Protein AF-A0A0E0DLH2-F1 (afdb_monomer_lite)

Secondary structure (DSSP, 8-state):
--SGGGS---PPPPP----------------PPPPPPP--------S--SS-----SSPPPHHHHHHHHHT-PPPGGG--EEE-TT--EEE-PPP-SSHHHHHHHHHHHHHHHHHHHHHHT---B--SB-SS--GGGSPPP--HHHHHHHHHGGGT-SSHHHHHHHB-B-SS-HHHH--B-EETTEE-S-SBHHHHHGGGS-TTTEE--GGGGSTT-SHHHHHHHHHHSPPSS--TTSEETTEETPPP-HHHHHHHHHT-EESEEESSSEEE--PBP--HHHHHHHHHHHHHHHSSHHHHHHHHHHTTT--HHHHHHTTT-SEETTEEHHHHHHHHHHHHHHHHHHT-S--GGGGHHHHHHHHHT--HHHHHHHHHHTTTTT-STTHHHHTB-

Foldseek 3Di:
DPDQPPPDDDDDDDDDDDDDDDDDDDDDDDDDDDDDDDDDDDDDDDDDDDDDFPQDPDFDDLVNQLVQLQPADDAQVPWDWDAFFLRQIDGPHGDDDDLVVVLVRLVVVLVVCCVVCVVVVHFDFFAFWAAADDLVVGDGDPDPLSVLLVVCQVVAFDLQSRLRRTGDFQFADAFLQQGYQHDNFAGPPDSHPNLVSQVGRHVLQEEDPQCCLDPPDDSSVVVVSLVPRDFSQNAPPCPRVVGRNRHDDVVVVVVSQVPRYYCWGRGSDITHHNHGGAASLVSSLVVLLCCLQSVAPVNVVVVCVVCVPADPVQVRVVSPDFDHPPGGVLVVLVVSLVSSLVSVVVVVPPSSVSNVSSVVCSVVVAHNSNVLVVCCVPVVVSGNVCSSVVRTD

Radius of gyration: 23.67 Å; chains: 1; bounding box: 50×55×76 Å

Organism: NCBI:txid40149

pLDDT: mean 79.98, std 22.93, range [23.06, 98.5]

InterPro domains:
  IPR006336 Glutamate--cysteine ligase, GCS2 [PF04107] (61-172)
  IPR006336 Glutamate--cysteine ligase, GCS2 [PF04107] (173-383)
  IPR014746 Glutamine synthetase/guanido kinase, catalytic domain [SSF55931] (76-388)
  IPR035434 Glutamate--cysteine ligase, bacteria and plant [PIRSF017901] (54-391)
  IPR035434 Glutamate--cysteine ligase, bacteria and plant [PTHR34378] (172-393)

Sequence (393 aa):
MAVASRLAVARVAPDGGAAGRRRRRRGRPVVAVPTAGRGRGGAVAASPPTEEAVQTTEPLTMEDLVAYLVSGCKPKENWRISLEPGGQFELSGAPLETLHQTCAEVNSHLYQVKAVGEEMRIGFLGIGFQPKWALSDIPIMPKGRYEIMRNYMPKVGSLGLDMMFRTCTVQIATAIFANSPFKEGKPNGYLSLRSHIWTDTDNNRSGMLPFVFDDSFGFERYVDYALDVPMYFDFMVGKLPQAPGELPTLNDWENHLTTIFPEVRLKRYLEMRGADGGPWRRLCALPAFWVGLLYDEESLQSISDMTSDWTNEEREMLRRKTPFRDGYVRDLAEEILQLSKNGLERRGYKEVGFLREVDAVISSGVTPAERLLNLYETKWQRRVDPVFQELLY

Structure (mmCIF, N/CA/C/O backbone):
data_AF-A0A0E0DLH2-F1
#
_entry.id   AF-A0A0E0DLH2-F1
#
loop_
_atom_site.group_PDB
_atom_site.id
_atom_site.type_symbol
_atom_site.label_atom_id
_atom_site.label_alt_id
_atom_site.label_comp_id
_atom_site.label_asym_id
_atom_site.label_entity_id
_atom_site.label_seq_id
_atom_site.pdbx_PDB_ins_code
_atom_site.Cartn_x
_atom_site.Cartn_y
_atom_site.Cartn_z
_atom_site.occupancy
_atom_site.B_iso_or_equiv
_atom_site.auth_seq_id
_atom_site.auth_comp_id
_atom_site.auth_asym_id
_atom_site.auth_atom_id
_atom_site.pdbx_PDB_model_num
ATOM 1 N N . MET A 1 1 ? 19.683 16.731 6.790 1.00 28.48 1 MET A N 1
ATOM 2 C CA . MET A 1 1 ? 19.883 18.055 6.153 1.00 28.48 1 MET A CA 1
ATOM 3 C C . MET A 1 1 ? 19.586 17.975 4.650 1.00 28.48 1 MET A C 1
ATOM 5 O O . MET A 1 1 ? 20.044 17.050 4.004 1.00 28.48 1 MET A O 1
ATOM 9 N N . ALA A 1 2 ? 18.856 18.965 4.114 1.00 23.06 2 ALA A N 1
ATOM 10 C CA . ALA A 1 2 ? 18.937 19.508 2.742 1.00 23.06 2 ALA A CA 1
ATOM 11 C C . ALA A 1 2 ? 18.471 18.728 1.478 1.00 23.06 2 ALA A C 1
ATOM 13 O O . ALA A 1 2 ? 18.766 19.200 0.381 1.00 23.06 2 ALA A O 1
ATOM 14 N N . VAL A 1 3 ? 17.689 17.640 1.558 1.00 27.23 3 VAL A N 1
ATOM 15 C CA . VAL A 1 3 ? 17.106 17.008 0.337 1.00 27.23 3 VAL A CA 1
ATOM 16 C C . VAL A 1 3 ? 15.635 17.393 0.092 1.00 27.23 3 VAL A C 1
ATOM 18 O O . VAL A 1 3 ? 15.218 17.534 -1.056 1.00 27.23 3 VAL A O 1
ATOM 21 N N . ALA A 1 4 ? 14.852 17.674 1.139 1.00 26.23 4 ALA A N 1
ATOM 22 C CA . ALA A 1 4 ? 13.426 18.002 0.998 1.00 26.23 4 ALA A CA 1
ATOM 23 C C . ALA A 1 4 ? 13.147 19.390 0.375 1.00 26.23 4 ALA A C 1
ATOM 25 O O . ALA A 1 4 ? 12.132 19.578 -0.287 1.00 26.23 4 ALA A O 1
ATOM 26 N N . SER A 1 5 ? 14.058 20.359 0.518 1.00 24.44 5 SER A N 1
ATOM 27 C CA . SER A 1 5 ? 13.804 21.764 0.150 1.00 24.44 5 SER A CA 1
ATOM 28 C C . SER A 1 5 ? 14.076 22.130 -1.321 1.00 24.44 5 SER A C 1
ATOM 30 O O . SER A 1 5 ? 14.021 23.307 -1.664 1.00 24.44 5 SER A O 1
ATOM 32 N N . ARG A 1 6 ? 14.400 21.174 -2.209 1.00 26.44 6 ARG A N 1
ATOM 33 C CA . ARG A 1 6 ? 14.731 21.461 -3.629 1.00 26.44 6 ARG A CA 1
ATOM 34 C C . ARG A 1 6 ? 13.769 20.880 -4.671 1.00 26.44 6 ARG A C 1
ATOM 36 O O . ARG A 1 6 ? 13.993 21.082 -5.859 1.00 26.44 6 ARG A O 1
ATOM 43 N N . LEU A 1 7 ? 12.692 20.210 -4.260 1.00 29.89 7 LEU A N 1
ATOM 44 C CA . LEU A 1 7 ? 11.697 19.632 -5.182 1.00 29.89 7 LEU A CA 1
ATOM 45 C C . LEU A 1 7 ? 10.472 20.530 -5.436 1.00 29.89 7 LEU A C 1
ATOM 47 O O . LEU A 1 7 ? 9.560 20.142 -6.165 1.00 29.89 7 LEU A O 1
ATOM 51 N N . ALA A 1 8 ? 10.450 21.747 -4.888 1.00 27.14 8 ALA A N 1
ATOM 52 C CA . ALA A 1 8 ? 9.398 22.713 -5.163 1.00 27.14 8 ALA A CA 1
ATOM 53 C C . ALA A 1 8 ? 9.716 23.551 -6.418 1.00 27.14 8 ALA A C 1
ATOM 55 O O . ALA A 1 8 ? 10.747 24.212 -6.501 1.00 27.14 8 ALA A O 1
ATOM 56 N N . VAL A 1 9 ? 8.733 23.603 -7.325 1.00 28.27 9 VAL A N 1
ATOM 57 C CA . VAL A 1 9 ? 8.557 24.560 -8.436 1.00 28.27 9 VAL A CA 1
ATOM 58 C C . VAL A 1 9 ? 9.201 24.192 -9.785 1.00 28.27 9 VAL A C 1
ATOM 60 O O . VAL A 1 9 ? 10.220 24.736 -10.194 1.00 28.27 9 VAL A O 1
ATOM 63 N N . ALA A 1 10 ? 8.464 23.413 -10.580 1.00 23.80 10 ALA A N 1
ATOM 64 C CA . ALA A 1 10 ? 8.427 23.578 -12.035 1.00 23.80 10 ALA A CA 1
ATOM 65 C C . ALA A 1 10 ? 6.965 23.809 -12.462 1.00 23.80 10 ALA A C 1
ATOM 67 O O . ALA A 1 10 ? 6.187 22.873 -12.628 1.00 23.80 10 ALA A O 1
ATOM 68 N N . ARG A 1 11 ? 6.556 25.082 -12.563 1.00 27.02 11 ARG A N 1
ATOM 69 C CA . ARG A 1 11 ? 5.245 25.475 -13.105 1.00 27.02 11 ARG A CA 1
ATOM 70 C C . ARG A 1 11 ? 5.282 25.354 -14.629 1.00 27.02 11 ARG A C 1
ATOM 72 O O . ARG A 1 11 ? 6.057 26.056 -15.271 1.00 27.02 11 ARG A O 1
ATOM 79 N N . VAL A 1 12 ? 4.418 24.520 -15.201 1.00 27.48 12 VAL A N 1
ATOM 80 C CA . VAL A 1 12 ? 4.129 24.516 -16.643 1.00 27.48 12 VAL A CA 1
ATOM 81 C C . VAL A 1 12 ? 3.101 25.616 -16.922 1.00 27.48 12 VAL A C 1
ATOM 83 O O . VAL A 1 12 ? 2.015 25.618 -16.345 1.00 27.48 12 VAL A O 1
ATOM 86 N N . ALA A 1 13 ? 3.459 26.586 -17.764 1.00 25.69 13 ALA A N 1
ATOM 87 C CA . ALA A 1 13 ? 2.549 27.631 -18.229 1.00 25.69 13 ALA A CA 1
ATOM 88 C C . ALA A 1 13 ? 1.567 27.066 -19.280 1.00 25.69 13 ALA A C 1
ATOM 90 O O . ALA A 1 13 ? 1.974 26.229 -20.085 1.00 25.69 13 ALA A O 1
ATOM 91 N N . PRO A 1 14 ? 0.293 27.502 -19.316 1.00 28.81 14 PRO A N 1
ATOM 92 C CA . PRO A 1 14 ? -0.644 27.062 -20.341 1.00 28.81 14 PRO A CA 1
ATOM 93 C C . PRO A 1 14 ? -0.465 27.879 -21.628 1.00 28.81 14 PRO A C 1
ATOM 95 O O . PRO A 1 14 ? -0.692 29.090 -21.640 1.00 28.81 14 PRO A O 1
ATOM 98 N N . ASP A 1 15 ? -0.098 27.205 -22.718 1.00 31.61 15 ASP A N 1
ATOM 99 C CA . ASP A 1 15 ? -0.094 27.788 -24.060 1.00 31.61 15 ASP A CA 1
ATOM 100 C C . ASP A 1 15 ? -1.525 28.084 -24.537 1.00 31.61 15 ASP A C 1
ATOM 102 O O . ASP A 1 15 ? -2.413 27.226 -24.556 1.00 31.61 15 ASP A O 1
ATOM 106 N N . GLY A 1 16 ? -1.744 29.337 -24.940 1.00 27.17 16 GLY A N 1
ATOM 107 C CA . GLY A 1 16 ? -2.994 29.831 -25.502 1.00 27.17 16 GLY A CA 1
ATOM 108 C C . GLY A 1 16 ? -3.214 29.341 -26.934 1.00 27.17 16 GLY A C 1
ATOM 109 O O . GLY A 1 16 ? -2.549 29.783 -27.869 1.00 27.17 16 GLY A O 1
ATOM 110 N N . GLY A 1 17 ? -4.201 28.465 -27.124 1.00 28.48 17 GLY A N 1
ATOM 111 C CA . GLY A 1 17 ? -4.658 28.024 -28.442 1.00 28.48 17 GLY A CA 1
ATOM 112 C C . GLY A 1 17 ? -5.662 28.995 -29.071 1.00 28.48 17 GLY A C 1
ATOM 113 O O . GLY A 1 17 ? -6.808 29.090 -28.632 1.00 28.48 17 GLY A O 1
ATOM 114 N N . ALA A 1 18 ? -5.256 29.677 -30.144 1.00 29.02 18 ALA A N 1
ATOM 115 C CA . ALA A 1 18 ? -6.150 30.428 -31.021 1.00 29.02 18 ALA A CA 1
ATOM 116 C C . ALA A 1 18 ? -6.852 29.494 -32.027 1.00 29.02 18 ALA A C 1
ATOM 118 O O . ALA A 1 18 ? -6.229 28.678 -32.708 1.00 29.02 18 ALA A O 1
ATOM 119 N N . ALA A 1 19 ? -8.174 29.633 -32.128 1.00 29.44 19 ALA A N 1
ATOM 120 C CA . ALA A 1 19 ? -9.048 28.832 -32.976 1.00 29.44 19 ALA A CA 1
ATOM 121 C C . ALA A 1 19 ? -8.937 29.189 -34.472 1.00 29.44 19 ALA A C 1
ATOM 123 O O . ALA A 1 19 ? -9.087 30.346 -34.862 1.00 29.44 19 ALA A O 1
ATOM 124 N N . GLY A 1 20 ? -8.806 28.170 -35.327 1.00 27.11 20 GLY A N 1
ATOM 125 C CA . GLY A 1 20 ? -8.884 28.288 -36.786 1.00 27.11 20 GLY A CA 1
ATOM 126 C C . GLY A 1 20 ? -9.755 27.191 -37.400 1.00 27.11 20 GLY A C 1
ATOM 127 O O . GLY A 1 20 ? -9.334 26.050 -37.553 1.00 27.11 20 GLY A O 1
ATOM 128 N N . ARG A 1 21 ? -10.994 27.536 -37.774 1.00 29.34 21 ARG A N 1
ATOM 129 C CA . ARG A 1 21 ? -11.927 26.674 -38.527 1.00 29.34 21 ARG A CA 1
ATOM 130 C C . ARG A 1 21 ? -11.389 26.362 -39.930 1.00 29.34 21 ARG A C 1
ATOM 132 O O . ARG A 1 21 ? -11.081 27.299 -40.659 1.00 29.34 21 ARG A O 1
ATOM 139 N N . ARG A 1 22 ? -11.508 25.106 -40.394 1.00 29.75 22 ARG A N 1
ATOM 140 C CA . ARG A 1 22 ? -11.850 24.781 -41.801 1.00 29.75 22 ARG A CA 1
ATOM 141 C C . ARG A 1 22 ? -12.355 23.339 -41.977 1.00 29.75 22 ARG A C 1
ATOM 143 O O . ARG A 1 22 ? -11.703 22.374 -41.606 1.00 29.75 22 ARG A O 1
ATOM 150 N N . ARG A 1 23 ? -13.542 23.219 -42.585 1.00 29.72 23 ARG A N 1
ATOM 151 C CA . ARG A 1 23 ? -14.164 21.983 -43.098 1.00 29.72 23 ARG A CA 1
ATOM 152 C C . ARG A 1 23 ? -13.434 21.486 -44.354 1.00 29.72 23 ARG A C 1
ATOM 154 O O . ARG A 1 23 ? -13.171 22.313 -45.224 1.00 29.72 23 ARG A O 1
ATOM 161 N N . ARG A 1 24 ? -13.334 20.160 -44.550 1.00 28.92 24 ARG A N 1
ATOM 162 C CA . ARG A 1 24 ? -13.643 19.470 -45.830 1.00 28.92 24 ARG A CA 1
ATOM 163 C C . ARG A 1 24 ? -13.704 17.937 -45.676 1.00 28.92 24 ARG A C 1
ATOM 165 O O . ARG A 1 24 ? -12.893 17.333 -44.993 1.00 28.92 24 ARG A O 1
ATOM 172 N N . ARG A 1 25 ? -14.715 17.344 -46.327 1.00 28.22 25 ARG A N 1
ATOM 173 C CA . ARG A 1 25 ? -14.987 15.903 -46.514 1.00 28.22 25 ARG A CA 1
ATOM 174 C C . ARG A 1 25 ? -13.996 15.268 -47.506 1.00 28.22 25 ARG A C 1
ATOM 176 O O . ARG A 1 25 ? -13.736 15.913 -48.519 1.00 28.22 25 ARG A O 1
ATOM 183 N N . ARG A 1 26 ? -13.660 13.977 -47.331 1.00 28.70 26 ARG A N 1
ATOM 184 C CA . ARG A 1 26 ? -13.913 12.839 -48.268 1.00 28.70 26 ARG A CA 1
ATOM 185 C C . ARG A 1 26 ? -12.997 11.631 -47.979 1.00 28.70 26 ARG A C 1
ATOM 187 O O . ARG A 1 26 ? -11.812 11.813 -47.764 1.00 28.70 26 ARG A O 1
ATOM 194 N N . GLY A 1 27 ? -13.564 10.425 -48.126 1.00 27.22 27 GLY A N 1
ATOM 195 C CA . GLY A 1 27 ? -12.866 9.239 -48.651 1.00 27.22 27 GLY A CA 1
ATOM 196 C C . GLY A 1 27 ? -12.326 8.224 -47.639 1.00 27.22 27 GLY A C 1
ATOM 197 O O . GLY A 1 27 ? -11.197 8.346 -47.189 1.00 27.22 27 GLY A O 1
ATOM 198 N N . ARG A 1 28 ? -13.099 7.163 -47.368 1.00 31.28 28 ARG A N 1
ATOM 199 C CA . ARG A 1 28 ? -12.575 5.868 -46.895 1.00 31.28 28 ARG A CA 1
ATOM 200 C C . ARG A 1 28 ? -11.969 5.104 -48.080 1.00 31.28 28 ARG A C 1
ATOM 202 O O . ARG A 1 28 ? -12.641 5.040 -49.111 1.00 31.28 28 ARG A O 1
ATOM 209 N N . PRO A 1 29 ? -10.843 4.398 -47.903 1.00 30.97 29 PRO A N 1
ATOM 210 C CA . PRO A 1 29 ? -10.576 3.178 -48.643 1.00 30.97 29 PRO A CA 1
ATOM 211 C C . PRO A 1 29 ? -10.715 1.958 -47.726 1.00 30.97 29 PRO A C 1
ATOM 213 O O . PRO A 1 29 ? -10.194 1.907 -46.615 1.00 30.97 29 PRO A O 1
ATOM 216 N N . VAL A 1 30 ? -11.469 0.985 -48.225 1.00 27.38 30 VAL A N 1
ATOM 217 C CA . VAL A 1 30 ? -11.560 -0.388 -47.730 1.00 27.38 30 VAL A CA 1
ATOM 218 C C . VAL A 1 30 ? -10.297 -1.118 -48.189 1.00 27.38 30 VAL A C 1
ATOM 220 O O . VAL A 1 30 ? -9.975 -1.061 -49.373 1.00 27.38 30 VAL A O 1
ATOM 223 N N . VAL A 1 31 ? -9.595 -1.802 -47.283 1.00 28.09 31 VAL A N 1
ATOM 224 C CA . VAL A 1 31 ? -8.485 -2.704 -47.632 1.00 28.09 31 VAL A CA 1
ATOM 225 C C . VAL A 1 31 ? -8.913 -4.139 -47.333 1.00 28.09 31 VAL A C 1
ATOM 227 O O . VAL A 1 31 ? -9.441 -4.433 -46.262 1.00 28.09 31 VAL A O 1
ATOM 230 N N . ALA A 1 32 ? -8.743 -4.996 -48.337 1.00 25.58 32 ALA A N 1
ATOM 231 C CA . ALA A 1 32 ? -9.146 -6.394 -48.367 1.00 25.58 32 ALA A CA 1
ATOM 232 C C . ALA A 1 32 ? -8.286 -7.286 -47.453 1.00 25.58 32 ALA A C 1
ATOM 234 O O . ALA A 1 32 ? -7.095 -7.048 -47.269 1.00 25.58 32 ALA A O 1
ATOM 235 N N . VAL A 1 33 ? -8.906 -8.345 -46.931 1.00 24.56 33 VAL A N 1
ATOM 236 C CA . VAL A 1 33 ? -8.282 -9.400 -46.121 1.00 24.56 33 VAL A CA 1
ATOM 237 C C . VAL A 1 33 ? -7.852 -10.553 -47.038 1.00 24.56 33 VAL A C 1
ATOM 239 O O . VAL A 1 33 ? -8.715 -11.081 -47.741 1.00 24.56 33 VAL A O 1
ATOM 242 N N . PRO A 1 34 ? -6.583 -11.008 -47.025 1.00 27.61 34 PRO A N 1
ATOM 243 C CA . PRO A 1 34 ? -6.219 -12.299 -47.586 1.00 27.61 34 PRO A CA 1
ATOM 244 C C . PRO A 1 34 ? -6.291 -13.414 -46.531 1.00 27.61 34 PRO A C 1
ATOM 246 O O . PRO A 1 34 ? -5.972 -13.245 -45.356 1.00 27.61 34 PRO A O 1
ATOM 249 N N . THR A 1 35 ? -6.742 -14.567 -47.005 1.00 28.05 35 THR A N 1
ATOM 250 C CA . THR A 1 35 ? -7.032 -15.824 -46.311 1.00 28.05 35 THR A CA 1
ATOM 251 C C . THR A 1 35 ? -5.811 -16.523 -45.706 1.00 28.05 35 THR A C 1
ATOM 253 O O . THR A 1 35 ? -4.722 -16.513 -46.275 1.00 28.05 35 THR A O 1
ATOM 256 N N . ALA A 1 36 ? -6.040 -17.198 -44.575 1.00 30.14 36 ALA A N 1
ATOM 257 C CA . ALA A 1 36 ? -5.058 -17.912 -43.763 1.00 30.14 36 ALA A CA 1
ATOM 258 C C . ALA A 1 36 ? -4.464 -19.169 -44.432 1.00 30.14 36 ALA A C 1
ATOM 260 O O . ALA A 1 36 ? -5.194 -20.055 -44.878 1.00 30.14 36 ALA A O 1
ATOM 261 N N . GLY A 1 37 ? -3.133 -19.287 -44.391 1.00 25.84 37 GLY A N 1
ATOM 262 C CA . GLY A 1 37 ? -2.383 -20.532 -44.579 1.00 25.84 37 GLY A CA 1
ATOM 263 C C . GLY A 1 37 ? -1.881 -21.064 -43.231 1.00 25.84 37 GLY A C 1
ATOM 264 O O . GLY A 1 37 ? -1.315 -20.319 -42.435 1.00 25.84 37 GLY A O 1
ATOM 265 N N . ARG A 1 38 ? -2.112 -22.353 -42.957 1.00 33.62 38 ARG A N 1
ATOM 266 C CA . ARG A 1 38 ? -1.652 -23.068 -41.752 1.00 33.62 38 ARG A CA 1
ATOM 267 C C . ARG A 1 38 ? -0.134 -23.293 -41.789 1.00 33.62 38 ARG A C 1
ATOM 269 O O . ARG A 1 38 ? 0.358 -23.913 -42.726 1.00 33.62 38 ARG A O 1
ATOM 276 N N . GLY A 1 39 ? 0.572 -22.911 -40.722 1.00 25.88 39 GLY A N 1
ATOM 277 C CA . GLY A 1 39 ? 1.988 -23.232 -40.515 1.00 25.88 39 GLY A CA 1
ATOM 278 C C . GLY A 1 39 ? 2.462 -22.981 -39.077 1.00 25.88 39 GLY A C 1
ATOM 279 O O . GLY A 1 39 ? 2.561 -21.843 -38.653 1.00 25.88 39 GLY A O 1
ATOM 280 N N . ARG A 1 40 ? 2.691 -24.087 -38.354 1.00 29.95 40 ARG A N 1
ATOM 281 C CA . ARG A 1 40 ? 3.511 -24.352 -37.146 1.00 29.95 40 ARG A CA 1
ATOM 282 C C . ARG A 1 40 ? 4.077 -23.185 -36.302 1.00 29.95 40 ARG A C 1
ATOM 284 O O . ARG A 1 40 ? 4.883 -22.407 -36.782 1.00 29.95 40 ARG A O 1
ATOM 291 N N . GLY A 1 41 ? 3.797 -23.263 -34.991 1.00 40.22 41 GLY A N 1
ATOM 292 C CA . GLY A 1 41 ? 4.706 -22.942 -33.874 1.00 40.22 41 GLY A CA 1
ATOM 293 C C . GLY A 1 41 ? 5.307 -21.536 -33.838 1.00 40.22 41 GLY A C 1
ATOM 294 O O . GLY A 1 41 ? 6.419 -21.342 -34.311 1.00 40.22 41 GLY A O 1
ATOM 295 N N . GLY A 1 42 ? 4.612 -20.587 -33.207 1.00 23.14 42 GLY A N 1
ATOM 296 C CA . GLY A 1 42 ? 5.123 -19.240 -32.948 1.00 23.14 42 GLY A CA 1
ATOM 297 C C . GLY A 1 42 ? 5.097 -18.919 -31.457 1.00 23.14 42 GLY A C 1
ATOM 298 O O . GLY A 1 42 ? 4.070 -19.104 -30.805 1.00 23.14 42 GLY A O 1
ATOM 299 N N . ALA A 1 43 ? 6.232 -18.455 -30.932 1.00 26.45 43 ALA A N 1
ATOM 300 C CA . ALA A 1 43 ? 6.345 -17.852 -29.612 1.00 26.45 43 ALA A CA 1
ATOM 301 C C . ALA A 1 43 ? 5.291 -16.745 -29.452 1.00 26.45 43 ALA A C 1
ATOM 303 O O . ALA A 1 43 ? 5.125 -15.901 -30.334 1.00 26.45 43 ALA A O 1
ATOM 304 N N . VAL A 1 44 ? 4.561 -16.764 -28.337 1.00 25.00 44 VAL A N 1
ATOM 305 C CA . VAL A 1 44 ? 3.585 -15.720 -28.020 1.00 25.00 44 VAL A CA 1
ATOM 306 C C . VAL A 1 44 ? 4.370 -14.485 -27.600 1.00 25.00 44 VAL A C 1
ATOM 308 O O . VAL A 1 44 ? 4.908 -14.419 -26.496 1.00 25.00 44 VAL A O 1
ATOM 311 N N . ALA A 1 45 ? 4.480 -13.538 -28.529 1.00 25.27 45 ALA A N 1
ATOM 312 C CA . ALA A 1 45 ? 5.084 -12.241 -28.302 1.00 25.27 45 ALA A CA 1
ATOM 313 C C . ALA A 1 45 ? 4.376 -11.532 -27.138 1.00 25.27 45 ALA A C 1
ATOM 315 O O . ALA A 1 45 ? 3.149 -11.395 -27.121 1.00 25.27 45 ALA A O 1
ATOM 316 N N . ALA A 1 46 ? 5.175 -11.063 -26.178 1.00 30.22 46 ALA A N 1
ATOM 317 C CA . ALA A 1 46 ? 4.788 -9.960 -25.314 1.00 30.22 46 ALA A CA 1
ATOM 318 C C . ALA A 1 46 ? 4.317 -8.784 -26.191 1.00 30.22 46 ALA A C 1
ATOM 320 O O . ALA A 1 46 ? 4.746 -8.664 -27.338 1.00 30.22 46 ALA A O 1
ATOM 321 N N . SER A 1 47 ? 3.407 -7.964 -25.663 1.00 29.77 47 SER A N 1
ATOM 322 C CA . SER A 1 47 ? 2.829 -6.779 -26.312 1.00 29.77 47 SER A CA 1
ATOM 323 C C . SER A 1 47 ? 3.800 -6.053 -27.257 1.00 29.77 47 SER A C 1
ATOM 325 O O . SER A 1 47 ? 4.981 -5.947 -26.922 1.00 29.77 47 SER A O 1
ATOM 327 N N . PRO A 1 48 ? 3.328 -5.507 -28.397 1.00 26.42 48 PRO A N 1
ATOM 328 C CA . PRO A 1 48 ? 4.213 -4.821 -29.328 1.00 26.42 48 PRO A CA 1
ATOM 329 C C . PRO A 1 48 ? 4.959 -3.687 -28.605 1.00 26.42 48 PRO A C 1
ATOM 331 O O . PRO A 1 48 ? 4.350 -3.015 -27.762 1.00 26.42 48 PRO A O 1
ATOM 334 N N . PRO A 1 49 ? 6.253 -3.482 -28.905 1.00 32.66 49 PRO A N 1
ATOM 335 C CA . PRO A 1 49 ? 7.028 -2.399 -28.325 1.00 32.66 49 PRO A CA 1
ATOM 336 C C . PRO A 1 49 ? 6.382 -1.082 -28.757 1.00 32.66 49 PRO A C 1
ATOM 338 O O . PRO A 1 49 ? 6.343 -0.746 -29.939 1.00 32.66 49 PRO A O 1
ATOM 341 N N . THR A 1 50 ? 5.785 -0.367 -27.810 1.00 44.03 50 THR A N 1
ATOM 342 C CA . THR A 1 50 ? 5.484 1.050 -28.002 1.00 44.03 50 THR A CA 1
ATOM 343 C C . THR A 1 50 ? 6.756 1.828 -27.697 1.00 44.03 50 THR A C 1
ATOM 345 O O . THR A 1 50 ? 7.286 1.674 -26.600 1.00 44.03 50 THR A O 1
ATOM 348 N N . GLU A 1 51 ? 7.168 2.633 -28.681 1.00 42.09 51 GLU A N 1
ATOM 349 C CA . GLU A 1 51 ? 8.464 3.310 -28.868 1.00 42.09 51 GLU A CA 1
ATOM 350 C C . GLU A 1 51 ? 9.595 2.368 -29.314 1.00 42.09 51 GLU A C 1
ATOM 352 O O . GLU A 1 51 ? 9.884 1.355 -28.680 1.00 42.09 51 GLU A O 1
ATOM 357 N N . GLU A 1 52 ? 10.196 2.681 -30.470 1.00 32.50 52 GLU A N 1
ATOM 358 C CA . GLU A 1 52 ? 11.412 2.030 -30.960 1.00 32.50 52 GLU A CA 1
ATOM 359 C C . GLU A 1 52 ? 12.452 2.057 -29.838 1.00 32.50 52 GLU A C 1
ATOM 361 O O . GLU A 1 52 ? 12.842 3.127 -29.372 1.00 32.50 52 GLU A O 1
ATOM 366 N N . ALA A 1 53 ? 12.876 0.878 -29.379 1.00 38.50 53 ALA A N 1
ATOM 367 C CA . ALA A 1 53 ? 13.975 0.772 -28.438 1.00 38.50 53 ALA A CA 1
ATOM 368 C C . ALA A 1 53 ? 15.210 1.390 -29.100 1.00 38.50 53 ALA A C 1
ATOM 370 O O . ALA A 1 53 ? 15.784 0.811 -30.023 1.00 38.50 53 ALA A O 1
ATOM 371 N N . VAL A 1 54 ? 15.590 2.588 -28.658 1.00 42.59 54 VAL A N 1
ATOM 372 C CA . VAL A 1 54 ? 16.867 3.195 -29.017 1.00 42.59 54 VAL A CA 1
ATOM 373 C C . VAL A 1 54 ? 17.940 2.247 -28.492 1.00 42.59 54 VAL A C 1
ATOM 375 O O . VAL A 1 54 ? 18.186 2.187 -27.290 1.00 42.59 54 VAL A O 1
ATOM 378 N N . GLN A 1 55 ? 18.534 1.452 -29.383 1.00 46.47 55 GLN A N 1
ATOM 379 C CA . GLN A 1 55 ? 19.736 0.693 -29.069 1.00 46.47 55 GLN A CA 1
ATOM 380 C C . GLN A 1 55 ? 20.858 1.707 -28.867 1.00 46.47 55 GLN A C 1
ATOM 382 O O . GLN A 1 55 ? 21.449 2.207 -29.823 1.00 46.47 55 GLN A O 1
ATOM 387 N N . THR A 1 56 ? 21.107 2.066 -27.613 1.00 49.59 56 THR A N 1
ATOM 388 C CA . THR A 1 56 ? 22.261 2.873 -27.238 1.00 49.59 56 THR A CA 1
ATOM 389 C C . THR A 1 56 ? 23.511 2.030 -27.461 1.00 49.59 56 THR A C 1
ATOM 391 O O . THR A 1 56 ? 23.690 0.984 -26.843 1.00 49.59 56 THR A O 1
ATOM 394 N N . THR A 1 57 ? 24.371 2.458 -28.384 1.00 57.34 57 THR A N 1
ATOM 395 C CA . THR A 1 57 ? 25.659 1.799 -28.659 1.00 57.34 57 THR A CA 1
ATOM 396 C C . THR A 1 57 ? 26.710 2.082 -27.585 1.00 57.34 57 THR A C 1
ATOM 398 O O . THR A 1 57 ? 27.776 1.472 -27.601 1.00 57.34 57 THR A O 1
ATOM 401 N N . GLU A 1 58 ? 26.423 3.006 -26.667 1.00 69.88 58 GLU A N 1
ATOM 402 C CA . GLU A 1 58 ? 27.295 3.400 -25.563 1.00 69.88 58 GLU A CA 1
ATOM 403 C C . GLU A 1 58 ? 26.745 2.872 -24.223 1.00 69.88 58 GLU A C 1
ATOM 405 O O . GLU A 1 58 ? 25.522 2.835 -24.046 1.00 69.88 58 GLU A O 1
ATOM 410 N N . PRO A 1 59 ? 27.614 2.438 -23.287 1.00 77.75 59 PRO A N 1
ATOM 411 C CA . PRO A 1 59 ? 27.187 2.003 -21.958 1.00 77.75 59 PRO A CA 1
ATOM 412 C C . PRO A 1 59 ? 26.513 3.136 -21.176 1.00 77.75 59 PRO A C 1
ATOM 414 O O . PRO A 1 59 ? 26.992 4.267 -21.207 1.00 77.75 59 PRO A O 1
ATOM 417 N N . LEU A 1 60 ? 25.459 2.816 -20.417 1.00 81.44 60 LEU A N 1
ATOM 418 C CA . LEU A 1 60 ? 24.870 3.760 -19.464 1.00 81.44 60 LEU A CA 1
ATOM 419 C C . LEU A 1 60 ? 25.882 4.146 -18.381 1.00 81.44 60 LEU A C 1
ATOM 421 O O . LEU A 1 60 ? 26.559 3.287 -17.811 1.00 81.44 60 LEU A O 1
ATOM 425 N N . THR A 1 61 ? 25.930 5.437 -18.078 1.00 86.00 61 THR A N 1
ATOM 426 C CA . THR A 1 61 ? 26.763 6.029 -17.026 1.00 86.00 61 THR A CA 1
ATOM 427 C C . THR A 1 61 ? 25.975 6.234 -15.729 1.00 86.00 61 THR A C 1
ATOM 429 O O . THR A 1 61 ? 24.743 6.194 -15.724 1.00 86.00 61 THR A O 1
ATOM 432 N N . MET A 1 62 ? 26.668 6.479 -14.610 1.00 85.12 62 MET A N 1
ATOM 433 C CA . MET A 1 62 ? 26.015 6.851 -13.344 1.00 85.12 62 MET A CA 1
ATOM 434 C C . MET A 1 62 ? 25.158 8.113 -13.524 1.00 85.12 62 MET A C 1
ATOM 436 O O . MET A 1 62 ? 24.030 8.187 -13.036 1.00 85.12 62 MET A O 1
ATOM 440 N N . GLU A 1 63 ? 25.661 9.076 -14.293 1.00 87.06 63 GLU A N 1
ATOM 441 C CA . GLU A 1 63 ? 24.979 10.318 -14.625 1.00 87.06 63 GLU A CA 1
ATOM 442 C C . GLU A 1 63 ? 23.658 10.064 -15.364 1.00 87.06 63 GLU A C 1
ATOM 444 O O . GLU A 1 63 ? 22.654 10.695 -15.030 1.00 87.06 63 GLU A O 1
ATOM 449 N N . ASP A 1 64 ? 23.609 9.105 -16.296 1.00 84.69 64 ASP A N 1
ATOM 450 C CA . ASP A 1 64 ? 22.379 8.742 -17.017 1.00 84.69 64 ASP A CA 1
ATOM 451 C C . ASP A 1 64 ? 21.312 8.160 -16.079 1.00 84.69 64 ASP A C 1
ATOM 453 O O . ASP A 1 64 ? 20.124 8.489 -16.181 1.00 84.69 64 ASP A O 1
ATOM 457 N N . LEU A 1 65 ? 21.724 7.307 -15.135 1.00 85.56 65 LEU A N 1
ATOM 458 C CA . LEU A 1 65 ? 20.824 6.681 -14.161 1.00 85.56 65 LEU A CA 1
ATOM 459 C C . LEU A 1 65 ? 20.279 7.707 -13.160 1.00 85.56 65 LEU A C 1
ATOM 461 O O . LEU A 1 65 ? 19.082 7.696 -12.848 1.00 85.56 65 LEU A O 1
ATOM 465 N N . VAL A 1 66 ? 21.128 8.628 -12.696 1.00 83.62 66 VAL A N 1
ATOM 466 C CA . VAL A 1 66 ? 20.721 9.750 -11.840 1.00 83.62 66 VAL A CA 1
ATOM 467 C C . VAL A 1 66 ? 19.791 10.695 -12.606 1.00 83.62 66 VAL A C 1
ATOM 469 O O . VAL A 1 66 ? 18.719 11.036 -12.103 1.00 83.62 66 VAL A O 1
ATOM 472 N N . ALA A 1 67 ? 20.128 11.063 -13.846 1.00 83.81 67 ALA A N 1
ATOM 473 C CA . ALA A 1 67 ? 19.290 11.909 -14.696 1.00 83.81 67 ALA A CA 1
ATOM 474 C C . ALA A 1 67 ? 17.915 11.274 -14.955 1.00 83.81 67 ALA A C 1
ATOM 476 O O . ALA A 1 67 ? 16.889 11.962 -14.919 1.00 83.81 67 ALA A O 1
ATOM 477 N N . TYR A 1 68 ? 17.867 9.949 -15.132 1.00 86.19 68 TYR A N 1
ATOM 478 C CA . TYR A 1 68 ? 16.615 9.210 -15.225 1.00 86.19 68 TYR A CA 1
ATOM 479 C C . TYR A 1 68 ? 15.745 9.426 -13.980 1.00 86.19 68 TYR A C 1
ATOM 481 O O . TYR A 1 68 ? 14.567 9.746 -14.142 1.00 86.19 68 TYR A O 1
ATOM 489 N N . LEU A 1 69 ? 16.287 9.297 -12.760 1.00 82.19 69 LEU A N 1
ATOM 490 C CA . LEU A 1 69 ? 15.529 9.525 -11.517 1.00 82.19 69 LEU A CA 1
ATOM 491 C C . LEU A 1 69 ? 15.040 10.978 -11.404 1.00 82.19 69 LEU A C 1
ATOM 493 O O . LEU A 1 69 ? 13.901 11.213 -11.011 1.00 82.19 69 LEU A O 1
ATOM 497 N N . VAL A 1 70 ? 15.854 11.947 -11.820 1.00 80.19 70 VAL A N 1
ATOM 498 C CA . VAL A 1 70 ? 15.494 13.376 -11.790 1.00 80.19 70 VAL A CA 1
ATOM 499 C C . VAL A 1 70 ? 14.368 13.720 -12.780 1.00 80.19 70 VAL A C 1
ATOM 501 O O . VAL A 1 70 ? 13.599 14.647 -12.536 1.00 80.19 70 VAL A O 1
ATOM 504 N N . SER A 1 71 ? 14.218 12.967 -13.875 1.00 81.56 71 SER A N 1
ATOM 505 C CA . SER A 1 71 ? 13.295 13.305 -14.975 1.00 81.56 71 SER A CA 1
ATOM 506 C C . SER A 1 71 ? 11.787 13.223 -14.662 1.00 81.56 71 SER A C 1
ATOM 508 O O . SER A 1 71 ? 10.978 13.669 -15.474 1.00 81.56 71 SER A O 1
ATOM 510 N N . GLY A 1 72 ? 11.380 12.696 -13.502 1.00 77.50 72 GLY A N 1
ATOM 511 C CA . GLY A 1 72 ? 9.980 12.732 -13.050 1.00 77.50 72 GLY A CA 1
ATOM 512 C C . GLY A 1 72 ? 9.015 11.734 -13.722 1.00 77.50 72 GLY A C 1
ATOM 513 O O . GLY A 1 72 ? 9.401 10.829 -14.462 1.00 77.50 72 GLY A O 1
ATOM 514 N N . CYS A 1 73 ? 7.721 11.843 -13.408 1.00 71.19 73 CYS A N 1
ATOM 515 C CA . CYS A 1 73 ? 6.692 10.862 -13.785 1.00 71.19 73 CYS A CA 1
ATOM 516 C C . CYS A 1 73 ? 6.445 10.731 -15.302 1.00 71.19 73 CYS A C 1
ATOM 518 O O . CYS A 1 73 ? 6.610 11.674 -16.071 1.00 71.19 73 CYS A O 1
ATOM 520 N N . LYS A 1 74 ? 5.955 9.555 -15.722 1.00 69.69 74 LYS A N 1
ATOM 521 C CA . LYS A 1 74 ? 5.485 9.303 -17.096 1.00 69.69 74 LYS A CA 1
ATOM 522 C C . LYS A 1 74 ? 4.180 10.063 -17.405 1.00 69.69 74 LYS A C 1
ATOM 524 O O . LYS A 1 74 ? 3.361 10.238 -16.497 1.00 69.69 74 LYS A O 1
ATOM 529 N N . PRO A 1 75 ? 3.942 10.456 -18.673 1.00 68.00 75 PRO A N 1
ATOM 530 C CA . PRO A 1 75 ? 2.747 11.201 -19.071 1.00 68.00 75 PRO A CA 1
ATOM 531 C C . PRO A 1 75 ? 1.472 10.352 -18.949 1.00 68.00 75 PRO A C 1
ATOM 533 O O . PRO A 1 75 ? 1.526 9.121 -19.016 1.00 68.00 75 PRO A O 1
ATOM 536 N N . LYS A 1 76 ? 0.324 11.016 -18.755 1.00 61.59 76 LYS A N 1
ATOM 537 C CA . LYS A 1 76 ? -0.970 10.405 -18.394 1.00 61.59 76 LYS A CA 1
ATOM 538 C C . LYS A 1 76 ? -1.445 9.344 -19.392 1.00 61.59 76 LYS A C 1
ATOM 540 O O . LYS A 1 76 ? -2.051 8.355 -18.992 1.00 61.59 76 LYS A O 1
ATOM 545 N N . GLU A 1 77 ? -1.143 9.516 -20.672 1.00 70.25 77 GLU A N 1
ATOM 546 C CA . GLU A 1 77 ? -1.572 8.646 -21.774 1.00 70.25 77 GLU A CA 1
ATOM 547 C C . GLU A 1 77 ? -0.981 7.230 -21.679 1.00 70.25 77 GLU A C 1
ATOM 549 O O . GLU A 1 77 ? -1.493 6.297 -22.296 1.00 70.25 77 GLU A O 1
ATOM 554 N N . ASN A 1 78 ? 0.077 7.059 -20.881 1.00 64.88 78 ASN A N 1
ATOM 555 C CA . ASN A 1 78 ? 0.795 5.799 -20.722 1.00 64.88 78 ASN A CA 1
ATOM 556 C C . ASN A 1 78 ? 0.403 5.001 -19.469 1.00 64.88 78 ASN A C 1
ATOM 558 O O . ASN A 1 78 ? 0.965 3.924 -19.251 1.00 64.88 78 ASN A O 1
ATOM 562 N N . TRP A 1 79 ? -0.547 5.485 -18.666 1.00 63.00 79 TRP A N 1
ATOM 563 C CA . TRP A 1 79 ? -1.013 4.807 -17.453 1.00 63.00 79 TRP A CA 1
ATOM 564 C C . TRP A 1 79 ? -2.091 3.773 -17.788 1.00 63.00 79 TRP A C 1
ATOM 566 O O . TRP A 1 79 ? -2.901 3.961 -18.697 1.00 63.00 79 TRP A O 1
ATOM 576 N N . ARG A 1 80 ? -2.045 2.614 -17.121 1.00 75.12 80 ARG A N 1
ATOM 577 C CA . ARG A 1 80 ? -2.749 1.402 -17.563 1.00 75.12 80 ARG A CA 1
ATOM 578 C C . ARG A 1 80 ? -3.400 0.670 -16.396 1.00 75.12 80 ARG A C 1
ATOM 580 O O . ARG A 1 80 ? -2.958 0.757 -15.254 1.00 75.12 80 ARG A O 1
ATOM 587 N N . ILE A 1 81 ? -4.417 -0.110 -16.743 1.00 85.00 81 ILE A N 1
ATOM 588 C CA . ILE A 1 81 ? -4.890 -1.226 -15.929 1.00 85.00 81 ILE A CA 1
ATOM 589 C C . ILE A 1 81 ? -3.948 -2.410 -16.172 1.00 85.00 81 ILE A C 1
ATOM 591 O O . ILE A 1 81 ? -3.628 -2.725 -17.325 1.00 85.00 81 ILE A O 1
ATOM 595 N N . SER A 1 82 ? -3.509 -3.066 -15.104 1.00 86.19 82 SER A N 1
ATOM 596 C CA . SER A 1 82 ? -2.604 -4.217 -15.151 1.00 86.19 82 SER A CA 1
ATOM 597 C C . SER A 1 82 ? -3.126 -5.399 -14.340 1.00 86.19 82 SER A C 1
ATOM 599 O O . SER A 1 82 ? -4.070 -5.302 -13.560 1.00 86.19 82 SER A O 1
ATOM 601 N N . LEU A 1 83 ? -2.503 -6.552 -14.582 1.00 87.56 83 LEU A N 1
ATOM 602 C CA . LEU A 1 83 ? -2.694 -7.769 -13.805 1.00 87.56 83 LEU A CA 1
ATOM 603 C C . LEU A 1 83 ? -1.379 -8.142 -13.136 1.00 87.56 83 LEU A C 1
ATOM 605 O O . LEU A 1 83 ? -0.347 -8.199 -13.826 1.00 87.56 83 LEU A O 1
ATOM 609 N N . GLU A 1 84 ? -1.471 -8.434 -11.843 1.00 90.88 84 GLU A N 1
ATOM 610 C CA . GLU A 1 84 ? -0.411 -9.000 -11.007 1.00 90.88 84 GLU A CA 1
ATOM 611 C C . GLU A 1 84 ? -0.345 -10.539 -11.117 1.00 90.88 84 GLU A C 1
ATOM 613 O O . GLU A 1 84 ? -1.199 -11.129 -11.788 1.00 90.88 84 GLU A O 1
ATOM 618 N N . PRO A 1 85 ? 0.674 -11.233 -10.554 1.00 91.44 85 PRO A N 1
ATOM 619 C CA . PRO A 1 85 ? 0.898 -12.660 -10.816 1.00 91.44 85 PRO A CA 1
ATOM 620 C C . PRO A 1 85 ? -0.309 -13.569 -10.573 1.00 91.44 85 PRO A C 1
ATOM 622 O O . PRO A 1 85 ? -0.528 -14.492 -11.361 1.00 91.44 85 PRO A O 1
ATOM 625 N N . GLY A 1 86 ? -1.090 -13.296 -9.523 1.00 92.44 86 GLY A N 1
ATOM 626 C CA . GLY A 1 86 ? -2.297 -14.040 -9.145 1.00 92.44 86 GLY A CA 1
ATOM 627 C C . GLY A 1 86 ? -3.593 -13.531 -9.773 1.00 92.44 86 GLY A C 1
ATOM 628 O O . GLY A 1 86 ? -4.674 -13.950 -9.366 1.00 92.44 86 GLY A O 1
ATOM 629 N N . GLY A 1 87 ? -3.507 -12.611 -10.738 1.00 91.19 87 GLY A N 1
ATOM 630 C CA . GLY A 1 87 ? -4.671 -11.994 -11.371 1.00 91.19 87 GLY A CA 1
ATOM 631 C C . GLY A 1 87 ? -5.288 -10.857 -10.561 1.00 91.19 87 GLY A C 1
ATOM 632 O O . GLY A 1 87 ? -6.410 -10.450 -10.860 1.00 91.19 87 GLY A O 1
ATOM 633 N N . GLN A 1 88 ? -4.581 -10.328 -9.555 1.00 94.56 88 GLN A N 1
ATOM 634 C CA . GLN A 1 88 ? -5.014 -9.114 -8.869 1.00 94.56 88 GLN A CA 1
ATOM 635 C C . GLN A 1 88 ? -5.111 -7.973 -9.892 1.00 94.56 88 GLN A C 1
ATOM 637 O O . GLN A 1 88 ? -4.218 -7.798 -10.725 1.00 94.56 88 GLN A O 1
ATOM 642 N N . PHE A 1 89 ? -6.228 -7.248 -9.848 1.00 90.31 89 PHE A N 1
ATOM 643 C CA . PHE A 1 89 ? -6.580 -6.226 -10.828 1.00 90.31 89 PHE A CA 1
ATOM 644 C C . PHE A 1 89 ? -6.100 -4.863 -10.340 1.00 90.31 89 PHE A C 1
ATOM 646 O O . PHE A 1 89 ? -6.556 -4.374 -9.307 1.00 90.31 89 PHE A O 1
ATOM 653 N N . GLU A 1 90 ? -5.150 -4.277 -11.057 1.00 87.19 90 GLU A N 1
ATOM 654 C CA . GLU A 1 90 ? -4.437 -3.080 -10.631 1.00 87.19 90 GLU A CA 1
ATOM 655 C C . GLU A 1 90 ? -4.847 -1.871 -11.474 1.00 87.19 90 GLU A C 1
ATOM 657 O O . GLU A 1 90 ? -4.885 -1.933 -12.706 1.00 87.19 90 GLU A O 1
ATOM 662 N N . LEU A 1 91 ? -5.095 -0.752 -10.793 1.00 85.81 91 LEU A N 1
ATOM 663 C CA . LEU A 1 91 ? -5.152 0.572 -11.394 1.00 85.81 91 LEU A CA 1
ATOM 664 C C . LEU A 1 91 ? -3.859 1.317 -11.066 1.00 85.81 91 LEU A C 1
ATOM 666 O O . LEU A 1 91 ? -3.610 1.654 -9.909 1.00 85.81 91 LEU A O 1
ATOM 670 N N . SER A 1 92 ? -3.092 1.649 -12.098 1.00 84.81 92 SER A N 1
ATOM 671 C CA . SER A 1 92 ? -2.070 2.684 -12.009 1.00 84.81 92 SER A CA 1
ATOM 672 C C . SER A 1 92 ? -2.728 4.010 -12.408 1.00 84.81 92 SER A C 1
ATOM 674 O O . SER A 1 92 ? -3.013 4.226 -13.587 1.00 84.81 92 SER A O 1
ATOM 676 N N . GLY A 1 93 ? -3.066 4.842 -11.419 1.00 81.06 93 GLY A N 1
ATOM 677 C CA . GLY A 1 93 ? -3.821 6.088 -11.605 1.00 81.06 93 GLY A CA 1
ATOM 678 C C . GLY A 1 93 ? -2.971 7.258 -12.100 1.00 81.06 93 GLY A C 1
ATOM 679 O O . GLY A 1 93 ? -1.768 7.287 -11.877 1.00 81.06 93 GLY A O 1
ATOM 680 N N . ALA A 1 94 ? -3.576 8.241 -12.763 1.00 82.19 94 ALA A N 1
ATOM 681 C CA . ALA A 1 94 ? -2.838 9.377 -13.307 1.00 82.19 94 ALA A CA 1
ATOM 682 C C . ALA A 1 94 ? -2.188 10.250 -12.207 1.00 82.19 94 ALA A C 1
ATOM 684 O O . ALA A 1 94 ? -2.673 10.297 -11.073 1.00 82.19 94 ALA A O 1
ATOM 685 N N . PRO A 1 95 ? -1.137 11.030 -12.532 1.00 84.69 95 PRO A N 1
ATOM 686 C CA . PRO A 1 95 ? -0.707 12.122 -11.667 1.00 84.69 95 PRO A CA 1
ATOM 687 C C . PRO A 1 95 ? -1.806 13.194 -11.642 1.00 84.69 95 PRO A C 1
ATOM 689 O O . PRO A 1 95 ? -2.164 13.762 -12.676 1.00 84.69 95 PRO A O 1
ATOM 692 N N . LEU A 1 96 ? -2.369 13.440 -10.461 1.00 89.75 96 LEU A N 1
ATOM 693 C CA . LEU A 1 96 ? -3.510 14.331 -10.256 1.00 89.75 96 LEU A CA 1
ATOM 694 C C . LEU A 1 96 ? -3.157 15.416 -9.237 1.00 89.75 96 LEU A C 1
ATOM 696 O O . LEU A 1 96 ? -2.335 15.214 -8.347 1.00 89.75 96 LEU A O 1
ATOM 700 N N . GLU A 1 97 ? -3.777 16.582 -9.385 1.00 92.62 97 GLU A N 1
ATOM 701 C CA . GLU A 1 97 ? -3.472 17.776 -8.589 1.00 92.62 97 GLU A CA 1
ATOM 702 C C . GLU A 1 97 ? -4.156 17.741 -7.216 1.00 92.62 97 GLU A C 1
ATOM 704 O O . GLU A 1 97 ? -3.603 18.194 -6.208 1.00 92.62 97 GLU A O 1
ATOM 709 N N . THR A 1 98 ? -5.365 17.176 -7.181 1.00 96.69 98 THR A N 1
ATOM 710 C CA . THR A 1 98 ? -6.220 17.140 -5.990 1.00 96.69 98 THR A CA 1
ATOM 711 C C . THR A 1 98 ? -6.676 15.723 -5.669 1.00 96.69 98 THR A C 1
ATOM 713 O O . THR A 1 98 ? -6.926 14.897 -6.547 1.00 96.69 98 THR A O 1
ATOM 716 N N . LEU A 1 99 ? -6.886 15.466 -4.385 1.00 97.06 99 LEU A N 1
ATOM 717 C CA . LEU A 1 99 ? -7.434 14.224 -3.850 1.00 97.06 99 LEU A CA 1
ATOM 718 C C . LEU A 1 99 ? -8.888 14.011 -4.284 1.00 97.06 99 LEU A C 1
ATOM 720 O O . LEU A 1 99 ? -9.346 12.873 -4.383 1.00 97.06 99 LEU A O 1
ATOM 724 N N . HIS A 1 100 ? -9.603 15.091 -4.620 1.00 97.69 100 HIS A N 1
ATOM 725 C CA . HIS A 1 100 ? -10.913 15.012 -5.273 1.00 97.69 100 HIS A CA 1
ATOM 726 C C . HIS A 1 100 ? -10.820 14.317 -6.629 1.00 97.69 100 HIS A C 1
ATOM 728 O O . HIS A 1 100 ? -11.623 13.429 -6.914 1.00 97.69 100 HIS A O 1
ATOM 734 N N . GLN A 1 101 ? -9.823 14.675 -7.444 1.00 95.00 101 GLN A N 1
ATOM 735 C CA . GLN A 1 101 ? -9.569 14.004 -8.717 1.00 95.00 101 GLN A CA 1
ATOM 736 C C . GLN A 1 101 ? -9.133 12.555 -8.489 1.00 95.00 101 GLN A C 1
ATOM 738 O O . GLN A 1 101 ? -9.662 11.668 -9.154 1.00 95.00 101 GLN A O 1
ATOM 743 N N . THR A 1 102 ? -8.233 12.295 -7.531 1.00 93.62 102 THR A N 1
ATOM 744 C CA . THR A 1 102 ? -7.799 10.927 -7.193 1.00 93.62 102 THR A CA 1
ATOM 745 C C . THR A 1 102 ? -8.987 10.046 -6.822 1.00 93.62 102 THR A C 1
ATOM 747 O O . THR A 1 102 ? -9.159 8.958 -7.365 1.00 93.62 102 THR A O 1
ATOM 750 N N . CYS A 1 103 ? -9.867 10.528 -5.942 1.00 94.75 103 CYS A N 1
ATOM 751 C CA . CYS A 1 103 ? -11.032 9.756 -5.535 1.00 94.75 103 CYS A CA 1
ATOM 752 C C . CYS A 1 103 ? -12.061 9.623 -6.671 1.00 94.75 103 CYS A C 1
ATOM 754 O O . CYS A 1 103 ? -12.713 8.586 -6.789 1.00 94.75 103 CYS A O 1
ATOM 756 N N . ALA A 1 104 ? -12.197 10.625 -7.546 1.00 93.31 104 ALA A N 1
ATOM 757 C CA . ALA A 1 104 ? -13.028 10.516 -8.745 1.00 93.31 104 ALA A CA 1
ATOM 758 C C . ALA A 1 104 ? -12.496 9.454 -9.724 1.00 93.31 104 ALA A C 1
ATOM 760 O O . ALA A 1 104 ? -13.286 8.689 -10.275 1.00 93.31 104 ALA A O 1
ATOM 761 N N . GLU A 1 105 ? -11.177 9.358 -9.904 1.00 91.94 105 GLU A N 1
ATOM 762 C CA . GLU A 1 105 ? -10.542 8.337 -10.742 1.00 91.94 105 GLU A CA 1
ATOM 763 C C . GLU A 1 105 ? -10.754 6.929 -10.173 1.00 91.94 105 GLU A C 1
ATOM 765 O O . GLU A 1 105 ? -11.207 6.043 -10.900 1.00 91.94 105 GLU A O 1
ATOM 770 N N . VAL A 1 106 ? -10.543 6.745 -8.863 1.00 90.88 106 VAL A N 1
ATOM 771 C CA . VAL A 1 106 ? -10.839 5.481 -8.165 1.00 90.88 106 VAL A CA 1
ATOM 772 C C . VAL A 1 106 ? -12.300 5.081 -8.370 1.00 90.88 106 VAL A C 1
ATOM 774 O O . VAL A 1 106 ? -12.580 3.954 -8.770 1.00 90.88 106 VAL A O 1
ATOM 777 N N . ASN A 1 107 ? -13.247 5.997 -8.150 1.00 92.31 107 ASN A N 1
ATOM 778 C CA . ASN A 1 107 ? -14.670 5.699 -8.317 1.00 92.31 107 ASN A CA 1
ATOM 779 C C . ASN A 1 107 ? -15.042 5.394 -9.775 1.00 92.31 107 ASN A C 1
ATOM 781 O O . ASN A 1 107 ? -15.834 4.487 -10.017 1.00 92.31 107 ASN A O 1
ATOM 785 N N . SER A 1 108 ? -14.463 6.109 -10.744 1.00 90.69 108 SER A N 1
ATOM 786 C CA . SER A 1 108 ? -14.663 5.841 -12.173 1.00 90.69 108 SER A CA 1
ATOM 787 C C . SER A 1 108 ? -14.190 4.434 -12.544 1.00 90.69 108 SER A C 1
ATOM 789 O O . SER A 1 108 ? -14.923 3.680 -13.184 1.00 90.69 108 SER A O 1
ATOM 791 N N . HIS A 1 109 ? -12.999 4.046 -12.081 1.00 89.62 109 HIS A N 1
ATOM 792 C CA . HIS A 1 109 ? -12.463 2.705 -12.288 1.00 89.62 109 HIS A CA 1
ATOM 793 C C . HIS A 1 109 ? -13.351 1.631 -11.651 1.00 89.62 109 HIS A C 1
ATOM 795 O O . HIS A 1 109 ? -13.761 0.696 -12.335 1.00 89.62 109 HIS A O 1
ATOM 801 N N . LEU A 1 110 ? -13.706 1.789 -10.370 1.00 91.88 110 LEU A N 1
ATOM 802 C CA . LEU A 1 110 ? -14.570 0.836 -9.671 1.00 91.88 110 LEU A CA 1
ATOM 803 C C . LEU A 1 110 ? -15.938 0.715 -10.349 1.00 91.88 110 LEU A C 1
ATOM 805 O O . LEU A 1 110 ? -16.428 -0.395 -10.518 1.00 91.88 110 LEU A O 1
ATOM 809 N N . TYR A 1 111 ? -16.533 1.821 -10.803 1.00 90.69 111 TYR A N 1
ATOM 810 C CA . TYR A 1 111 ? -17.788 1.796 -11.554 1.00 90.69 111 TYR A CA 1
ATOM 811 C C . TYR A 1 111 ? -17.671 0.977 -12.847 1.00 90.69 111 TYR A C 1
ATOM 813 O O . TYR A 1 111 ? -18.504 0.111 -13.100 1.00 90.69 111 TYR A O 1
ATOM 821 N N . GLN A 1 112 ? -16.627 1.212 -13.649 1.00 86.12 112 GLN A N 1
ATOM 822 C CA . GLN A 1 112 ? -16.412 0.490 -14.908 1.00 86.12 112 GLN A CA 1
ATOM 823 C C . GLN A 1 112 ? -16.175 -1.005 -14.678 1.00 86.12 112 GLN A C 1
ATOM 825 O O . GLN A 1 112 ? -16.757 -1.846 -15.363 1.00 86.12 112 GLN A O 1
ATOM 830 N N . VAL A 1 113 ? -15.340 -1.335 -13.693 1.00 89.31 113 VAL A N 1
ATOM 831 C CA . VAL A 1 113 ? -15.004 -2.716 -13.343 1.00 89.31 113 VAL A CA 1
ATOM 832 C C . VAL A 1 113 ? -16.224 -3.459 -12.796 1.00 89.31 113 VAL A C 1
ATOM 834 O O . VAL A 1 113 ? -16.449 -4.607 -13.172 1.00 89.31 113 VAL A O 1
ATOM 837 N N . LYS A 1 114 ? -17.059 -2.802 -11.982 1.00 89.81 114 LYS A N 1
ATOM 838 C CA . LYS A 1 114 ? -18.326 -3.366 -11.497 1.00 89.81 114 LYS A CA 1
ATOM 839 C C . LYS A 1 114 ? -19.336 -3.569 -12.614 1.00 89.81 114 LYS A C 1
ATOM 841 O O . LYS A 1 114 ? -19.924 -4.638 -12.676 1.00 89.81 114 LYS A O 1
ATOM 846 N N . ALA A 1 115 ? -19.496 -2.600 -13.515 1.00 87.38 115 ALA A N 1
ATOM 847 C CA . ALA A 1 115 ? -20.441 -2.713 -14.625 1.00 87.38 115 ALA A CA 1
ATOM 848 C C . ALA A 1 115 ? -20.169 -3.965 -15.479 1.00 87.38 115 ALA A C 1
ATOM 850 O O . ALA A 1 115 ? -21.088 -4.714 -15.788 1.00 87.38 115 ALA A O 1
ATOM 851 N N . VAL A 1 116 ? -18.897 -4.240 -15.793 1.00 88.06 116 VAL A N 1
ATOM 852 C CA . VAL A 1 116 ? -18.504 -5.465 -16.512 1.00 88.06 116 VAL A CA 1
ATOM 853 C C . VAL A 1 116 ? -18.570 -6.698 -15.603 1.00 88.06 116 VAL A C 1
ATOM 855 O O . VAL A 1 116 ? -19.043 -7.757 -16.014 1.00 88.06 116 VAL A O 1
ATOM 858 N N . GLY A 1 117 ? -18.108 -6.576 -14.357 1.00 90.12 117 GLY A N 1
ATOM 859 C CA . GLY A 1 117 ? -18.094 -7.665 -13.383 1.00 90.12 117 GLY A CA 1
ATOM 860 C C . GLY A 1 117 ? -19.488 -8.224 -13.096 1.00 90.12 117 GLY A C 1
ATOM 861 O O . GLY A 1 117 ? -19.657 -9.439 -13.065 1.00 90.12 117 GLY A O 1
ATOM 862 N N . GLU A 1 118 ? -20.502 -7.369 -12.966 1.00 91.56 118 GLU A N 1
ATOM 863 C CA . GLU A 1 118 ? -21.889 -7.761 -12.697 1.00 91.56 118 GLU A CA 1
ATOM 864 C C . GLU A 1 118 ? -22.477 -8.624 -13.822 1.00 91.56 118 GLU A C 1
ATOM 866 O O . GLU A 1 118 ? -23.071 -9.669 -13.541 1.00 91.56 118 GLU A O 1
ATOM 871 N N . GLU A 1 119 ? -22.236 -8.266 -15.088 1.00 92.00 119 GLU A N 1
ATOM 872 C CA . GLU A 1 119 ? -22.647 -9.075 -16.246 1.00 92.00 119 GLU A CA 1
ATOM 873 C C . GLU A 1 119 ? -21.992 -10.465 -16.232 1.00 92.00 119 GLU A C 1
ATOM 875 O O . GLU A 1 119 ? -22.612 -11.468 -16.594 1.00 92.00 119 GLU A O 1
ATOM 880 N N . MET A 1 120 ? -20.747 -10.537 -15.754 1.00 93.94 120 MET A N 1
ATOM 881 C CA . MET A 1 120 ? -19.964 -11.770 -15.655 1.00 93.94 120 MET A CA 1
ATOM 882 C C . MET A 1 120 ? -20.170 -12.531 -14.337 1.00 93.94 120 MET A C 1
ATOM 884 O O . MET A 1 120 ? -19.641 -13.634 -14.187 1.00 93.94 120 MET A O 1
ATOM 888 N N . ARG A 1 121 ? -20.933 -11.974 -13.386 1.00 94.31 121 ARG A N 1
ATOM 889 C CA . ARG A 1 121 ? -21.073 -12.469 -12.003 1.00 94.31 121 ARG A CA 1
ATOM 890 C C . ARG A 1 121 ? -19.733 -12.578 -11.261 1.00 94.31 121 ARG A C 1
ATOM 892 O O . ARG A 1 121 ? -19.498 -13.528 -10.515 1.00 94.31 121 ARG A O 1
ATOM 899 N N . ILE A 1 122 ? -18.865 -11.594 -11.467 1.00 94.31 122 ILE A N 1
ATOM 900 C CA . ILE A 1 122 ? -17.560 -11.443 -10.823 1.00 94.31 122 ILE A CA 1
ATOM 901 C C . ILE A 1 122 ? -17.606 -10.230 -9.890 1.00 94.31 122 ILE A C 1
ATOM 903 O O . ILE A 1 122 ? -17.976 -9.132 -10.297 1.00 94.31 122 ILE A O 1
ATOM 907 N N . GLY A 1 123 ? -17.201 -10.437 -8.637 1.00 94.75 123 GLY A N 1
ATOM 908 C CA . GLY A 1 123 ? -17.004 -9.378 -7.650 1.00 94.75 123 GLY A CA 1
ATOM 909 C C . GLY A 1 123 ? -15.522 -9.096 -7.407 1.00 94.75 123 GLY A C 1
ATOM 910 O O . GLY A 1 123 ? -14.685 -9.987 -7.550 1.00 94.75 123 GLY A O 1
ATOM 911 N N . PHE A 1 124 ? -15.207 -7.869 -6.995 1.00 94.25 124 PHE A N 1
ATOM 912 C CA . PHE A 1 124 ? -13.850 -7.446 -6.643 1.00 94.25 124 PHE A CA 1
ATOM 913 C C . PHE A 1 124 ? -13.761 -7.188 -5.139 1.00 94.25 124 PHE A C 1
ATOM 915 O O . PHE A 1 124 ? -14.624 -6.525 -4.566 1.00 94.25 124 PHE A O 1
ATOM 922 N N . LEU A 1 125 ? -12.716 -7.724 -4.508 1.00 95.69 125 LEU A N 1
ATOM 923 C CA . LEU A 1 125 ? -12.533 -7.721 -3.057 1.00 95.69 125 LEU A CA 1
ATOM 924 C C . LEU A 1 125 ? -11.392 -6.782 -2.650 1.00 95.69 125 LEU A C 1
ATOM 926 O O . LEU A 1 125 ? -10.252 -6.977 -3.072 1.00 95.69 125 LEU A O 1
ATOM 930 N N . GLY A 1 126 ? -11.676 -5.810 -1.782 1.00 93.81 126 GLY A N 1
ATOM 931 C CA . GLY A 1 126 ? -10.669 -4.900 -1.228 1.00 93.81 126 GLY A CA 1
ATOM 932 C C . GLY A 1 126 ? -10.061 -5.408 0.080 1.00 93.81 126 GLY A C 1
ATOM 933 O O . GLY A 1 126 ? -10.543 -5.051 1.155 1.00 93.81 126 GLY A O 1
ATOM 934 N N . ILE A 1 127 ? -9.000 -6.220 0.012 1.00 94.44 127 ILE A N 1
ATOM 935 C CA . ILE A 1 127 ? -8.336 -6.807 1.192 1.00 94.44 127 ILE A CA 1
ATOM 936 C C . ILE A 1 127 ? -6.820 -6.950 0.987 1.00 94.44 127 ILE A C 1
ATOM 938 O O . ILE A 1 127 ? -6.373 -7.120 -0.142 1.00 94.44 127 ILE A O 1
ATOM 942 N N . GLY A 1 128 ? -6.018 -6.907 2.058 1.00 91.62 128 GLY A N 1
ATOM 943 C CA . GLY A 1 128 ? -4.552 -6.986 1.955 1.00 91.62 128 GLY A CA 1
ATOM 944 C C . GLY A 1 128 ? -3.997 -8.360 1.566 1.00 91.62 128 GLY A C 1
ATOM 945 O O . GLY A 1 128 ? -2.933 -8.438 0.951 1.00 91.62 128 GLY A O 1
ATOM 946 N N . PHE A 1 129 ? -4.713 -9.437 1.903 1.00 96.94 129 PHE A N 1
ATOM 947 C CA . PHE A 1 129 ? -4.336 -10.823 1.611 1.00 96.94 129 PHE A CA 1
ATOM 948 C C . PHE A 1 129 ? -5.573 -11.671 1.289 1.00 96.94 129 PHE A C 1
ATOM 950 O O . PHE A 1 129 ? -6.599 -11.520 1.952 1.00 96.94 129 PHE A O 1
ATOM 957 N N . GLN A 1 130 ? -5.469 -12.576 0.310 1.00 96.31 130 GLN A N 1
ATOM 958 C CA . GLN A 1 130 ? -6.531 -13.503 -0.098 1.00 96.31 130 GLN A CA 1
ATOM 959 C C . GLN A 1 130 ? -7.007 -14.367 1.090 1.00 96.31 130 GLN A C 1
ATOM 961 O O . GLN A 1 130 ? -6.269 -15.239 1.552 1.00 96.31 130 GLN A O 1
ATOM 966 N N . PRO A 1 131 ? -8.246 -14.178 1.582 1.00 96.69 131 PRO A N 1
ATOM 967 C CA . PRO A 1 131 ? -8.655 -14.741 2.865 1.00 96.69 131 PRO A CA 1
ATOM 968 C C . PRO A 1 131 ? -9.025 -16.233 2.837 1.00 96.69 131 PRO A C 1
ATOM 970 O O . PRO A 1 131 ? -9.050 -16.860 3.897 1.00 96.69 131 PRO A O 1
ATOM 973 N N . LYS A 1 132 ? -9.347 -16.812 1.669 1.00 97.94 132 LYS A N 1
ATOM 974 C CA . LYS A 1 132 ? -9.999 -18.136 1.577 1.00 97.94 132 LYS A CA 1
ATOM 975 C C . LYS A 1 132 ? -9.171 -19.216 0.888 1.00 97.94 132 LYS A C 1
ATOM 977 O O . LYS A 1 132 ? -9.169 -20.347 1.358 1.00 97.94 132 LYS A O 1
ATOM 982 N N . TRP A 1 133 ? -8.529 -18.889 -0.225 1.00 97.75 133 TRP A N 1
ATOM 983 C CA . TRP A 1 133 ? -7.951 -19.890 -1.125 1.00 97.75 133 TRP A CA 1
ATOM 984 C C . TRP A 1 133 ? -6.484 -20.200 -0.796 1.00 97.75 133 TRP A C 1
ATOM 986 O O . TRP A 1 133 ? -5.724 -19.317 -0.370 1.00 97.75 133 TRP A O 1
ATOM 996 N N . ALA A 1 134 ? -6.081 -21.457 -0.995 1.00 96.88 134 ALA A N 1
ATOM 997 C CA . ALA A 1 134 ? -4.688 -21.865 -0.871 1.00 96.88 134 ALA A CA 1
ATOM 998 C C . ALA A 1 134 ? -3.871 -21.329 -2.055 1.00 96.88 134 ALA A C 1
ATOM 1000 O O . ALA A 1 134 ? -4.417 -20.946 -3.087 1.00 96.88 134 ALA A O 1
ATOM 1001 N N . LEU A 1 135 ? -2.541 -21.311 -1.929 1.00 94.25 135 LEU A N 1
ATOM 1002 C CA . LEU A 1 135 ? -1.663 -20.855 -3.014 1.00 94.25 135 LEU A CA 1
ATOM 1003 C C . LEU A 1 135 ? -1.861 -21.671 -4.307 1.00 94.25 135 LEU A C 1
ATOM 1005 O O . LEU A 1 135 ? -1.816 -21.109 -5.396 1.00 94.25 135 LEU A O 1
ATOM 1009 N N . SER A 1 136 ? -2.115 -22.978 -4.185 1.00 95.81 136 SER A N 1
ATOM 1010 C CA . SER A 1 136 ? -2.380 -23.888 -5.310 1.00 95.81 136 SER A CA 1
ATOM 1011 C C . SER A 1 136 ? -3.657 -23.571 -6.085 1.00 95.81 136 SER A C 1
ATOM 1013 O O . SER A 1 136 ? -3.793 -24.005 -7.225 1.00 95.81 136 SER A O 1
ATOM 1015 N N . ASP A 1 137 ? -4.581 -22.834 -5.471 1.00 96.38 137 ASP A N 1
ATOM 1016 C CA . ASP A 1 137 ? -5.883 -22.511 -6.051 1.00 96.38 137 ASP A CA 1
ATOM 1017 C C . ASP A 1 137 ? -5.841 -21.203 -6.860 1.00 96.38 137 ASP A C 1
ATOM 1019 O O . ASP A 1 137 ? -6.814 -20.852 -7.527 1.00 96.38 137 ASP A O 1
ATOM 1023 N N . ILE A 1 138 ? -4.734 -20.452 -6.786 1.00 95.75 138 ILE A N 1
ATOM 1024 C CA . ILE A 1 138 ? -4.613 -19.142 -7.427 1.00 95.75 138 ILE A CA 1
ATOM 1025 C C . ILE A 1 138 ? -4.207 -19.309 -8.899 1.00 95.75 138 ILE A C 1
ATOM 1027 O O . ILE A 1 138 ? -3.196 -19.958 -9.188 1.00 95.75 138 ILE A O 1
ATOM 1031 N N . PRO A 1 139 ? -4.947 -18.707 -9.851 1.00 93.00 139 PRO A N 1
ATOM 1032 C CA . PRO A 1 139 ? -4.566 -18.731 -11.255 1.00 93.00 139 PRO A CA 1
ATOM 1033 C C . PRO A 1 139 ? -3.271 -17.950 -11.484 1.00 93.00 139 PRO A C 1
ATOM 1035 O O . PRO A 1 139 ? -2.997 -16.946 -10.831 1.00 93.00 139 PRO A O 1
ATOM 1038 N N . ILE A 1 140 ? -2.489 -18.386 -12.467 1.00 92.25 140 ILE A N 1
ATOM 1039 C CA . ILE A 1 140 ? -1.227 -17.741 -12.826 1.00 92.25 140 ILE A CA 1
ATOM 1040 C C . ILE A 1 140 ? -1.441 -16.941 -14.101 1.00 92.25 140 ILE A C 1
ATOM 1042 O O . ILE A 1 140 ? -1.839 -17.491 -15.130 1.00 92.25 140 ILE A O 1
ATOM 1046 N N . MET A 1 141 ? -1.158 -15.641 -14.050 1.00 91.75 141 MET A N 1
ATOM 1047 C CA . MET A 1 141 ? -1.240 -14.802 -15.242 1.00 91.75 141 MET A CA 1
ATOM 1048 C C . MET A 1 141 ? -0.147 -15.181 -16.253 1.00 91.75 141 MET A C 1
ATOM 1050 O O . MET A 1 141 ? 1.016 -15.318 -15.861 1.00 91.75 141 MET A O 1
ATOM 1054 N N . PRO A 1 142 ? -0.473 -15.313 -17.555 1.00 88.12 142 PRO A N 1
ATOM 1055 C CA . PRO A 1 142 ? 0.445 -15.821 -18.576 1.00 88.12 142 PRO A CA 1
ATOM 1056 C C . PRO A 1 142 ? 1.459 -14.751 -19.022 1.00 88.12 142 PRO A C 1
ATOM 1058 O O . PRO A 1 142 ? 1.473 -14.320 -20.173 1.00 88.12 142 PRO A O 1
ATOM 1061 N N . LYS A 1 143 ? 2.308 -14.285 -18.099 1.00 78.81 143 LYS A N 1
ATOM 1062 C CA . LYS A 1 143 ? 3.386 -13.318 -18.357 1.00 78.81 143 LYS A CA 1
ATOM 1063 C C . LYS A 1 143 ? 4.728 -13.958 -18.007 1.00 78.81 143 LYS A C 1
ATOM 1065 O O . LYS A 1 143 ? 4.959 -14.277 -16.843 1.00 78.81 143 LYS A O 1
ATOM 1070 N N . GLY A 1 144 ? 5.640 -14.065 -18.978 1.00 77.50 144 GLY A N 1
ATOM 1071 C CA . GLY A 1 144 ? 6.939 -14.741 -18.798 1.00 77.50 144 GLY A CA 1
ATOM 1072 C C . GLY A 1 144 ? 7.765 -14.221 -17.613 1.00 77.50 144 GLY A C 1
ATOM 1073 O O . GLY A 1 144 ? 8.373 -15.002 -16.886 1.00 77.50 144 GLY A O 1
ATOM 1074 N N . ARG A 1 145 ? 7.693 -12.914 -17.318 1.00 78.44 145 ARG A N 1
ATOM 1075 C CA . ARG A 1 145 ? 8.354 -12.319 -16.141 1.00 78.44 145 ARG A CA 1
ATOM 1076 C C . ARG A 1 145 ? 7.947 -12.963 -14.806 1.00 78.44 145 ARG A C 1
ATOM 1078 O O . ARG A 1 145 ? 8.753 -13.022 -13.884 1.00 78.44 145 ARG A O 1
ATOM 1085 N N . TYR A 1 146 ? 6.710 -13.450 -14.692 1.00 83.81 146 TYR A N 1
ATOM 1086 C CA . TYR A 1 146 ? 6.206 -14.062 -13.461 1.00 83.81 146 TYR A CA 1
ATOM 1087 C C . TYR A 1 146 ? 6.693 -15.495 -13.273 1.00 83.81 146 TYR A C 1
ATOM 1089 O O . TYR A 1 146 ? 6.840 -15.928 -12.135 1.00 83.81 146 TYR A O 1
ATOM 1097 N N . GLU A 1 147 ? 7.007 -16.208 -14.354 1.00 82.81 147 GLU A N 1
ATOM 1098 C CA . GLU A 1 147 ? 7.618 -17.536 -14.275 1.00 82.81 147 GLU A CA 1
ATOM 1099 C C . GLU A 1 147 ? 9.026 -17.463 -13.674 1.00 82.81 147 GLU A C 1
ATOM 1101 O O . GLU A 1 147 ? 9.359 -18.226 -12.767 1.00 82.81 147 GLU A O 1
ATOM 1106 N N . ILE A 1 148 ? 9.817 -16.477 -14.106 1.00 83.62 148 ILE A N 1
ATOM 1107 C CA . ILE A 1 148 ? 11.162 -16.224 -13.576 1.00 83.62 148 ILE A CA 1
ATOM 1108 C C . ILE A 1 148 ? 11.097 -15.933 -12.076 1.00 83.62 148 ILE A C 1
ATOM 1110 O O . ILE A 1 148 ? 11.745 -16.617 -11.283 1.00 83.62 148 ILE A O 1
ATOM 1114 N N . MET A 1 149 ? 10.264 -14.966 -11.676 1.00 85.69 149 MET A N 1
ATOM 1115 C CA . MET A 1 149 ? 10.095 -14.611 -10.265 1.00 85.69 149 MET A CA 1
ATOM 1116 C C . MET A 1 149 ? 9.599 -15.803 -9.437 1.00 85.69 149 MET A C 1
ATOM 1118 O O . MET A 1 149 ? 10.156 -16.080 -8.380 1.00 85.69 149 MET A O 1
ATOM 1122 N N . ARG A 1 150 ? 8.619 -16.570 -9.934 1.00 89.00 150 ARG A N 1
ATOM 1123 C CA . ARG A 1 150 ? 8.090 -17.762 -9.250 1.00 89.00 150 ARG A CA 1
ATOM 1124 C C . ARG A 1 150 ? 9.174 -18.812 -8.992 1.00 89.00 150 ARG A C 1
ATOM 1126 O O . ARG A 1 150 ? 9.178 -19.426 -7.930 1.00 89.00 150 ARG A O 1
ATOM 1133 N N . ASN A 1 151 ? 10.090 -19.010 -9.935 1.00 87.50 151 ASN A N 1
ATOM 1134 C CA . ASN A 1 151 ? 11.201 -19.951 -9.782 1.00 87.50 151 ASN A CA 1
ATOM 1135 C C . ASN A 1 151 ? 12.320 -19.407 -8.878 1.00 87.50 151 ASN A C 1
ATOM 1137 O O . ASN A 1 151 ? 13.103 -20.184 -8.327 1.00 87.50 151 ASN A O 1
ATOM 1141 N N . TYR A 1 152 ? 12.420 -18.084 -8.741 1.00 88.81 152 TYR A N 1
ATOM 1142 C CA . TYR A 1 152 ? 13.427 -17.422 -7.921 1.00 88.81 152 TYR A CA 1
ATOM 1143 C C . TYR A 1 152 ? 13.017 -17.304 -6.449 1.00 88.81 152 TYR A C 1
ATOM 1145 O O . TYR A 1 152 ? 13.827 -17.624 -5.587 1.00 88.81 152 TYR A O 1
ATOM 1153 N N . MET A 1 153 ? 11.776 -16.894 -6.150 1.00 91.94 153 MET A N 1
ATOM 1154 C CA . MET A 1 153 ? 11.329 -16.585 -4.780 1.00 91.94 153 MET A CA 1
ATOM 1155 C C . MET A 1 153 ? 11.655 -17.676 -3.741 1.00 91.94 153 MET A C 1
ATOM 1157 O O . MET A 1 153 ? 12.190 -17.323 -2.693 1.00 91.94 153 MET A O 1
ATOM 1161 N N . PRO A 1 154 ? 11.454 -18.986 -4.009 1.00 93.69 154 PRO A N 1
ATOM 1162 C CA . PRO A 1 154 ? 11.778 -20.035 -3.035 1.00 93.69 154 PRO A CA 1
ATOM 1163 C C . PRO A 1 154 ? 13.263 -20.131 -2.654 1.00 93.69 154 PRO A C 1
ATOM 1165 O O . PRO A 1 154 ? 13.603 -20.816 -1.695 1.00 93.69 154 PRO A O 1
ATOM 1168 N N . LYS A 1 155 ? 14.160 -19.495 -3.419 1.00 91.94 155 LYS A N 1
ATOM 1169 C CA . LYS A 1 155 ? 15.608 -19.488 -3.164 1.00 91.94 155 LYS A CA 1
ATOM 1170 C C . LYS A 1 155 ? 16.029 -18.413 -2.159 1.00 91.94 155 LYS A C 1
ATOM 1172 O O . LYS A 1 155 ? 17.145 -18.482 -1.660 1.00 91.94 155 LYS A O 1
ATOM 1177 N N . VAL A 1 156 ? 15.174 -17.420 -1.903 1.00 91.69 156 VAL A N 1
ATOM 1178 C CA . VAL A 1 156 ? 15.519 -16.201 -1.144 1.00 91.69 156 VAL A CA 1
ATOM 1179 C C . VAL A 1 156 ? 14.595 -15.908 0.036 1.00 91.69 156 VAL A C 1
ATOM 1181 O O . VAL A 1 156 ? 14.939 -15.080 0.875 1.00 91.69 156 VAL A O 1
ATOM 1184 N N . GLY A 1 157 ? 13.454 -16.589 0.125 1.00 93.44 157 GLY A N 1
ATOM 1185 C CA . GLY A 1 157 ? 12.508 -16.458 1.229 1.00 93.44 157 GLY A CA 1
ATOM 1186 C C . GLY A 1 157 ? 11.395 -17.498 1.139 1.00 93.44 157 GLY A C 1
ATOM 1187 O O . GLY A 1 157 ? 11.180 -18.107 0.086 1.00 93.44 157 GLY A O 1
ATOM 1188 N N . SER A 1 158 ? 10.672 -17.724 2.237 1.00 94.06 158 SER A N 1
ATOM 1189 C CA . SER A 1 158 ? 9.580 -18.708 2.254 1.00 94.06 158 SER A CA 1
ATOM 1190 C C . SER A 1 158 ? 8.218 -18.117 1.871 1.00 94.06 158 SER A C 1
ATOM 1192 O O . SER A 1 158 ? 7.314 -18.856 1.475 1.00 94.06 158 SER A O 1
ATOM 1194 N N . LEU A 1 159 ? 8.069 -16.787 1.918 1.00 95.19 159 LEU A N 1
ATOM 1195 C CA . LEU A 1 159 ? 6.795 -16.089 1.710 1.00 95.19 159 LEU A CA 1
ATOM 1196 C C . LEU A 1 159 ? 6.710 -15.328 0.377 1.00 95.19 159 LEU A C 1
ATOM 1198 O O . LEU A 1 159 ? 5.652 -14.794 0.043 1.00 95.19 159 LEU A O 1
ATOM 1202 N N . GLY A 1 160 ? 7.771 -15.318 -0.436 1.00 93.44 160 GLY A N 1
ATOM 1203 C CA . GLY A 1 160 ? 7.793 -14.567 -1.700 1.00 93.44 160 GLY A CA 1
ATOM 1204 C C . GLY A 1 160 ? 6.740 -15.008 -2.729 1.00 93.44 160 GLY A C 1
ATOM 1205 O O . GLY A 1 160 ? 6.228 -14.183 -3.484 1.00 93.44 160 GLY A O 1
ATOM 1206 N N . LEU A 1 161 ? 6.333 -16.282 -2.725 1.00 94.81 161 LEU A N 1
ATOM 1207 C CA . LEU A 1 161 ? 5.207 -16.740 -3.550 1.00 94.81 161 LEU A CA 1
ATOM 1208 C C . LEU A 1 161 ? 3.863 -16.206 -3.034 1.00 94.81 161 LEU A C 1
ATOM 1210 O O . LEU A 1 161 ? 3.014 -15.796 -3.822 1.00 94.81 161 LEU A O 1
ATOM 1214 N N . ASP A 1 162 ? 3.678 -16.145 -1.717 1.00 95.38 162 ASP A N 1
ATOM 1215 C CA . ASP A 1 162 ? 2.472 -15.565 -1.128 1.00 95.38 162 ASP A CA 1
ATOM 1216 C C . ASP A 1 162 ? 2.361 -14.070 -1.427 1.00 95.38 162 ASP A C 1
ATOM 1218 O O . ASP A 1 162 ? 1.268 -13.593 -1.737 1.00 95.38 162 ASP A O 1
ATOM 1222 N N . MET A 1 163 ? 3.488 -13.353 -1.432 1.00 94.81 163 MET A N 1
ATOM 1223 C CA . MET A 1 163 ? 3.550 -11.961 -1.882 1.00 94.81 163 MET A CA 1
ATOM 1224 C C . MET A 1 163 ? 2.996 -11.826 -3.303 1.00 94.81 163 MET A C 1
ATOM 1226 O O . MET A 1 163 ? 2.041 -11.080 -3.522 1.00 94.81 163 MET A O 1
ATOM 1230 N N . MET A 1 164 ? 3.539 -12.605 -4.243 1.00 92.81 164 MET A N 1
ATOM 1231 C CA . MET A 1 164 ? 3.198 -12.521 -5.665 1.00 92.81 164 MET A CA 1
ATOM 1232 C C . MET A 1 164 ? 1.722 -12.825 -5.945 1.00 92.81 164 MET A C 1
ATOM 1234 O O . MET A 1 164 ? 1.072 -12.129 -6.726 1.00 92.81 164 MET A O 1
ATOM 1238 N N . PHE A 1 165 ? 1.194 -13.885 -5.336 1.00 93.50 165 PHE A N 1
ATOM 1239 C CA . PHE A 1 165 ? -0.084 -14.466 -5.749 1.00 93.50 165 PHE A CA 1
ATOM 1240 C C . PHE A 1 165 ? -1.258 -14.108 -4.836 1.00 93.50 165 PHE A C 1
ATOM 1242 O O . PHE A 1 165 ? -2.406 -14.237 -5.253 1.00 93.50 165 PHE A O 1
ATOM 1249 N N . ARG A 1 166 ? -1.007 -13.688 -3.589 1.00 94.75 166 ARG A N 1
ATOM 1250 C CA . ARG A 1 166 ? -2.066 -13.572 -2.574 1.00 94.75 166 ARG A CA 1
ATOM 1251 C C . ARG A 1 166 ? -2.170 -12.208 -1.903 1.00 94.75 166 ARG A C 1
ATOM 1253 O O . ARG A 1 166 ? -3.067 -12.056 -1.081 1.00 94.75 166 ARG A O 1
ATOM 1260 N N . THR A 1 167 ? -1.339 -11.220 -2.242 1.00 90.06 167 THR A N 1
ATOM 1261 C CA . THR A 1 167 ? -1.413 -9.873 -1.641 1.00 90.06 167 THR A CA 1
ATOM 1262 C C . THR A 1 167 ? -1.997 -8.816 -2.584 1.00 90.06 167 THR A C 1
ATOM 1264 O O . THR A 1 167 ? -1.848 -8.922 -3.801 1.00 90.06 167 THR A O 1
ATOM 1267 N N . CYS A 1 168 ? -2.638 -7.790 -2.008 1.00 82.62 168 CYS A N 1
ATOM 1268 C CA . CYS A 1 168 ? -3.048 -6.547 -2.679 1.00 82.62 168 CYS A CA 1
ATOM 1269 C C . CYS A 1 168 ? -2.675 -5.341 -1.804 1.00 82.62 168 CYS A C 1
ATOM 1271 O O . CYS A 1 168 ? -2.708 -5.422 -0.575 1.00 82.62 168 CYS A O 1
ATOM 1273 N N . THR A 1 169 ? -2.354 -4.197 -2.407 1.00 83.38 169 THR A N 1
ATOM 1274 C CA . THR A 1 169 ? -1.896 -3.006 -1.677 1.00 83.38 169 THR A CA 1
ATOM 1275 C C . THR A 1 169 ? -2.622 -1.745 -2.117 1.00 83.38 169 THR A C 1
ATOM 1277 O O . THR A 1 169 ? -3.027 -1.613 -3.267 1.00 83.38 169 THR A O 1
ATOM 1280 N N . VAL A 1 170 ? -2.740 -0.808 -1.184 1.00 63.16 170 VAL A N 1
ATOM 1281 C CA . VAL A 1 170 ? -2.762 0.624 -1.466 1.00 63.16 170 VAL A CA 1
ATOM 1282 C C . VAL A 1 170 ? -1.576 1.203 -0.677 1.00 63.16 170 VAL A C 1
ATOM 1284 O O . VAL A 1 170 ? -1.224 0.707 0.382 1.00 63.16 170 VAL A O 1
ATOM 1287 N N . GLN A 1 171 ? -0.843 2.143 -1.240 1.00 59.25 171 GLN A N 1
ATOM 1288 C CA . GLN A 1 171 ? 0.548 2.467 -0.904 1.00 59.25 171 GLN A CA 1
ATOM 1289 C C . GLN A 1 171 ? 0.817 3.231 0.452 1.00 59.25 171 GLN A C 1
ATOM 1291 O O . GLN A 1 171 ? 0.482 4.404 0.551 1.00 59.25 171 GLN A O 1
ATOM 1296 N N . ILE A 1 172 ? 1.469 2.552 1.445 1.00 44.88 172 ILE A N 1
ATOM 1297 C CA . ILE A 1 172 ? 1.958 2.857 2.862 1.00 44.88 172 ILE A CA 1
ATOM 1298 C C . ILE A 1 172 ? 0.968 3.195 4.019 1.00 44.88 172 ILE A C 1
ATOM 1300 O O . ILE A 1 172 ? -0.156 3.557 3.778 1.00 44.88 172 ILE A O 1
ATOM 1304 N N . ALA A 1 173 ? 1.403 3.086 5.292 1.00 59.81 173 ALA A N 1
ATOM 1305 C CA . ALA A 1 173 ? 0.669 3.206 6.577 1.00 59.81 173 ALA A CA 1
ATOM 1306 C C . ALA A 1 173 ? 0.090 1.881 7.125 1.00 59.81 173 ALA A C 1
ATOM 1308 O O . ALA A 1 173 ? -1.113 1.687 7.266 1.00 59.81 173 ALA A O 1
ATOM 1309 N N . THR A 1 174 ? 0.976 0.951 7.479 1.00 75.88 174 THR A N 1
ATOM 1310 C CA . THR A 1 174 ? 0.635 -0.443 7.804 1.00 75.88 174 THR A CA 1
ATOM 1311 C C . THR A 1 174 ? -0.358 -0.612 8.955 1.00 75.88 174 THR A C 1
ATOM 1313 O O . THR A 1 174 ? -1.345 -1.319 8.790 1.00 75.88 174 THR A O 1
ATOM 1316 N N . ALA A 1 175 ? -0.132 0.016 10.116 1.00 80.12 175 ALA A N 1
ATOM 1317 C CA . ALA A 1 175 ? -0.972 -0.214 11.297 1.00 80.12 175 ALA A CA 1
ATOM 1318 C C . ALA A 1 175 ? -2.407 0.308 11.105 1.00 80.12 175 ALA A C 1
ATOM 1320 O O . ALA A 1 175 ? -3.372 -0.421 11.319 1.00 80.12 175 ALA A O 1
ATOM 1321 N N . ILE A 1 176 ? -2.543 1.550 10.628 1.00 83.75 176 ILE A N 1
ATOM 1322 C CA . ILE A 1 176 ? -3.836 2.212 10.390 1.00 83.75 176 ILE A CA 1
ATOM 1323 C C . ILE A 1 176 ? -4.646 1.465 9.316 1.00 83.75 176 ILE A C 1
ATOM 1325 O O . ILE A 1 176 ? -5.872 1.372 9.401 1.00 83.75 176 ILE A O 1
ATOM 1329 N N . PHE A 1 177 ? -3.968 0.903 8.313 1.00 86.94 177 PHE A N 1
ATOM 1330 C CA . PHE A 1 177 ? -4.610 0.241 7.179 1.00 86.94 177 PHE A CA 1
ATOM 1331 C C . PHE A 1 177 ? -4.612 -1.291 7.276 1.00 86.94 177 PHE A C 1
ATOM 1333 O O . PHE A 1 177 ? -5.073 -1.928 6.334 1.00 86.94 177 PHE A O 1
ATOM 1340 N N . ALA A 1 178 ? -4.162 -1.892 8.385 1.00 90.06 178 ALA A N 1
ATOM 1341 C CA . ALA A 1 178 ? -4.066 -3.345 8.547 1.00 90.06 178 ALA A CA 1
ATOM 1342 C C . ALA A 1 178 ? -5.415 -4.028 8.278 1.00 90.06 178 ALA A C 1
ATOM 1344 O O . ALA A 1 178 ? -6.406 -3.756 8.959 1.00 90.06 178 ALA A O 1
ATOM 1345 N N . ASN A 1 179 ? -5.466 -4.896 7.267 1.00 94.00 179 ASN A N 1
ATOM 1346 C CA . ASN A 1 179 ? -6.714 -5.411 6.710 1.00 94.00 179 ASN A CA 1
ATOM 1347 C C . ASN A 1 179 ? -6.528 -6.821 6.136 1.00 94.00 179 ASN A C 1
ATOM 1349 O O . ASN A 1 179 ? -7.070 -7.132 5.077 1.00 94.00 179 ASN A O 1
ATOM 1353 N N . SER A 1 180 ? -5.731 -7.679 6.781 1.00 95.44 180 SER A N 1
ATOM 1354 C CA . SER A 1 180 ? -5.474 -9.024 6.257 1.00 95.44 180 SER A CA 1
ATOM 1355 C C . SER A 1 180 ? -5.344 -10.124 7.337 1.00 95.44 180 SER A C 1
ATOM 1357 O O . SER A 1 180 ? -4.311 -10.804 7.410 1.00 95.44 180 SER A O 1
ATOM 1359 N N . PRO A 1 181 ? -6.381 -10.342 8.175 1.00 97.44 181 PRO A N 1
ATOM 1360 C CA . PRO A 1 181 ? -6.299 -11.241 9.329 1.00 97.44 181 PRO A CA 1
ATOM 1361 C C . PRO A 1 181 ? -6.610 -12.716 9.045 1.00 97.44 181 PRO A C 1
ATOM 1363 O O . PRO A 1 181 ? -6.512 -13.544 9.951 1.00 97.44 181 PRO A O 1
ATOM 1366 N N . PHE A 1 182 ? -6.997 -13.068 7.815 1.00 98.19 182 PHE A N 1
ATOM 1367 C CA . PHE A 1 182 ? -7.372 -14.437 7.453 1.00 98.19 182 PHE A CA 1
ATOM 1368 C C . PHE A 1 182 ? -6.379 -15.069 6.476 1.00 98.19 182 PHE A C 1
ATOM 1370 O O . PHE A 1 182 ? -5.828 -14.390 5.614 1.00 98.19 182 PHE A O 1
ATOM 1377 N N . LYS A 1 183 ? -6.165 -16.380 6.600 1.00 97.81 183 LYS A N 1
ATOM 1378 C CA . LYS A 1 183 ? -5.491 -17.234 5.614 1.00 97.81 183 LYS A CA 1
ATOM 1379 C C . LYS A 1 183 ? -6.246 -18.554 5.557 1.00 97.81 183 LYS A C 1
ATOM 1381 O O . LYS A 1 183 ? -6.528 -19.141 6.599 1.00 97.81 183 LYS A O 1
ATOM 1386 N N . GLU A 1 184 ? -6.589 -18.996 4.350 1.00 97.38 184 GLU A N 1
ATOM 1387 C CA . GLU A 1 184 ? -7.237 -20.297 4.116 1.00 97.38 184 GLU A CA 1
ATOM 1388 C C . GLU A 1 184 ? -8.485 -20.517 4.998 1.00 97.38 184 GLU A C 1
ATOM 1390 O O . GLU A 1 184 ? -8.732 -21.586 5.556 1.00 97.38 184 GLU A O 1
ATOM 1395 N N . GLY A 1 185 ? -9.274 -19.449 5.156 1.00 96.75 185 GLY A N 1
ATOM 1396 C CA . GLY A 1 185 ? -10.542 -19.448 5.879 1.00 96.75 185 GLY A CA 1
ATOM 1397 C C . GLY A 1 185 ? -10.463 -19.266 7.394 1.00 96.75 185 GLY A C 1
ATOM 1398 O O . GLY A 1 185 ? -11.512 -19.285 8.035 1.00 96.75 185 GLY A O 1
ATOM 1399 N N . LYS A 1 186 ? -9.270 -19.078 7.972 1.00 97.75 186 LYS A N 1
ATOM 1400 C CA . LYS A 1 186 ? -9.067 -18.981 9.429 1.00 97.75 186 LYS A CA 1
ATOM 1401 C C . LYS A 1 186 ? -8.256 -17.744 9.828 1.00 97.75 186 LYS A C 1
ATOM 1403 O O . LYS A 1 186 ? -7.453 -17.274 9.019 1.00 97.75 186 LYS A O 1
ATOM 1408 N N . PRO A 1 187 ? -8.411 -17.235 11.068 1.00 98.00 187 PRO A N 1
ATOM 1409 C CA . PRO A 1 187 ? -7.500 -16.251 11.640 1.00 98.00 187 PRO A CA 1
ATOM 1410 C C . PRO A 1 187 ? -6.047 -16.729 11.565 1.00 98.00 187 PRO A C 1
ATOM 1412 O O . PRO A 1 187 ? -5.753 -17.873 11.909 1.00 98.00 187 PRO A O 1
ATOM 1415 N N . ASN A 1 188 ? -5.148 -15.858 11.108 1.00 96.62 188 ASN A N 1
ATOM 1416 C CA . ASN A 1 188 ? -3.748 -16.203 10.831 1.00 96.62 188 ASN A CA 1
ATOM 1417 C C . ASN A 1 188 ? -2.754 -15.716 11.905 1.00 96.62 188 ASN A C 1
ATOM 1419 O O . ASN A 1 188 ? -1.563 -15.984 11.787 1.00 96.62 188 ASN A O 1
ATOM 1423 N N . GLY A 1 189 ? -3.233 -15.015 12.939 1.00 94.88 189 GLY A N 1
ATOM 1424 C CA . GLY A 1 189 ? -2.407 -14.468 14.023 1.00 94.88 189 GLY A CA 1
ATOM 1425 C C . GLY A 1 189 ? -1.814 -13.078 13.757 1.00 94.88 189 GLY A C 1
ATOM 1426 O O . GLY A 1 189 ? -1.169 -12.528 14.644 1.00 94.88 189 GLY A O 1
ATOM 1427 N N . TYR A 1 190 ? -2.060 -12.482 12.586 1.00 93.38 190 TYR A N 1
ATOM 1428 C CA . TYR A 1 190 ? -1.591 -11.146 12.210 1.00 93.38 190 TYR A CA 1
ATOM 1429 C C . TYR A 1 190 ? -2.766 -10.208 11.926 1.00 93.38 190 TYR A C 1
ATOM 1431 O O . TYR A 1 190 ? -3.815 -10.628 11.448 1.00 93.38 190 TYR A O 1
ATOM 1439 N N . LEU A 1 191 ? -2.571 -8.906 12.145 1.00 92.19 191 LEU A N 1
ATOM 1440 C CA . LEU A 1 191 ? -3.501 -7.881 11.652 1.00 92.19 191 LEU A CA 1
ATOM 1441 C C . LEU A 1 191 ? -3.224 -7.542 10.178 1.00 92.19 191 LEU A C 1
ATOM 1443 O O . LEU A 1 191 ? -4.148 -7.402 9.377 1.00 92.19 191 LEU A O 1
ATOM 1447 N N . SER A 1 192 ? -1.942 -7.495 9.803 1.00 93.00 192 SER A N 1
ATOM 1448 C CA . SER A 1 192 ? -1.479 -7.432 8.413 1.00 93.00 192 SER A CA 1
ATOM 1449 C C . SER A 1 192 ? -0.502 -8.582 8.142 1.00 93.00 192 SER A C 1
ATOM 1451 O O . SER A 1 192 ? 0.718 -8.444 8.253 1.00 93.00 192 SER A O 1
ATOM 1453 N N . LEU A 1 193 ? -1.045 -9.751 7.788 1.00 94.12 193 LEU A N 1
ATOM 1454 C CA . LEU A 1 193 ? -0.266 -10.842 7.193 1.00 94.12 193 LEU A CA 1
ATOM 1455 C C . LEU A 1 193 ? 0.487 -10.380 5.938 1.00 94.12 193 LEU A C 1
ATOM 1457 O O . LEU A 1 193 ? 1.614 -10.815 5.719 1.00 94.12 193 LEU A O 1
ATOM 1461 N N . ARG A 1 194 ? -0.092 -9.471 5.142 1.00 93.94 194 ARG A N 1
ATOM 1462 C CA . ARG A 1 194 ? 0.595 -8.876 3.992 1.00 93.94 194 ARG A CA 1
ATOM 1463 C C . ARG A 1 194 ? 1.920 -8.242 4.406 1.00 93.94 194 ARG A C 1
ATOM 1465 O O . ARG A 1 194 ? 2.944 -8.569 3.820 1.00 93.94 194 ARG A O 1
ATOM 1472 N N . SER A 1 195 ? 1.915 -7.351 5.397 1.00 91.06 195 SER A N 1
ATOM 1473 C CA . SER A 1 195 ? 3.150 -6.731 5.885 1.00 91.06 195 SER A CA 1
ATOM 1474 C C . SER A 1 195 ? 4.127 -7.784 6.401 1.00 91.06 195 SER A C 1
ATOM 1476 O O . SER A 1 195 ? 5.306 -7.748 6.060 1.00 91.06 195 SER A O 1
ATOM 1478 N N . HIS A 1 196 ? 3.654 -8.786 7.147 1.00 91.94 196 HIS A N 1
ATOM 1479 C CA . HIS A 1 196 ? 4.524 -9.874 7.595 1.00 91.94 196 HIS A CA 1
ATOM 1480 C C . HIS A 1 196 ? 5.205 -10.608 6.425 1.00 91.94 196 HIS A C 1
ATOM 1482 O O . HIS A 1 196 ? 6.414 -10.798 6.465 1.00 91.94 196 HIS A O 1
ATOM 1488 N N . ILE A 1 197 ? 4.480 -10.923 5.349 1.00 92.75 197 ILE A N 1
ATOM 1489 C CA . ILE A 1 197 ? 5.022 -11.589 4.152 1.00 92.75 197 ILE A CA 1
ATOM 1490 C C . ILE A 1 197 ? 6.243 -10.860 3.563 1.00 92.75 197 ILE A C 1
ATOM 1492 O O . ILE A 1 197 ? 7.205 -11.502 3.135 1.00 92.75 197 ILE A O 1
ATOM 1496 N N . TRP A 1 198 ? 6.255 -9.525 3.588 1.00 91.88 198 TRP A N 1
ATOM 1497 C CA . TRP A 1 198 ? 7.366 -8.731 3.053 1.00 91.88 198 TRP A CA 1
ATOM 1498 C C . TRP A 1 198 ? 8.691 -8.879 3.836 1.00 91.88 198 TRP A C 1
ATOM 1500 O O . TRP A 1 198 ? 9.734 -8.538 3.279 1.00 91.88 198 TRP A O 1
ATOM 1510 N N . THR A 1 199 ? 8.698 -9.428 5.069 1.00 90.62 199 THR A N 1
ATOM 1511 C CA . THR A 1 199 ? 9.955 -9.717 5.815 1.00 90.62 199 THR A CA 1
ATOM 1512 C C . THR A 1 199 ? 10.685 -10.957 5.346 1.00 90.62 199 THR A C 1
ATOM 1514 O O . THR A 1 199 ? 11.816 -11.184 5.756 1.00 90.62 199 THR A O 1
ATOM 1517 N N . ASP A 1 200 ? 10.001 -11.822 4.604 1.00 93.38 200 ASP A N 1
ATOM 1518 C CA . ASP A 1 200 ? 10.528 -13.121 4.186 1.00 93.38 200 ASP A CA 1
ATOM 1519 C C . ASP A 1 200 ? 10.210 -13.382 2.706 1.00 93.38 200 ASP A C 1
ATOM 1521 O O . ASP A 1 200 ? 9.910 -14.494 2.268 1.00 93.38 200 ASP A O 1
ATOM 1525 N N . THR A 1 201 ? 10.215 -12.291 1.934 1.00 92.19 201 THR A N 1
ATOM 1526 C CA . THR A 1 201 ? 10.084 -12.300 0.475 1.00 92.19 201 THR A CA 1
ATOM 1527 C C . THR A 1 201 ? 11.463 -12.386 -0.182 1.00 92.19 201 THR A C 1
ATOM 1529 O O . THR A 1 201 ? 11.746 -13.379 -0.840 1.00 92.19 201 THR A O 1
ATOM 1532 N N . ASP A 1 202 ? 12.306 -11.361 -0.010 1.00 92.31 202 ASP A N 1
ATOM 1533 C CA . ASP A 1 202 ? 13.721 -11.323 -0.417 1.00 92.31 202 ASP A CA 1
ATOM 1534 C C . ASP A 1 202 ? 14.384 -10.105 0.248 1.00 92.31 202 ASP A C 1
ATOM 1536 O O . ASP A 1 202 ? 14.126 -8.961 -0.135 1.00 92.31 202 ASP A O 1
ATOM 1540 N N . ASN A 1 203 ? 15.248 -10.351 1.232 1.00 89.19 203 ASN A N 1
ATOM 1541 C CA . ASN A 1 203 ? 15.841 -9.293 2.056 1.00 89.19 203 ASN A CA 1
ATOM 1542 C C . ASN A 1 203 ? 16.893 -8.441 1.330 1.00 89.19 203 ASN A C 1
ATOM 1544 O O . ASN A 1 203 ? 17.299 -7.415 1.865 1.00 89.19 203 ASN A O 1
ATOM 1548 N N . ASN A 1 204 ? 17.311 -8.802 0.110 1.00 89.12 204 ASN A N 1
ATOM 1549 C CA . ASN A 1 204 ? 18.173 -7.926 -0.695 1.00 89.12 204 ASN A CA 1
ATOM 1550 C C . ASN A 1 204 ? 17.394 -6.742 -1.285 1.00 89.12 204 ASN A C 1
ATOM 1552 O O . ASN A 1 204 ? 17.971 -5.717 -1.638 1.00 89.12 204 ASN A O 1
ATOM 1556 N N . ARG A 1 205 ? 16.072 -6.885 -1.418 1.00 92.81 205 ARG A N 1
ATOM 1557 C CA . ARG A 1 205 ? 15.214 -5.934 -2.132 1.00 92.81 205 ARG A CA 1
ATOM 1558 C C . ARG A 1 205 ? 14.040 -5.422 -1.305 1.00 92.81 205 ARG A C 1
ATOM 1560 O O . ARG A 1 205 ? 13.255 -4.652 -1.842 1.00 92.81 205 ARG A O 1
ATOM 1567 N N . SER A 1 206 ? 13.872 -5.847 -0.055 1.00 92.19 206 SER A N 1
ATOM 1568 C CA . SER A 1 206 ? 12.791 -5.398 0.832 1.00 92.19 206 SER A CA 1
ATOM 1569 C C . SER A 1 206 ? 13.322 -4.753 2.115 1.00 92.19 206 SER A C 1
ATOM 1571 O O . SER A 1 206 ? 14.516 -4.785 2.402 1.00 92.19 206 SER A O 1
ATOM 1573 N N . GLY A 1 207 ? 12.421 -4.138 2.888 1.00 89.69 207 GLY A N 1
ATOM 1574 C CA . GLY A 1 207 ? 12.725 -3.581 4.208 1.00 89.69 207 GLY A CA 1
ATOM 1575 C C . GLY A 1 207 ? 12.789 -2.053 4.266 1.00 89.69 207 GLY A C 1
ATOM 1576 O O . GLY A 1 207 ? 12.319 -1.351 3.368 1.00 89.69 207 GLY A O 1
ATOM 1577 N N . MET A 1 208 ? 13.347 -1.559 5.375 1.00 88.31 208 MET A N 1
ATOM 1578 C CA . MET A 1 208 ? 13.325 -0.147 5.789 1.00 88.31 208 MET A CA 1
ATOM 1579 C C . MET A 1 208 ? 14.486 0.706 5.249 1.00 88.31 208 MET A C 1
ATOM 1581 O O . MET A 1 208 ? 14.503 1.905 5.500 1.00 88.31 208 MET A O 1
ATOM 1585 N N . LEU A 1 209 ? 15.441 0.103 4.528 1.00 92.50 209 LEU A N 1
ATOM 1586 C CA . LEU A 1 209 ? 16.616 0.763 3.932 1.00 92.50 209 LEU A CA 1
ATOM 1587 C C . LEU A 1 209 ? 17.337 1.737 4.896 1.00 92.50 209 LEU A C 1
ATOM 1589 O O . LEU A 1 209 ? 17.287 2.949 4.694 1.00 92.50 209 LEU A O 1
ATOM 1593 N N . PRO A 1 210 ? 18.033 1.242 5.940 1.00 92.00 210 PRO A N 1
ATOM 1594 C CA . PRO A 1 210 ? 18.628 2.097 6.976 1.00 92.00 210 PRO A CA 1
ATOM 1595 C C . PRO A 1 210 ? 19.606 3.147 6.426 1.00 92.00 210 PRO A C 1
ATOM 1597 O O . PRO A 1 210 ? 19.665 4.248 6.962 1.00 92.00 210 PRO A O 1
ATOM 1600 N N . PHE A 1 211 ? 20.295 2.852 5.317 1.00 93.94 211 PHE A N 1
ATOM 1601 C CA . PHE A 1 211 ? 21.240 3.775 4.677 1.00 93.94 211 PHE A CA 1
ATOM 1602 C C . PHE A 1 211 ? 20.598 5.080 4.169 1.00 93.94 211 PHE A C 1
ATOM 1604 O O . PHE A 1 211 ? 21.307 6.035 3.872 1.00 93.94 211 PHE A O 1
ATOM 1611 N N . VAL A 1 212 ? 19.265 5.137 4.039 1.00 93.50 212 VAL A N 1
ATOM 1612 C CA . VAL A 1 212 ? 18.533 6.357 3.649 1.00 93.50 212 VAL A CA 1
ATOM 1613 C C . VAL A 1 212 ? 18.635 7.448 4.723 1.00 93.50 212 VAL A C 1
ATOM 1615 O O . VAL A 1 212 ? 18.463 8.627 4.425 1.00 93.50 212 VAL A O 1
ATOM 1618 N N . PHE A 1 213 ? 18.932 7.062 5.965 1.00 90.75 213 PHE A N 1
ATOM 1619 C CA . PHE A 1 213 ? 19.082 7.975 7.097 1.00 90.75 213 PHE A CA 1
ATOM 1620 C C . PHE A 1 213 ? 20.535 8.412 7.333 1.00 90.75 213 PHE A C 1
ATOM 1622 O O . PHE A 1 213 ? 20.782 9.202 8.242 1.00 90.75 213 PHE A O 1
ATOM 1629 N N . ASP A 1 214 ? 21.488 7.927 6.532 1.00 91.94 214 ASP A N 1
ATOM 1630 C CA . ASP A 1 214 ? 22.884 8.353 6.613 1.00 91.94 214 ASP A CA 1
ATOM 1631 C C . ASP A 1 214 ? 23.052 9.748 5.986 1.00 91.94 214 ASP A C 1
ATOM 1633 O O . ASP A 1 214 ? 22.434 10.057 4.967 1.00 91.94 214 ASP A O 1
ATOM 1637 N N . ASP A 1 215 ? 23.969 10.568 6.510 1.00 90.44 215 ASP A N 1
ATOM 1638 C CA . ASP A 1 215 ? 24.269 11.905 5.955 1.00 90.44 215 ASP A CA 1
ATOM 1639 C C . ASP A 1 215 ? 24.731 11.869 4.486 1.00 90.44 215 ASP A C 1
ATOM 1641 O O . ASP A 1 215 ? 24.642 12.864 3.768 1.00 90.44 215 ASP A O 1
ATOM 1645 N N . SER A 1 216 ? 25.229 10.713 4.039 1.00 92.19 216 SER A N 1
ATOM 1646 C CA . SER A 1 216 ? 25.664 10.464 2.661 1.00 92.19 216 SER A CA 1
ATOM 1647 C C . SER A 1 216 ? 24.520 10.176 1.684 1.00 92.19 216 SER A C 1
ATOM 1649 O O . SER A 1 216 ? 24.764 10.032 0.484 1.00 92.19 216 SER A O 1
ATOM 1651 N N . PHE A 1 217 ? 23.280 10.045 2.166 1.00 95.00 217 PHE A N 1
ATOM 1652 C CA . PHE A 1 217 ? 22.168 9.658 1.315 1.00 95.00 217 PHE A CA 1
ATOM 1653 C C . PHE A 1 217 ? 21.858 10.717 0.247 1.00 95.00 217 PHE A C 1
ATOM 1655 O O . PHE A 1 217 ? 21.692 11.907 0.513 1.00 95.00 217 PHE A O 1
ATOM 1662 N N . GLY A 1 218 ? 21.716 10.238 -0.985 1.00 92.19 218 GLY A N 1
ATOM 1663 C CA . GLY A 1 218 ? 21.344 11.003 -2.165 1.00 92.19 218 GLY A CA 1
ATOM 1664 C C . GLY A 1 218 ? 21.014 10.053 -3.315 1.00 92.19 218 GLY A C 1
ATOM 1665 O O . GLY A 1 218 ? 20.992 8.832 -3.136 1.00 92.19 218 GLY A O 1
ATOM 1666 N N . PHE A 1 219 ? 20.768 10.600 -4.508 1.00 92.56 219 PHE A N 1
ATOM 1667 C CA . PHE A 1 219 ? 20.455 9.782 -5.685 1.00 92.56 219 PHE A CA 1
ATOM 1668 C C . PHE A 1 219 ? 21.563 8.775 -6.008 1.00 92.56 219 PHE A C 1
ATOM 1670 O O . PHE A 1 219 ? 21.249 7.615 -6.242 1.00 92.56 219 PHE A O 1
ATOM 1677 N N . GLU A 1 220 ? 22.833 9.185 -5.939 1.00 93.94 220 GLU A N 1
ATOM 1678 C CA . GLU A 1 220 ? 23.993 8.311 -6.182 1.00 93.94 220 GLU A CA 1
ATOM 1679 C C . GLU A 1 220 ? 23.981 7.093 -5.253 1.00 93.94 220 GLU A C 1
ATOM 1681 O O . GLU A 1 220 ? 24.011 5.958 -5.718 1.00 93.94 220 GLU A O 1
ATOM 1686 N N . ARG A 1 221 ? 23.793 7.310 -3.944 1.00 94.88 221 ARG A N 1
ATOM 1687 C CA . ARG A 1 221 ? 23.739 6.218 -2.965 1.00 94.88 221 ARG A CA 1
ATOM 1688 C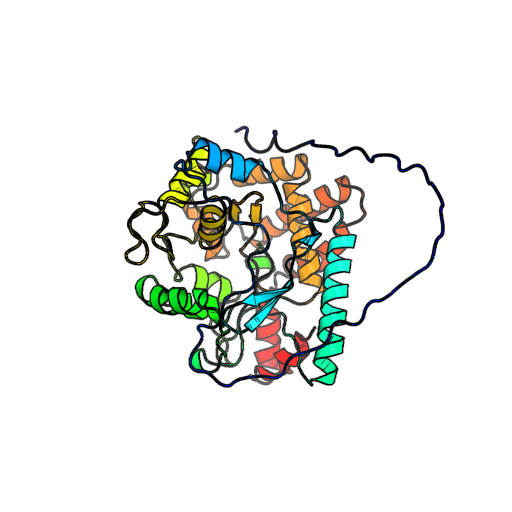 C . ARG A 1 221 ? 22.578 5.251 -3.217 1.00 94.88 221 ARG A C 1
ATOM 1690 O O . ARG A 1 221 ? 22.712 4.054 -2.966 1.00 94.88 221 ARG A O 1
ATOM 1697 N N . TYR A 1 222 ? 21.436 5.749 -3.698 1.00 94.31 222 TYR A N 1
ATOM 1698 C CA . TYR A 1 222 ? 20.308 4.891 -4.074 1.00 94.31 222 TYR A CA 1
ATOM 1699 C C . TYR A 1 222 ? 20.582 4.104 -5.361 1.00 94.31 222 TYR A C 1
ATOM 1701 O O . TYR A 1 222 ? 20.171 2.948 -5.456 1.00 94.31 222 TYR A O 1
ATOM 1709 N N . VAL A 1 223 ? 21.272 4.708 -6.336 1.00 92.38 223 VAL A N 1
ATOM 1710 C CA . VAL A 1 223 ? 21.706 4.013 -7.554 1.00 92.38 223 VAL A CA 1
ATOM 1711 C C . VAL A 1 223 ? 22.695 2.905 -7.199 1.00 92.38 223 VAL A C 1
ATOM 1713 O O . VAL A 1 223 ? 22.462 1.782 -7.627 1.00 92.38 223 VAL A O 1
ATOM 1716 N N . ASP A 1 224 ? 23.698 3.166 -6.355 1.00 91.88 224 ASP A N 1
ATOM 1717 C CA . ASP A 1 224 ? 24.633 2.139 -5.863 1.00 91.88 224 ASP A CA 1
ATOM 1718 C C . ASP A 1 224 ? 23.888 0.961 -5.223 1.00 91.88 224 ASP A C 1
ATOM 1720 O O . ASP A 1 224 ? 24.077 -0.189 -5.613 1.00 91.88 224 ASP A O 1
ATOM 1724 N N . TYR A 1 225 ? 22.966 1.250 -4.294 1.00 94.12 225 TYR A N 1
ATOM 1725 C CA . TYR A 1 225 ? 22.114 0.224 -3.690 1.00 94.12 225 TYR A CA 1
ATOM 1726 C C . TYR A 1 225 ? 21.364 -0.587 -4.752 1.00 94.12 225 TYR A C 1
ATOM 1728 O O . TYR A 1 225 ? 21.373 -1.814 -4.710 1.00 94.12 225 TYR A O 1
ATOM 1736 N N . ALA A 1 226 ? 20.708 0.085 -5.700 1.00 91.81 226 ALA A N 1
ATOM 1737 C CA . ALA A 1 226 ? 19.936 -0.579 -6.737 1.00 91.81 226 ALA A CA 1
ATOM 1738 C C . ALA A 1 226 ? 20.824 -1.429 -7.659 1.00 91.81 226 ALA A C 1
ATOM 1740 O O . ALA A 1 226 ? 20.408 -2.525 -8.018 1.00 91.81 226 ALA A O 1
ATOM 1741 N N . LEU A 1 227 ? 22.032 -0.979 -8.005 1.00 88.31 227 LEU A N 1
ATOM 1742 C CA . LEU A 1 227 ? 23.004 -1.745 -8.793 1.00 88.31 227 LEU A CA 1
ATOM 1743 C C . LEU A 1 227 ? 23.443 -3.036 -8.084 1.00 88.31 227 LEU A C 1
ATOM 1745 O O . LEU A 1 227 ? 23.625 -4.055 -8.749 1.00 88.31 227 LEU A O 1
ATOM 1749 N N . ASP A 1 228 ? 23.542 -3.008 -6.754 1.00 88.69 228 ASP A N 1
ATOM 1750 C CA . ASP A 1 228 ? 23.905 -4.169 -5.934 1.00 88.69 228 ASP A CA 1
ATOM 1751 C C . ASP A 1 228 ? 22.743 -5.160 -5.724 1.00 88.69 228 ASP A C 1
ATOM 1753 O O . ASP A 1 228 ? 22.975 -6.330 -5.401 1.00 88.69 228 ASP A O 1
ATOM 1757 N N . VAL A 1 229 ? 21.481 -4.741 -5.910 1.00 89.75 229 VAL A N 1
ATOM 1758 C CA . VAL A 1 229 ? 20.333 -5.656 -5.801 1.00 89.75 229 VAL A CA 1
ATOM 1759 C C . VAL A 1 229 ? 20.404 -6.704 -6.919 1.00 89.75 229 VAL A C 1
ATOM 1761 O O . VAL A 1 229 ? 20.358 -6.334 -8.096 1.00 89.75 229 VAL A O 1
ATOM 1764 N N . PRO A 1 230 ? 20.396 -8.017 -6.597 1.00 84.38 230 PRO A N 1
ATOM 1765 C CA . PRO A 1 230 ? 20.402 -9.060 -7.612 1.00 84.38 230 PRO A CA 1
ATOM 1766 C C . PRO A 1 230 ? 19.236 -8.885 -8.582 1.00 84.38 230 PRO A C 1
ATOM 1768 O O . PRO A 1 230 ? 18.065 -8.851 -8.187 1.00 84.38 230 PRO A O 1
ATOM 1771 N N . MET A 1 231 ? 19.532 -8.782 -9.870 1.00 73.12 231 MET A N 1
ATOM 1772 C CA . MET A 1 231 ? 18.480 -8.650 -10.864 1.00 73.12 231 MET A CA 1
ATOM 1773 C C . MET A 1 231 ? 17.692 -9.959 -10.986 1.00 73.12 231 MET A C 1
ATOM 1775 O O . MET A 1 231 ? 18.248 -11.052 -10.897 1.00 73.12 231 MET A O 1
ATOM 1779 N N . TYR A 1 232 ? 16.391 -9.873 -11.274 1.00 63.50 232 TYR A N 1
ATOM 1780 C CA . TYR A 1 232 ? 15.667 -11.042 -11.800 1.00 63.50 232 TYR A CA 1
ATOM 1781 C C . TYR A 1 232 ? 16.080 -11.378 -13.240 1.00 63.50 232 TYR A C 1
ATOM 1783 O O . TYR A 1 232 ? 15.854 -12.495 -13.702 1.00 63.50 232 TYR A O 1
ATOM 1791 N N . PHE A 1 233 ? 16.689 -10.412 -13.933 1.00 57.38 233 PHE A N 1
ATOM 1792 C CA . PHE A 1 233 ? 17.115 -10.471 -15.326 1.00 57.38 233 PHE A CA 1
ATOM 1793 C C . PHE A 1 233 ? 18.595 -10.074 -15.375 1.00 57.38 233 PHE A C 1
ATOM 1795 O O . PHE A 1 233 ? 18.920 -8.944 -15.057 1.00 57.38 233 PHE A O 1
ATOM 1802 N N . ASP A 1 234 ? 19.502 -10.991 -15.688 1.00 49.75 234 ASP A N 1
ATOM 1803 C CA . ASP A 1 234 ? 20.949 -10.833 -15.455 1.00 49.75 234 ASP A CA 1
ATOM 1804 C C . ASP A 1 234 ? 21.623 -9.871 -16.462 1.00 49.75 234 ASP A C 1
ATOM 1806 O O . ASP A 1 234 ? 22.246 -10.305 -17.424 1.00 49.75 234 ASP A O 1
ATOM 1810 N N . PHE A 1 235 ? 21.419 -8.559 -16.319 1.00 49.25 235 PHE A N 1
ATOM 1811 C CA . PHE A 1 235 ? 21.566 -7.602 -17.424 1.00 49.25 235 PHE A CA 1
ATOM 1812 C C . PHE A 1 235 ? 22.807 -6.689 -17.336 1.00 49.25 235 PHE A C 1
ATOM 1814 O O . PHE A 1 235 ? 23.451 -6.394 -18.340 1.00 49.25 235 PHE A O 1
ATOM 1821 N N . MET A 1 236 ? 23.209 -6.279 -16.132 1.00 50.03 236 MET A N 1
ATOM 1822 C CA . MET A 1 236 ? 24.121 -5.138 -15.923 1.00 50.03 236 MET A CA 1
ATOM 1823 C C . MET A 1 236 ? 25.631 -5.426 -16.082 1.00 50.03 236 MET A C 1
ATOM 1825 O O . MET A 1 236 ? 26.455 -4.597 -15.710 1.00 50.03 236 MET A O 1
ATOM 1829 N N . VAL A 1 237 ? 26.030 -6.567 -16.660 1.00 48.50 237 VAL A N 1
ATOM 1830 C CA . VAL A 1 237 ? 27.459 -6.892 -16.916 1.00 48.50 237 VAL A CA 1
ATOM 1831 C C . VAL A 1 237 ? 27.702 -7.382 -18.354 1.00 48.50 237 VAL A C 1
ATOM 1833 O O . VAL A 1 237 ? 28.771 -7.903 -18.661 1.00 48.50 237 VAL A O 1
ATOM 1836 N N . GLY A 1 238 ? 26.711 -7.295 -19.253 1.00 46.88 238 GLY A N 1
ATOM 1837 C CA . GLY A 1 238 ? 26.812 -7.888 -20.598 1.00 46.88 238 GLY A CA 1
ATOM 1838 C C . GLY A 1 238 ? 27.070 -9.399 -20.583 1.00 46.88 238 GLY A C 1
ATOM 1839 O O . GLY A 1 238 ? 27.535 -9.987 -21.558 1.00 46.88 238 GLY A O 1
ATOM 1840 N N . LYS A 1 239 ? 26.780 -10.043 -19.448 1.00 44.88 239 LYS A N 1
ATOM 1841 C CA . LYS A 1 239 ? 26.922 -11.480 -19.211 1.00 44.88 239 LYS A CA 1
ATOM 1842 C C . LYS A 1 239 ? 25.563 -12.156 -19.118 1.00 44.88 239 LYS A C 1
ATOM 1844 O O . LYS A 1 239 ? 25.440 -13.142 -18.400 1.00 44.88 239 LYS A O 1
ATOM 1849 N N . LEU A 1 240 ? 24.556 -11.668 -19.846 1.00 54.00 240 LEU A N 1
ATOM 1850 C CA . LEU A 1 240 ? 23.336 -12.444 -20.035 1.00 54.00 240 LEU A CA 1
ATOM 1851 C C . LEU A 1 240 ? 23.763 -13.804 -20.600 1.00 54.00 240 LEU A C 1
ATOM 1853 O O . LEU A 1 240 ? 24.285 -13.846 -21.718 1.00 54.00 240 LEU A O 1
ATOM 1857 N N . PRO A 1 241 ? 23.507 -14.929 -19.909 1.00 52.03 241 PRO A N 1
ATOM 1858 C CA . PRO A 1 241 ? 23.766 -16.245 -20.491 1.00 52.03 241 PRO A CA 1
ATOM 1859 C C . PRO A 1 241 ? 22.990 -16.438 -21.804 1.00 52.03 241 PRO A C 1
ATOM 1861 O O . PRO A 1 241 ? 23.351 -17.262 -22.637 1.00 52.03 241 PRO A O 1
ATOM 1864 N N . GLN A 1 242 ? 21.915 -15.658 -21.965 1.00 51.59 242 GLN A N 1
ATOM 1865 C CA . GLN A 1 242 ? 20.980 -15.680 -23.082 1.00 51.59 242 GLN A CA 1
ATOM 1866 C C . GLN A 1 242 ? 21.316 -14.648 -24.178 1.00 51.59 242 GLN A C 1
ATOM 1868 O O . GLN A 1 242 ? 20.843 -14.811 -25.297 1.00 51.59 242 GLN A O 1
ATOM 1873 N N . ALA A 1 243 ? 22.127 -13.622 -23.878 1.00 54.97 243 ALA A N 1
ATOM 1874 C CA . ALA A 1 243 ? 22.548 -12.586 -24.832 1.00 54.97 243 ALA A CA 1
ATOM 1875 C C . ALA A 1 243 ? 23.918 -11.963 -24.452 1.00 54.97 243 ALA A C 1
ATOM 1877 O O . ALA A 1 243 ? 23.998 -10.830 -23.969 1.00 54.97 243 ALA A O 1
ATOM 1878 N N . PRO A 1 244 ? 25.023 -12.713 -24.615 1.00 62.06 244 PRO A N 1
ATOM 1879 C CA . PRO A 1 244 ? 26.356 -12.238 -24.251 1.00 62.06 244 PRO A CA 1
ATOM 1880 C C . PRO A 1 244 ? 26.757 -10.988 -25.050 1.00 62.06 244 PRO A C 1
ATOM 1882 O O . PRO A 1 244 ? 26.661 -10.983 -26.275 1.00 62.06 244 PRO A O 1
ATOM 1885 N N . GLY A 1 245 ? 27.269 -9.960 -24.370 1.00 65.88 245 GLY A N 1
ATOM 1886 C CA . GLY A 1 245 ? 27.784 -8.729 -24.979 1.00 65.88 245 GLY A CA 1
ATOM 1887 C C . GLY A 1 245 ? 26.770 -7.595 -25.163 1.00 65.88 245 GLY A C 1
ATOM 1888 O O . GLY A 1 245 ? 27.168 -6.525 -25.619 1.00 65.88 245 GLY A O 1
ATOM 1889 N N . GLU A 1 246 ? 25.497 -7.784 -24.803 1.00 69.50 246 GLU A N 1
ATOM 1890 C CA . GLU A 1 246 ? 24.512 -6.694 -24.825 1.00 69.50 246 GLU A CA 1
ATOM 1891 C C . GLU A 1 246 ? 24.742 -5.692 -23.682 1.00 69.50 246 GLU A C 1
ATOM 1893 O O . GLU A 1 246 ? 25.099 -6.069 -22.564 1.00 69.50 246 GLU A O 1
ATOM 1898 N N . LEU A 1 247 ? 24.551 -4.403 -23.972 1.00 72.06 247 LEU A N 1
ATOM 1899 C CA . LEU A 1 247 ? 24.675 -3.313 -23.004 1.00 72.06 247 LEU A CA 1
ATOM 1900 C C . LEU A 1 247 ? 23.307 -2.863 -22.505 1.00 72.06 247 LEU A C 1
ATOM 1902 O O . LEU A 1 247 ? 22.327 -2.954 -23.252 1.00 72.06 247 LEU A O 1
ATOM 1906 N N . PRO A 1 248 ? 23.235 -2.341 -21.268 1.00 76.50 248 PRO A N 1
ATOM 1907 C CA . PRO A 1 248 ? 21.957 -2.014 -20.703 1.00 76.50 248 PRO A CA 1
ATOM 1908 C C . PRO A 1 248 ? 21.273 -0.772 -21.272 1.00 76.50 248 PRO A C 1
ATOM 1910 O O . PRO A 1 248 ? 21.947 0.212 -21.549 1.00 76.50 248 PRO A O 1
ATOM 1913 N N . THR A 1 249 ? 19.936 -0.788 -21.403 1.00 82.75 249 THR A N 1
ATOM 1914 C CA . THR A 1 249 ? 19.135 0.391 -21.786 1.00 82.75 249 THR A CA 1
ATOM 1915 C C . THR A 1 249 ? 18.391 0.997 -20.590 1.00 82.75 249 THR A C 1
ATOM 1917 O O . THR A 1 249 ? 18.196 0.360 -19.551 1.00 82.75 249 THR A O 1
ATOM 1920 N N . LEU A 1 250 ? 17.909 2.238 -20.731 1.00 82.50 250 LEU A N 1
ATOM 1921 C CA . LEU A 1 250 ? 17.092 2.893 -19.697 1.00 82.50 250 LEU A CA 1
ATOM 1922 C C . LEU A 1 250 ? 15.781 2.148 -19.404 1.00 82.50 250 LEU A C 1
ATOM 1924 O O . LEU A 1 250 ? 15.262 2.231 -18.291 1.00 82.50 250 LEU A O 1
ATOM 1928 N N . ASN A 1 251 ? 15.245 1.412 -20.380 1.00 82.12 251 ASN A N 1
ATOM 1929 C CA . ASN A 1 251 ? 14.063 0.582 -20.166 1.00 82.12 251 ASN A CA 1
ATOM 1930 C C . ASN A 1 251 ? 14.373 -0.583 -19.216 1.00 82.12 251 ASN A C 1
ATOM 1932 O O . ASN A 1 251 ? 13.551 -0.947 -18.378 1.00 82.12 251 ASN A O 1
ATOM 1936 N N . ASP A 1 252 ? 15.576 -1.140 -19.292 1.00 81.06 252 ASP A N 1
ATOM 1937 C CA . ASP A 1 252 ? 15.994 -2.225 -18.410 1.00 81.06 252 ASP A CA 1
ATOM 1938 C C . ASP A 1 252 ? 16.321 -1.725 -17.011 1.00 81.06 252 ASP A C 1
ATOM 1940 O O . ASP A 1 252 ? 15.968 -2.383 -16.033 1.00 81.06 252 ASP A O 1
ATOM 1944 N N . TRP A 1 253 ? 16.902 -0.527 -16.903 1.00 85.19 253 TRP A N 1
ATOM 1945 C CA . TRP A 1 253 ? 17.025 0.172 -15.627 1.00 85.19 253 TRP A CA 1
ATOM 1946 C C . TRP A 1 253 ? 15.655 0.397 -14.977 1.00 85.19 253 TRP A C 1
ATOM 1948 O O . TRP A 1 253 ? 15.450 0.086 -13.802 1.00 85.19 253 TRP A O 1
ATOM 1958 N N . GLU A 1 254 ? 14.670 0.863 -15.747 1.00 85.75 254 GLU A N 1
ATOM 1959 C CA . GLU A 1 254 ? 13.305 1.016 -15.250 1.00 85.75 254 GLU A CA 1
ATOM 1960 C C . GLU A 1 254 ? 12.690 -0.319 -14.799 1.00 85.75 254 GLU A C 1
ATOM 1962 O O . GLU A 1 254 ? 12.028 -0.386 -13.749 1.00 85.75 254 GLU A O 1
ATOM 1967 N N . ASN A 1 255 ? 12.896 -1.377 -15.586 1.00 83.75 255 ASN A N 1
ATOM 1968 C CA . ASN A 1 255 ? 12.440 -2.718 -15.248 1.00 83.75 255 ASN A CA 1
ATOM 1969 C C . ASN A 1 255 ? 13.085 -3.186 -13.944 1.00 83.75 255 ASN A C 1
ATOM 1971 O O . ASN A 1 255 ? 12.368 -3.652 -13.059 1.00 83.75 255 ASN A O 1
ATOM 1975 N N . HIS A 1 256 ? 14.396 -2.993 -13.789 1.00 87.19 256 HIS A N 1
ATOM 1976 C CA . HIS A 1 256 ? 15.151 -3.359 -12.595 1.00 87.19 256 HIS A CA 1
ATOM 1977 C C . HIS A 1 256 ? 14.645 -2.651 -11.342 1.00 87.19 256 HIS A C 1
ATOM 1979 O O . HIS A 1 256 ? 14.273 -3.319 -10.377 1.00 87.19 256 HIS A O 1
ATOM 1985 N N . LEU A 1 257 ? 14.502 -1.322 -11.388 1.00 89.75 257 LEU A N 1
ATOM 1986 C CA . LEU A 1 257 ? 13.939 -0.535 -10.285 1.00 89.75 257 LEU A CA 1
ATOM 1987 C C . LEU A 1 257 ? 12.538 -1.021 -9.887 1.00 89.75 257 LEU A C 1
ATOM 1989 O O . LEU A 1 257 ? 12.158 -0.990 -8.717 1.00 89.75 257 LEU A O 1
ATOM 1993 N N . THR A 1 258 ? 11.762 -1.523 -10.850 1.00 88.12 258 THR A N 1
ATOM 1994 C CA . THR A 1 258 ? 10.426 -2.080 -10.597 1.00 88.12 258 THR A CA 1
ATOM 1995 C C . THR A 1 258 ? 10.475 -3.435 -9.870 1.00 88.12 258 THR A C 1
ATOM 1997 O O . THR A 1 258 ? 9.459 -3.847 -9.308 1.00 88.12 258 THR A O 1
ATOM 2000 N N . THR A 1 259 ? 11.640 -4.091 -9.803 1.00 89.94 259 THR A N 1
ATOM 2001 C CA . THR A 1 259 ? 11.881 -5.333 -9.044 1.00 89.94 259 THR A CA 1
ATOM 2002 C C . THR A 1 259 ? 12.427 -5.121 -7.632 1.00 89.94 259 THR A C 1
ATOM 2004 O O . THR A 1 259 ? 12.629 -6.099 -6.916 1.00 89.94 259 THR A O 1
ATOM 2007 N N . ILE A 1 260 ? 12.668 -3.878 -7.216 1.00 92.50 260 ILE A N 1
ATOM 2008 C CA . ILE A 1 260 ? 13.070 -3.539 -5.848 1.00 92.50 260 ILE A CA 1
ATOM 2009 C C . ILE A 1 260 ? 11.793 -3.258 -5.047 1.00 92.50 260 ILE A C 1
ATOM 2011 O O . ILE A 1 260 ? 10.882 -2.621 -5.568 1.00 92.50 260 ILE A O 1
ATOM 2015 N N . PHE A 1 261 ? 11.656 -3.756 -3.820 1.00 93.12 261 PHE A N 1
ATOM 2016 C CA . PHE A 1 261 ? 10.413 -3.701 -3.035 1.00 93.12 261 PHE A CA 1
ATOM 2017 C C . PHE A 1 261 ? 10.582 -3.254 -1.561 1.00 93.12 261 PHE A C 1
ATOM 2019 O O . PHE A 1 261 ? 10.050 -3.914 -0.662 1.00 93.12 261 PHE A O 1
ATOM 2026 N N . PRO A 1 262 ? 11.281 -2.142 -1.275 1.00 93.00 262 PRO A N 1
ATOM 2027 C CA . PRO A 1 262 ? 11.340 -1.570 0.071 1.00 93.00 262 PRO A CA 1
ATOM 2028 C C . PRO A 1 262 ? 9.972 -1.032 0.524 1.00 93.00 262 PRO A C 1
ATOM 2030 O O . PRO A 1 262 ? 9.033 -0.941 -0.270 1.00 93.00 262 PRO A O 1
ATOM 2033 N N . GLU A 1 263 ? 9.860 -0.626 1.791 1.00 89.88 263 GLU A N 1
ATOM 2034 C CA . GLU A 1 263 ? 8.643 0.016 2.327 1.00 89.88 263 GLU A CA 1
ATOM 2035 C C . GLU A 1 263 ? 8.365 1.390 1.682 1.00 89.88 263 GLU A C 1
ATOM 2037 O O . GLU A 1 263 ? 7.205 1.787 1.529 1.00 89.88 263 GLU A O 1
ATOM 2042 N N . VAL A 1 264 ? 9.423 2.086 1.251 1.00 91.56 264 VAL A N 1
ATOM 2043 C CA . VAL A 1 264 ? 9.376 3.277 0.391 1.00 91.56 264 VAL A CA 1
ATOM 2044 C C . VAL A 1 264 ? 10.356 3.080 -0.754 1.00 91.56 264 VAL A C 1
ATOM 2046 O O . VAL A 1 264 ? 11.545 2.862 -0.524 1.00 91.56 264 VAL A O 1
ATOM 2049 N N . ARG A 1 265 ? 9.873 3.151 -1.995 1.00 94.00 265 ARG A N 1
ATOM 2050 C CA . ARG A 1 265 ? 10.695 2.961 -3.192 1.00 94.00 265 ARG A CA 1
ATOM 2051 C C . ARG A 1 265 ? 10.922 4.277 -3.909 1.00 94.00 265 ARG A C 1
ATOM 2053 O O . ARG A 1 265 ? 9.979 5.026 -4.141 1.00 94.00 265 ARG A O 1
ATOM 2060 N N . LEU A 1 266 ? 12.165 4.520 -4.302 1.00 90.81 266 LEU A N 1
ATOM 2061 C CA . LEU A 1 266 ? 12.521 5.641 -5.151 1.00 90.81 266 LEU A CA 1
ATOM 2062 C C . LEU A 1 266 ? 12.605 5.158 -6.602 1.00 90.81 266 LEU A C 1
ATOM 2064 O O . LEU A 1 266 ? 13.375 4.268 -6.949 1.00 90.81 266 LEU A O 1
ATOM 2068 N N . LYS A 1 267 ? 11.777 5.754 -7.454 1.00 89.44 267 LYS A N 1
ATOM 2069 C CA . LYS A 1 267 ? 11.949 5.768 -8.908 1.00 89.44 267 LYS A CA 1
ATOM 2070 C C . LYS A 1 267 ? 12.158 7.227 -9.313 1.00 89.44 267 LYS A C 1
ATOM 2072 O O . LYS A 1 267 ? 12.783 7.998 -8.597 1.00 89.44 267 LYS A O 1
ATOM 2077 N N . ARG A 1 268 ? 11.532 7.650 -10.408 1.00 86.44 268 ARG A N 1
ATOM 2078 C CA . ARG A 1 268 ? 11.397 9.071 -10.748 1.00 86.44 268 ARG A CA 1
ATOM 2079 C C . ARG A 1 268 ? 10.452 9.847 -9.815 1.00 86.44 268 ARG A C 1
ATOM 2081 O O . ARG A 1 268 ? 10.174 11.021 -10.020 1.00 86.44 268 ARG A O 1
ATOM 2088 N N . TYR A 1 269 ? 9.893 9.143 -8.840 1.00 85.44 269 TYR A N 1
ATOM 2089 C CA . TYR A 1 269 ? 8.962 9.585 -7.817 1.00 85.44 269 TYR A CA 1
ATOM 2090 C C . TYR A 1 269 ? 9.092 8.625 -6.627 1.00 85.44 269 TYR A C 1
ATOM 2092 O O . TYR A 1 269 ? 9.653 7.532 -6.761 1.00 85.44 269 TYR A O 1
ATOM 2100 N N . LEU A 1 270 ? 8.587 9.032 -5.464 1.00 87.94 270 LEU A N 1
ATOM 2101 C CA . LEU A 1 270 ? 8.533 8.175 -4.284 1.00 87.94 270 LEU A CA 1
ATOM 2102 C C . LEU A 1 270 ? 7.238 7.364 -4.282 1.00 87.94 270 LEU A C 1
ATOM 2104 O O . LEU A 1 270 ? 6.144 7.911 -4.400 1.00 87.94 270 LEU A O 1
ATOM 2108 N N . GLU A 1 271 ? 7.374 6.057 -4.111 1.00 89.69 271 GLU A N 1
ATOM 2109 C CA . GLU A 1 271 ? 6.273 5.123 -3.932 1.00 89.69 271 GLU A CA 1
ATOM 2110 C C . GLU A 1 271 ? 6.254 4.673 -2.483 1.00 89.69 271 GLU A C 1
ATOM 2112 O O . GLU A 1 271 ? 7.147 3.986 -1.990 1.00 89.69 271 GLU A O 1
ATOM 2117 N N . MET A 1 272 ? 5.194 5.060 -1.811 1.00 89.31 272 MET A N 1
ATOM 2118 C CA . MET A 1 272 ? 4.807 4.570 -0.506 1.00 89.31 272 MET A CA 1
ATOM 2119 C C . MET A 1 272 ? 4.348 3.098 -0.634 1.00 89.31 272 MET A C 1
ATOM 2121 O O . MET A 1 272 ? 3.648 2.798 -1.579 1.00 89.31 272 MET A O 1
ATOM 2125 N N . ARG A 1 273 ? 4.724 2.106 0.195 1.00 89.12 273 ARG A N 1
ATOM 2126 C CA . ARG A 1 273 ? 4.368 0.682 -0.096 1.00 89.12 273 ARG A CA 1
ATOM 2127 C C . ARG A 1 273 ? 3.798 -0.149 1.053 1.00 89.12 273 ARG A C 1
ATOM 2129 O O . ARG A 1 273 ? 3.299 -1.239 0.809 1.00 89.12 273 ARG A O 1
ATOM 2136 N N . GLY A 1 274 ? 3.776 0.345 2.280 1.00 85.56 274 GLY A N 1
ATOM 2137 C CA . GLY A 1 274 ? 3.353 -0.425 3.466 1.00 85.56 274 GLY A CA 1
ATOM 2138 C C . GLY A 1 274 ? 1.861 -0.796 3.665 1.00 85.56 274 GLY A C 1
ATOM 2139 O O . GLY A 1 274 ? 1.612 -1.733 4.415 1.00 85.56 274 GLY A O 1
ATOM 2140 N N . ALA A 1 275 ? 0.852 -0.173 3.032 1.00 88.56 275 ALA A N 1
ATOM 2141 C CA . ALA A 1 275 ? -0.560 -0.420 3.383 1.00 88.56 275 ALA A CA 1
ATOM 2142 C C . ALA A 1 275 ? -1.240 -1.577 2.626 1.00 88.56 275 ALA A C 1
ATOM 2144 O O . ALA A 1 275 ? -0.933 -1.919 1.477 1.00 88.56 275 ALA A O 1
ATOM 2145 N N . ASP A 1 276 ? -2.199 -2.195 3.310 1.00 91.81 276 ASP A N 1
ATOM 2146 C CA . ASP A 1 276 ? -3.045 -3.256 2.775 1.00 91.81 276 ASP A CA 1
ATOM 2147 C C . ASP A 1 276 ? -4.138 -2.679 1.871 1.00 91.81 276 ASP A C 1
ATOM 2149 O O . ASP A 1 276 ? -4.681 -1.608 2.140 1.00 91.81 276 ASP A O 1
ATOM 2153 N N . GLY A 1 277 ? -4.517 -3.426 0.829 1.00 89.50 277 GLY A N 1
ATOM 2154 C CA . GLY A 1 277 ? -5.726 -3.138 0.056 1.00 89.50 277 GLY A CA 1
ATOM 2155 C C . GLY A 1 277 ? -6.979 -3.075 0.943 1.00 89.50 277 GLY A C 1
ATOM 2156 O O . GLY A 1 277 ? -7.093 -3.781 1.950 1.00 89.50 277 GLY A O 1
ATOM 2157 N N . GLY A 1 278 ? -7.942 -2.231 0.573 1.00 93.75 278 GLY A N 1
ATOM 2158 C CA . GLY A 1 278 ? -9.129 -1.972 1.388 1.00 93.75 278 GLY A CA 1
ATOM 2159 C C . GLY A 1 278 ? -10.289 -1.347 0.611 1.00 93.75 278 GLY A C 1
ATOM 2160 O O . GLY A 1 278 ? -10.140 -1.036 -0.570 1.00 93.75 278 GLY A O 1
ATOM 2161 N N . PRO A 1 279 ? -11.449 -1.137 1.257 1.00 93.44 279 PRO A N 1
ATOM 2162 C CA . PRO A 1 279 ? -12.632 -0.566 0.615 1.00 93.44 279 PRO A CA 1
ATOM 2163 C C . PRO A 1 279 ? -12.371 0.855 0.094 1.00 93.44 279 PRO A C 1
ATOM 2165 O O . PRO A 1 279 ? -11.457 1.541 0.556 1.00 93.44 279 PRO A O 1
ATOM 2168 N N . TRP A 1 280 ? -13.203 1.323 -0.842 1.00 93.06 280 TRP A N 1
ATOM 2169 C CA . TRP A 1 280 ? -12.956 2.540 -1.633 1.00 93.06 280 TRP A CA 1
ATOM 2170 C C . TRP A 1 280 ? -12.622 3.785 -0.798 1.00 93.06 280 TRP A C 1
ATOM 2172 O O . TRP A 1 280 ? -11.754 4.569 -1.176 1.00 93.06 280 TRP A O 1
ATOM 2182 N N . ARG A 1 281 ? -13.250 3.953 0.376 1.00 93.94 281 ARG A N 1
ATOM 2183 C CA . ARG A 1 281 ? -12.979 5.099 1.258 1.00 93.94 281 ARG A CA 1
ATOM 2184 C C . ARG A 1 281 ? -11.523 5.130 1.717 1.00 93.94 281 ARG A C 1
ATOM 2186 O O . ARG A 1 281 ? -10.937 6.203 1.780 1.00 93.94 281 ARG A O 1
ATOM 2193 N N . ARG A 1 282 ? -10.919 3.965 1.976 1.00 92.81 282 ARG A N 1
ATOM 2194 C CA . ARG A 1 282 ? -9.500 3.852 2.346 1.00 92.81 282 ARG A CA 1
ATOM 2195 C C . ARG A 1 282 ? -8.573 4.043 1.155 1.00 92.81 282 ARG A C 1
ATOM 2197 O O . ARG A 1 282 ? -7.507 4.619 1.335 1.00 92.81 282 ARG A O 1
ATOM 2204 N N . LEU A 1 283 ? -8.997 3.638 -0.046 1.00 92.44 283 LEU A N 1
ATOM 2205 C CA . LEU A 1 283 ? -8.251 3.934 -1.272 1.00 92.44 283 LEU A CA 1
ATOM 2206 C C . LEU A 1 283 ? -8.086 5.448 -1.471 1.00 92.44 283 LEU A C 1
ATOM 2208 O O . LEU A 1 283 ? -7.022 5.883 -1.891 1.00 92.44 283 LEU A O 1
ATOM 2212 N N . CYS A 1 284 ? -9.099 6.249 -1.115 1.00 95.00 284 CYS A N 1
ATOM 2213 C CA . CYS A 1 284 ? -9.010 7.714 -1.152 1.00 95.00 284 CYS A CA 1
ATOM 2214 C C . CYS A 1 284 ? -8.334 8.319 0.095 1.00 95.00 284 CYS A C 1
ATOM 2216 O O . CYS A 1 284 ? -7.650 9.335 -0.011 1.00 95.00 284 CYS A O 1
ATOM 2218 N N . ALA A 1 285 ? -8.513 7.718 1.276 1.00 95.31 285 ALA A N 1
ATOM 2219 C CA . ALA A 1 285 ? -7.939 8.227 2.525 1.00 95.31 285 ALA A CA 1
ATOM 2220 C C . ALA A 1 285 ? -6.412 8.127 2.563 1.00 95.31 285 ALA A C 1
ATOM 2222 O O . ALA A 1 285 ? -5.744 8.963 3.164 1.00 95.31 285 ALA A O 1
ATOM 2223 N N . LEU A 1 286 ? -5.854 7.104 1.925 1.00 93.56 286 LEU A N 1
ATOM 2224 C CA . LEU A 1 286 ? -4.425 6.878 1.944 1.00 93.56 286 LEU A CA 1
ATOM 2225 C C . LEU A 1 286 ? -3.590 7.961 1.241 1.00 93.56 286 LEU A C 1
ATOM 2227 O O . LEU A 1 286 ? -2.701 8.519 1.885 1.00 93.56 286 LEU A O 1
ATOM 2231 N N . PRO A 1 287 ? -3.835 8.299 -0.040 1.00 94.25 287 PRO A N 1
ATOM 2232 C CA . PRO A 1 287 ? -3.124 9.406 -0.665 1.00 94.25 287 PRO A CA 1
ATOM 2233 C C . PRO A 1 287 ? -3.370 10.708 0.104 1.00 94.25 287 PRO A C 1
ATOM 2235 O O . PRO A 1 287 ? -2.453 11.511 0.225 1.00 94.25 287 PRO A O 1
ATOM 2238 N N . ALA A 1 288 ? -4.553 10.890 0.709 1.00 96.75 288 ALA A N 1
ATOM 2239 C CA . ALA A 1 288 ? -4.825 12.053 1.548 1.00 96.75 288 ALA A CA 1
ATOM 2240 C C . ALA A 1 288 ? -3.904 12.125 2.771 1.00 96.75 288 ALA A C 1
ATOM 2242 O O . ALA A 1 288 ? -3.382 13.196 3.076 1.00 96.75 288 ALA A O 1
ATOM 2243 N N . PHE A 1 289 ? -3.655 10.986 3.424 1.00 96.19 289 PHE A N 1
ATOM 2244 C CA . PHE A 1 289 ? -2.764 10.906 4.577 1.00 96.19 289 PHE A CA 1
ATOM 2245 C C . PHE A 1 289 ? -1.349 11.382 4.226 1.00 96.19 289 PHE A C 1
ATOM 2247 O O . PHE A 1 289 ? -0.809 12.250 4.909 1.00 96.19 289 PHE A O 1
ATOM 2254 N N . TRP A 1 290 ? -0.784 10.903 3.115 1.00 95.50 290 TRP A N 1
ATOM 2255 C CA . TRP A 1 290 ? 0.571 11.279 2.693 1.00 95.50 290 TRP A CA 1
ATOM 2256 C C . TRP A 1 290 ? 0.673 12.670 2.100 1.00 95.50 290 TRP A C 1
ATOM 2258 O O . TRP A 1 290 ? 1.637 13.370 2.389 1.00 95.50 290 TRP A O 1
ATOM 2268 N N . VAL A 1 291 ? -0.317 13.106 1.323 1.00 96.75 291 VAL A N 1
ATOM 2269 C CA . VAL A 1 291 ? -0.350 14.476 0.798 1.00 96.75 291 VAL A CA 1
ATOM 2270 C C . VAL A 1 291 ? -0.391 15.484 1.949 1.00 96.75 291 VAL A C 1
ATOM 2272 O O . VAL A 1 291 ? 0.338 16.470 1.910 1.00 96.75 291 VAL A O 1
ATOM 2275 N N . GLY A 1 292 ? -1.167 15.216 3.002 1.00 97.19 292 GLY A N 1
ATOM 2276 C CA . GLY A 1 292 ? -1.205 16.070 4.189 1.00 97.19 292 GLY A CA 1
ATOM 2277 C C . GLY A 1 292 ? 0.120 16.155 4.954 1.00 97.19 292 GLY A C 1
ATOM 2278 O O . GLY A 1 292 ? 0.391 17.168 5.590 1.00 97.19 292 GLY A O 1
ATOM 2279 N N . LEU A 1 293 ? 0.947 15.108 4.903 1.00 95.69 293 LEU A N 1
ATOM 2280 C CA . LEU A 1 293 ? 2.230 15.065 5.614 1.00 95.69 293 LEU A CA 1
ATOM 2281 C C . LEU A 1 293 ? 3.392 15.602 4.781 1.00 95.69 293 LEU A C 1
ATOM 2283 O O . LEU A 1 293 ? 4.243 16.309 5.303 1.00 95.69 293 LEU A O 1
ATOM 2287 N N . LEU A 1 294 ? 3.452 15.228 3.504 1.00 95.81 294 LEU A N 1
ATOM 2288 C CA . LEU A 1 294 ? 4.645 15.407 2.680 1.00 95.81 294 LEU A CA 1
ATOM 2289 C C . LEU A 1 294 ? 4.576 16.633 1.769 1.00 95.81 294 LEU A C 1
ATOM 2291 O O . LEU A 1 294 ? 5.613 17.079 1.291 1.00 95.81 294 LEU A O 1
ATOM 2295 N N . TYR A 1 295 ? 3.375 17.128 1.446 1.00 95.56 295 TYR A N 1
ATOM 2296 C CA . TYR A 1 295 ? 3.182 18.210 0.462 1.00 95.56 295 TYR A CA 1
ATOM 2297 C C . TYR A 1 295 ? 2.858 19.552 1.135 1.00 95.56 295 TYR A C 1
ATOM 2299 O O . TYR A 1 295 ? 2.372 20.480 0.488 1.00 95.56 295 TYR A O 1
ATOM 2307 N N . ASP A 1 296 ? 3.133 19.640 2.432 1.00 96.88 296 ASP A N 1
ATOM 2308 C CA . ASP A 1 296 ? 3.084 20.849 3.237 1.00 96.88 296 ASP A CA 1
ATOM 2309 C C . ASP A 1 296 ? 4.401 20.955 4.016 1.00 96.88 296 ASP A C 1
ATOM 2311 O O . ASP A 1 296 ? 4.783 20.020 4.718 1.00 96.88 296 ASP A O 1
ATOM 2315 N N . GLU A 1 297 ? 5.117 22.071 3.858 1.00 96.00 297 GLU A N 1
ATOM 2316 C CA . GLU A 1 297 ? 6.474 22.232 4.404 1.00 96.00 297 GLU A CA 1
ATOM 2317 C C . GLU A 1 297 ? 6.497 22.173 5.936 1.00 96.00 297 GLU A C 1
ATOM 2319 O O . GLU A 1 297 ? 7.412 21.594 6.517 1.00 96.00 297 GLU A O 1
ATOM 2324 N N . GLU A 1 298 ? 5.474 22.723 6.594 1.00 97.50 298 GLU A N 1
ATOM 2325 C CA . GLU A 1 298 ? 5.378 22.743 8.055 1.00 97.50 298 GLU A CA 1
ATOM 2326 C C . GLU A 1 298 ? 5.104 21.341 8.613 1.00 97.50 298 GLU A C 1
ATOM 2328 O O . GLU A 1 298 ? 5.763 20.912 9.562 1.00 97.50 298 GLU A O 1
ATOM 2333 N N . SER A 1 299 ? 4.183 20.590 8.002 1.00 96.81 299 SER A N 1
ATOM 2334 C CA . SER A 1 299 ? 3.927 19.192 8.364 1.00 96.81 299 SER A CA 1
ATOM 2335 C C . SER A 1 299 ? 5.149 18.312 8.117 1.00 96.81 299 SER A C 1
ATOM 2337 O O . SER A 1 299 ? 5.498 17.501 8.975 1.00 96.81 299 SER A O 1
ATOM 2339 N N . LEU A 1 300 ? 5.830 18.494 6.982 1.00 95.06 300 LEU A N 1
ATOM 2340 C CA . LEU A 1 300 ? 7.018 17.719 6.635 1.00 95.06 300 LEU A CA 1
ATOM 2341 C C . LEU A 1 300 ? 8.164 17.980 7.616 1.00 95.06 300 LEU A C 1
ATOM 2343 O O . LEU A 1 300 ? 8.789 17.029 8.087 1.00 95.06 300 LEU A O 1
ATOM 2347 N N . GLN A 1 301 ? 8.415 19.247 7.956 1.00 95.56 301 GLN A N 1
ATOM 2348 C CA . GLN A 1 301 ? 9.425 19.602 8.949 1.00 95.56 301 GLN A CA 1
ATOM 2349 C C . GLN A 1 301 ? 9.064 19.036 10.326 1.00 95.56 301 GLN A C 1
ATOM 2351 O O . GLN A 1 301 ? 9.912 18.426 10.966 1.00 95.56 301 GLN A O 1
ATOM 2356 N N . SER A 1 302 ? 7.796 19.135 10.735 1.00 96.44 302 SER A N 1
ATOM 2357 C CA . SER A 1 302 ? 7.327 18.599 12.021 1.00 96.44 302 SER A CA 1
ATOM 2358 C C . SER A 1 302 ? 7.532 17.082 12.128 1.00 96.44 302 SER A C 1
ATOM 2360 O O . SER A 1 302 ? 7.987 16.591 13.158 1.00 96.44 302 SER A O 1
ATOM 2362 N N . ILE A 1 303 ? 7.258 16.327 11.055 1.00 93.19 303 ILE A N 1
ATOM 2363 C CA . ILE A 1 303 ? 7.544 14.883 11.000 1.00 93.19 303 ILE A CA 1
ATOM 2364 C C . ILE A 1 303 ? 9.050 14.609 11.009 1.00 93.19 303 ILE A C 1
ATOM 2366 O O . ILE A 1 303 ? 9.499 13.674 11.674 1.00 93.19 303 ILE A O 1
ATOM 2370 N N . SER A 1 304 ? 9.839 15.406 10.286 1.00 91.75 304 SER A N 1
ATOM 2371 C CA . SER A 1 304 ? 11.299 15.277 10.291 1.00 91.75 304 SER A CA 1
ATOM 2372 C C . SER A 1 304 ? 11.870 15.481 11.694 1.00 91.75 304 SER A C 1
ATOM 2374 O O . SER A 1 304 ? 12.739 14.720 12.106 1.00 91.75 304 SER A O 1
ATOM 2376 N N . ASP A 1 305 ? 11.375 16.472 12.433 1.00 93.81 305 ASP A N 1
ATOM 2377 C CA . ASP A 1 305 ? 11.826 16.771 13.793 1.00 93.81 305 ASP A CA 1
ATOM 2378 C C . ASP A 1 305 ? 11.390 15.667 14.765 1.00 93.81 305 ASP A C 1
ATOM 2380 O O . ASP A 1 305 ? 12.214 15.149 15.519 1.00 93.81 305 ASP A O 1
ATOM 2384 N N . MET A 1 306 ? 10.128 15.231 14.678 1.00 91.62 306 MET A N 1
ATOM 2385 C CA . MET A 1 306 ? 9.557 14.148 15.491 1.00 91.62 306 MET A CA 1
ATOM 2386 C C . MET A 1 306 ? 10.309 12.820 15.346 1.00 91.62 306 MET A C 1
ATOM 2388 O O . MET A 1 306 ? 10.381 12.041 16.294 1.00 91.62 306 MET A O 1
ATOM 2392 N N . THR A 1 307 ? 10.835 12.541 14.152 1.00 90.75 307 THR A N 1
ATOM 2393 C CA . THR A 1 307 ? 11.508 11.272 13.828 1.00 90.75 307 THR A CA 1
ATOM 2394 C C . THR A 1 307 ? 13.034 11.369 13.851 1.00 90.75 307 THR A C 1
ATOM 2396 O O . THR A 1 307 ? 13.717 10.376 13.588 1.00 90.75 307 THR A O 1
ATOM 2399 N N . SER A 1 308 ? 13.579 12.547 14.172 1.00 91.12 308 SER A N 1
ATOM 2400 C CA . SER A 1 308 ? 15.010 12.854 14.050 1.00 91.12 308 SER A CA 1
ATOM 2401 C C . SER A 1 308 ? 15.910 12.027 14.969 1.00 91.12 308 SER A C 1
ATOM 2403 O O . SER A 1 308 ? 17.045 11.728 14.603 1.00 91.12 308 SER A O 1
ATOM 2405 N N . ASP A 1 309 ? 15.412 11.631 16.140 1.00 91.44 309 ASP A N 1
ATOM 2406 C CA . ASP A 1 309 ? 16.153 10.866 17.143 1.00 91.44 309 ASP A CA 1
ATOM 2407 C C . ASP A 1 309 ? 15.819 9.366 17.123 1.00 91.44 309 ASP A C 1
ATOM 2409 O O . ASP A 1 309 ? 16.265 8.622 17.997 1.00 91.44 309 ASP A O 1
ATOM 2413 N N . TRP A 1 310 ? 15.029 8.900 16.150 1.00 91.38 310 TRP A N 1
ATOM 2414 C CA . TRP A 1 310 ? 14.665 7.488 16.071 1.00 91.38 310 TRP A CA 1
ATOM 2415 C C . TRP A 1 310 ? 15.856 6.655 15.606 1.00 91.38 310 TRP A C 1
ATOM 2417 O O . TRP A 1 310 ? 16.525 6.989 14.621 1.00 91.38 310 TRP A O 1
ATOM 2427 N N . THR A 1 311 ? 16.097 5.524 16.262 1.00 91.44 311 THR A N 1
ATOM 2428 C CA . THR A 1 311 ? 17.150 4.592 15.838 1.00 91.44 311 THR A CA 1
ATOM 2429 C C . THR A 1 311 ? 16.686 3.673 14.703 1.00 91.44 311 THR A C 1
ATOM 2431 O O . THR A 1 311 ? 15.493 3.552 14.400 1.00 91.44 311 THR A O 1
ATOM 2434 N N . ASN A 1 312 ? 17.632 2.985 14.055 1.00 88.19 312 ASN A N 1
ATOM 2435 C CA . ASN A 1 312 ? 17.307 1.954 13.064 1.00 88.19 312 ASN A CA 1
ATOM 2436 C C . ASN A 1 312 ? 16.505 0.806 13.696 1.00 88.19 312 ASN A C 1
ATOM 2438 O O . ASN A 1 312 ? 15.560 0.299 13.093 1.00 88.19 312 ASN A O 1
ATOM 2442 N N . GLU A 1 313 ? 16.849 0.432 14.927 1.00 88.06 313 GLU A N 1
ATOM 2443 C CA . GLU A 1 313 ? 16.171 -0.607 15.695 1.00 88.06 313 GLU A CA 1
ATOM 2444 C C . GLU A 1 313 ? 14.741 -0.192 16.043 1.00 88.06 313 GLU A C 1
ATOM 2446 O O . GLU A 1 313 ? 13.827 -1.002 15.921 1.00 88.06 313 GLU A O 1
ATOM 2451 N N . GLU A 1 314 ? 14.532 1.067 16.430 1.00 88.38 314 GLU A N 1
ATOM 2452 C CA . GLU A 1 314 ? 13.210 1.634 16.701 1.00 88.38 314 GLU A CA 1
ATOM 2453 C C . GLU A 1 314 ? 12.322 1.625 15.450 1.00 88.38 314 GLU A C 1
ATOM 2455 O O . GLU A 1 314 ? 11.186 1.146 15.506 1.00 88.38 314 GLU A O 1
ATOM 2460 N N . ARG A 1 315 ? 12.857 2.059 14.301 1.00 87.19 315 ARG A N 1
ATOM 2461 C CA . ARG A 1 315 ? 12.156 2.012 13.005 1.00 87.19 315 ARG A CA 1
ATOM 2462 C C . ARG A 1 315 ? 11.765 0.590 12.601 1.00 87.19 315 ARG A C 1
ATOM 2464 O O . ARG A 1 315 ? 10.635 0.363 12.174 1.00 87.19 315 ARG A O 1
ATOM 2471 N N . GLU A 1 316 ? 12.670 -0.374 12.754 1.00 81.94 316 GLU A N 1
ATOM 2472 C CA . GLU A 1 316 ? 12.385 -1.782 12.451 1.00 81.94 316 GLU A CA 1
ATOM 2473 C C . GLU A 1 316 ? 11.407 -2.400 13.466 1.00 81.94 316 GLU A C 1
ATOM 2475 O O . GLU A 1 316 ? 10.566 -3.231 13.116 1.00 81.94 316 GLU A O 1
ATOM 2480 N N . MET A 1 317 ? 11.467 -1.982 14.731 1.00 80.88 317 MET A N 1
ATOM 2481 C CA . MET A 1 317 ? 10.580 -2.466 15.788 1.00 80.88 317 MET A CA 1
ATOM 2482 C C . MET A 1 317 ? 9.136 -2.003 15.582 1.00 80.88 317 MET A C 1
ATOM 2484 O O . MET A 1 317 ? 8.225 -2.821 15.745 1.00 80.88 317 MET A O 1
ATOM 2488 N N . LEU A 1 318 ? 8.921 -0.760 15.135 1.00 80.69 318 LEU A N 1
ATOM 2489 C CA . LEU A 1 318 ? 7.597 -0.220 14.783 1.00 80.69 318 LEU A CA 1
ATOM 2490 C C . LEU A 1 318 ? 6.863 -1.061 13.729 1.00 80.69 318 LEU A C 1
ATOM 2492 O O . LEU A 1 318 ? 5.635 -1.059 13.651 1.00 80.69 318 LEU A O 1
ATOM 2496 N N . ARG A 1 319 ? 7.603 -1.845 12.942 1.00 67.56 319 ARG A N 1
ATOM 2497 C CA . ARG A 1 319 ? 7.050 -2.796 11.977 1.00 67.56 319 ARG A CA 1
ATOM 2498 C C . ARG A 1 319 ? 6.435 -4.042 12.630 1.00 67.56 319 ARG A C 1
ATOM 2500 O O . ARG A 1 319 ? 5.663 -4.756 11.992 1.00 67.56 319 ARG A O 1
ATOM 2507 N N . ARG A 1 320 ? 6.825 -4.353 13.869 1.00 63.66 320 ARG A N 1
ATOM 2508 C CA . ARG A 1 320 ? 6.563 -5.636 14.544 1.00 63.66 320 ARG A CA 1
ATOM 2509 C C . ARG A 1 320 ? 5.758 -5.503 15.834 1.00 63.66 320 ARG A C 1
ATOM 2511 O O . ARG A 1 320 ? 5.096 -6.469 16.206 1.00 63.66 320 ARG A O 1
ATOM 2518 N N . LYS A 1 321 ? 5.839 -4.373 16.544 1.00 62.09 321 LYS A N 1
ATOM 2519 C CA . LYS A 1 321 ? 5.212 -4.197 17.863 1.00 62.09 321 LYS A CA 1
ATOM 2520 C C . LYS A 1 321 ? 4.541 -2.830 18.012 1.00 62.09 321 LYS A C 1
ATOM 2522 O O . LYS A 1 321 ? 4.831 -1.892 17.283 1.00 62.09 321 LYS A O 1
ATOM 2527 N N . THR A 1 322 ? 3.623 -2.763 18.974 1.00 63.44 322 THR A N 1
ATOM 2528 C CA . THR A 1 322 ? 2.759 -1.612 19.264 1.00 63.44 322 THR A CA 1
ATOM 2529 C C . THR A 1 322 ? 3.216 -0.700 20.413 1.00 63.44 322 THR A C 1
ATOM 2531 O O . THR A 1 322 ? 2.816 0.465 20.384 1.00 63.44 322 THR A O 1
ATOM 2534 N N . PRO A 1 323 ? 4.012 -1.133 21.417 1.00 75.75 323 PRO A N 1
ATOM 2535 C CA . PRO A 1 323 ? 4.637 -0.198 22.353 1.00 75.75 323 PRO A CA 1
ATOM 2536 C C . PRO A 1 323 ? 5.789 0.537 21.667 1.00 75.75 323 PRO A C 1
ATOM 2538 O O . PRO A 1 323 ? 6.585 -0.097 20.973 1.00 75.75 323 PRO A O 1
ATOM 2541 N N . PHE A 1 324 ? 5.896 1.845 21.884 1.00 81.56 324 PHE A N 1
ATOM 2542 C CA . PHE A 1 324 ? 6.983 2.663 21.356 1.00 81.56 324 PHE A CA 1
ATOM 2543 C C . PHE A 1 324 ? 7.446 3.652 22.424 1.00 81.56 324 PHE A C 1
ATOM 2545 O O . PHE A 1 324 ? 6.685 4.527 22.835 1.00 81.56 324 PHE A O 1
ATOM 2552 N N . ARG A 1 325 ? 8.698 3.491 22.876 1.00 86.12 325 ARG A N 1
ATOM 2553 C CA . ARG A 1 325 ? 9.270 4.233 24.012 1.00 86.12 325 ARG A CA 1
ATOM 2554 C C . ARG A 1 325 ? 8.338 4.163 25.234 1.00 86.12 325 ARG A C 1
ATOM 2556 O O . ARG A 1 325 ? 7.927 3.065 25.607 1.00 86.12 325 ARG A O 1
ATOM 2563 N N . ASP A 1 326 ? 7.998 5.307 25.823 1.00 84.19 326 ASP A N 1
ATOM 2564 C CA . ASP A 1 326 ? 7.160 5.416 27.023 1.00 84.19 326 ASP A CA 1
ATOM 2565 C C . ASP A 1 326 ? 5.645 5.409 26.727 1.00 84.19 326 ASP A C 1
ATOM 2567 O O . ASP A 1 326 ? 4.838 5.566 27.644 1.00 84.19 326 ASP A O 1
ATOM 2571 N N . GLY A 1 327 ? 5.241 5.229 25.463 1.00 83.69 327 GLY A N 1
ATOM 2572 C CA . GLY A 1 327 ? 3.844 5.285 25.029 1.00 83.69 327 GLY A CA 1
ATOM 2573 C C . GLY A 1 327 ? 3.455 4.183 24.045 1.00 83.69 327 GLY A C 1
ATOM 2574 O O . GLY A 1 327 ? 4.123 3.151 23.898 1.00 83.69 327 GLY A O 1
ATOM 2575 N N . TYR A 1 328 ? 2.336 4.400 23.358 1.00 82.12 328 TYR A N 1
ATOM 2576 C CA . TYR A 1 328 ? 1.837 3.491 22.334 1.00 82.12 328 TYR A CA 1
ATOM 2577 C C . TYR A 1 328 ? 1.944 4.128 20.952 1.00 82.12 328 TYR A C 1
ATOM 2579 O O . TYR A 1 328 ? 1.784 5.333 20.778 1.00 82.12 328 TYR A O 1
ATOM 2587 N N . VAL A 1 329 ? 2.104 3.292 19.924 1.00 83.25 329 VAL A N 1
ATOM 2588 C CA . VAL A 1 329 ? 2.061 3.725 18.513 1.00 83.25 329 VAL A CA 1
ATOM 2589 C C . VAL A 1 329 ? 0.775 4.492 18.176 1.00 83.25 329 VAL A C 1
ATOM 2591 O O . VAL A 1 329 ? 0.758 5.298 17.251 1.00 83.25 329 VAL A O 1
ATOM 2594 N N . ARG A 1 330 ? -0.304 4.275 18.935 1.00 84.06 330 ARG A N 1
ATOM 2595 C CA . ARG A 1 330 ? -1.550 5.027 18.798 1.00 84.06 330 ARG A CA 1
ATOM 2596 C C . ARG A 1 330 ? -1.379 6.518 19.100 1.00 84.06 330 ARG A C 1
ATOM 2598 O O . ARG A 1 330 ? -1.896 7.320 18.333 1.00 84.06 330 ARG A O 1
ATOM 2605 N N . ASP A 1 331 ? -0.673 6.873 20.169 1.00 85.62 331 ASP A N 1
ATOM 2606 C CA . ASP A 1 331 ? -0.508 8.271 20.592 1.00 85.62 331 ASP A CA 1
ATOM 2607 C C . ASP A 1 331 ? 0.249 9.050 19.507 1.00 85.62 331 ASP A C 1
ATOM 2609 O O . ASP A 1 331 ? -0.172 10.109 19.047 1.00 85.62 331 ASP A O 1
ATOM 2613 N N . LEU A 1 332 ? 1.302 8.420 18.984 1.00 87.75 332 LEU A N 1
ATOM 2614 C CA . LEU A 1 332 ? 2.043 8.888 17.820 1.00 87.75 332 LEU A CA 1
ATOM 2615 C C . LEU A 1 332 ? 1.147 9.008 16.572 1.00 87.75 332 LEU A C 1
ATOM 2617 O O . LEU A 1 332 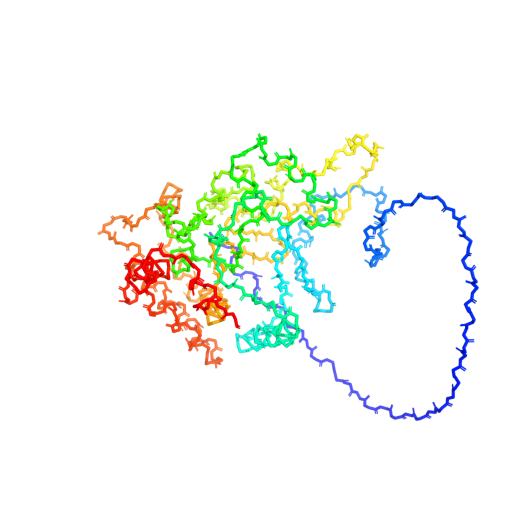? 1.237 9.977 15.822 1.00 87.75 332 LEU A O 1
ATOM 2621 N N . ALA A 1 333 ? 0.26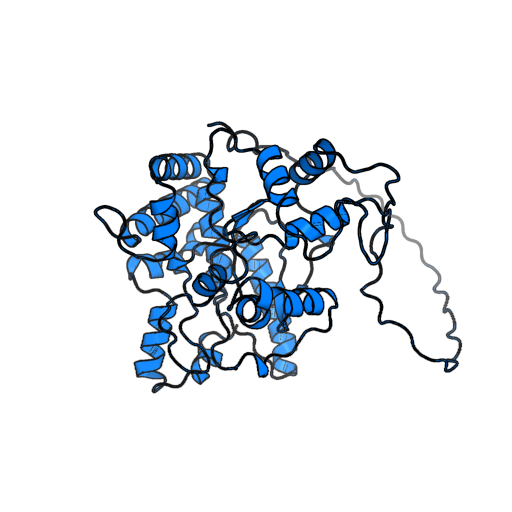1 8.039 16.331 1.00 90.00 333 ALA A N 1
ATOM 2622 C CA . ALA A 1 333 ? -0.653 8.075 15.192 1.00 90.00 333 ALA A CA 1
ATOM 2623 C C . ALA A 1 333 ? -1.678 9.222 15.289 1.00 90.00 333 ALA A C 1
ATOM 2625 O O . ALA A 1 333 ? -2.035 9.789 14.256 1.00 90.00 333 ALA A O 1
ATOM 2626 N N . GLU A 1 334 ? -2.132 9.579 16.495 1.00 91.81 334 GLU A N 1
ATOM 2627 C CA . GLU A 1 334 ? -3.004 10.737 16.741 1.00 91.81 334 GLU A CA 1
ATOM 2628 C C . GLU A 1 334 ? -2.299 12.047 16.358 1.00 91.81 334 GLU A C 1
ATOM 2630 O O . GLU A 1 334 ? -2.866 12.859 15.619 1.00 91.81 334 GLU A O 1
ATOM 2635 N N . GLU A 1 335 ? -1.040 12.214 16.767 1.00 92.56 335 GLU A N 1
ATOM 2636 C CA . GLU A 1 335 ? -0.233 13.392 16.436 1.00 92.56 335 GLU A CA 1
ATOM 2637 C C . GLU A 1 335 ? 0.058 13.492 14.930 1.00 92.56 335 GLU A C 1
ATOM 2639 O O . GLU A 1 335 ? -0.201 14.524 14.303 1.00 92.56 335 GLU A O 1
ATOM 2644 N N . ILE A 1 336 ? 0.501 12.393 14.308 1.00 94.44 336 ILE A N 1
ATOM 2645 C CA . ILE A 1 336 ? 0.764 12.336 12.862 1.00 94.44 336 ILE A CA 1
ATOM 2646 C C . ILE A 1 336 ? -0.517 12.615 12.064 1.00 94.44 336 ILE A C 1
ATOM 2648 O O . ILE A 1 336 ? -0.490 13.344 11.070 1.00 94.44 336 ILE A O 1
ATOM 2652 N N . LEU A 1 337 ? -1.666 12.078 12.483 1.00 95.75 337 LEU A N 1
ATOM 2653 C CA . LEU A 1 337 ? -2.937 12.374 11.825 1.00 95.75 337 LEU A CA 1
ATOM 2654 C C . LEU A 1 337 ? -3.275 13.864 11.909 1.00 95.75 337 LEU A C 1
ATOM 2656 O O . LEU A 1 337 ? -3.768 14.430 10.932 1.00 95.75 337 LEU A O 1
ATOM 2660 N N . GLN A 1 338 ? -3.010 14.509 13.044 1.00 97.50 338 GLN A N 1
ATOM 2661 C CA . GLN A 1 338 ? -3.253 15.939 13.179 1.00 97.50 338 GLN A CA 1
ATOM 2662 C C . GLN A 1 338 ? -2.353 16.760 12.245 1.00 97.50 338 GLN A C 1
ATOM 2664 O O . GLN A 1 338 ? -2.850 17.673 11.586 1.00 97.50 338 GLN A O 1
ATOM 2669 N N . LEU A 1 339 ? -1.075 16.395 12.103 1.00 97.75 339 LEU A N 1
ATOM 2670 C CA . LEU A 1 339 ? -0.171 17.008 11.120 1.00 97.75 339 LEU A CA 1
ATOM 2671 C C . LEU A 1 339 ? -0.685 16.823 9.686 1.00 97.75 339 LEU A C 1
ATOM 2673 O O . LEU A 1 339 ? -0.733 17.778 8.909 1.00 97.75 339 LEU A O 1
ATOM 2677 N N . SER A 1 340 ? -1.160 15.622 9.349 1.00 97.75 340 SER A N 1
ATOM 2678 C CA . SER A 1 340 ? -1.746 15.343 8.036 1.00 97.75 340 SER A CA 1
ATOM 2679 C C . SER A 1 340 ? -2.981 16.214 7.761 1.00 97.75 340 SER A C 1
ATOM 2681 O O . SER A 1 340 ? -3.084 16.845 6.708 1.00 97.75 340 SER A O 1
ATOM 2683 N N . LYS A 1 341 ? -3.900 16.328 8.731 1.00 98.44 341 LYS A N 1
ATOM 2684 C CA . LYS A 1 341 ? -5.072 17.214 8.629 1.00 98.44 341 LYS A CA 1
ATOM 2685 C C . LYS A 1 341 ? -4.660 18.670 8.423 1.00 98.44 341 LYS A C 1
ATOM 2687 O O . LYS A 1 341 ? -5.218 19.326 7.548 1.00 98.44 341 LYS A O 1
ATOM 2692 N N . ASN A 1 342 ? -3.681 19.156 9.186 1.00 98.44 342 ASN A N 1
ATOM 2693 C CA . ASN A 1 342 ? -3.203 20.535 9.092 1.00 98.44 342 ASN A CA 1
ATOM 2694 C C . ASN A 1 342 ? -2.619 20.838 7.705 1.00 98.44 342 ASN A C 1
ATOM 2696 O O . ASN A 1 342 ? -2.958 21.863 7.116 1.00 98.44 342 ASN A O 1
ATOM 2700 N N . GLY A 1 343 ? -1.813 19.931 7.144 1.00 98.38 343 GLY A N 1
ATOM 2701 C CA . GLY A 1 343 ? -1.270 20.114 5.796 1.00 98.38 343 GLY A CA 1
ATOM 2702 C C . GLY A 1 343 ? -2.352 20.100 4.711 1.00 98.38 343 GLY A C 1
ATOM 2703 O O . GLY A 1 343 ? -2.311 20.902 3.778 1.00 98.38 343 GLY A O 1
ATOM 2704 N N . LEU A 1 344 ? -3.388 19.263 4.853 1.00 98.50 344 LEU A N 1
ATOM 2705 C CA . LEU A 1 344 ? -4.544 19.293 3.948 1.00 98.50 344 LEU A CA 1
ATOM 2706 C C . LEU A 1 344 ? -5.393 20.568 4.089 1.00 98.50 344 LEU A C 1
ATOM 2708 O O . LEU A 1 344 ? -5.903 21.057 3.078 1.00 98.50 344 LEU A O 1
ATOM 2712 N N . GLU A 1 345 ? -5.552 21.114 5.300 1.00 98.44 345 GLU A N 1
ATOM 2713 C CA . GLU A 1 345 ? -6.198 22.423 5.496 1.00 98.44 345 GLU A CA 1
ATOM 2714 C C . GLU A 1 345 ? -5.389 23.536 4.821 1.00 98.44 345 GLU A C 1
ATOM 2716 O O . GLU A 1 345 ? -5.945 24.319 4.048 1.00 98.44 345 GLU A O 1
ATOM 2721 N N . ARG A 1 346 ? -4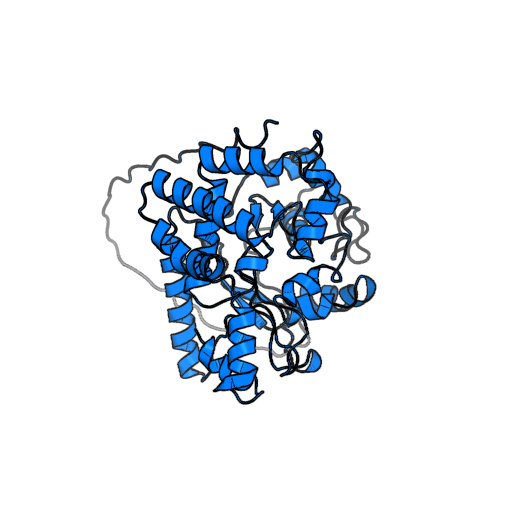.066 23.576 5.037 1.00 98.31 346 ARG A N 1
ATOM 2722 C CA . ARG A 1 346 ? -3.171 24.585 4.443 1.00 98.31 346 ARG A CA 1
ATOM 2723 C C . ARG A 1 346 ? -3.134 24.531 2.918 1.00 98.31 346 ARG A C 1
ATOM 2725 O O . ARG A 1 346 ? -3.062 25.578 2.278 1.00 98.31 346 ARG A O 1
ATOM 2732 N N . ARG A 1 347 ? -3.280 23.345 2.318 1.00 97.25 347 ARG A N 1
ATOM 2733 C CA . ARG A 1 347 ? -3.456 23.191 0.861 1.00 97.25 347 ARG A CA 1
ATOM 2734 C C . ARG A 1 347 ? -4.716 23.879 0.317 1.00 97.25 347 ARG A C 1
ATOM 2736 O O . ARG A 1 347 ? -4.777 24.159 -0.875 1.00 97.25 347 ARG A O 1
ATOM 2743 N N . GLY A 1 348 ? -5.734 24.138 1.142 1.00 97.44 348 GLY A N 1
ATOM 2744 C CA . GLY A 1 348 ? -6.897 24.959 0.779 1.00 97.44 348 GLY A CA 1
ATOM 2745 C C . GLY A 1 348 ? -7.933 24.302 -0.147 1.00 97.44 348 GLY A C 1
ATOM 2746 O O . GLY A 1 348 ? -8.949 24.918 -0.471 1.00 97.44 348 GLY A O 1
ATOM 2747 N N . TYR A 1 349 ? -7.743 23.039 -0.540 1.00 98.00 349 TYR A N 1
ATOM 2748 C CA . TYR A 1 349 ? -8.652 22.313 -1.439 1.00 98.00 349 TYR A CA 1
ATOM 2749 C C . TYR A 1 349 ? -9.844 21.644 -0.734 1.00 98.00 349 TYR A C 1
ATOM 2751 O O . TYR A 1 349 ? -10.649 20.979 -1.387 1.00 98.00 349 TYR A O 1
ATOM 2759 N N . LYS A 1 350 ? -9.994 21.813 0.589 1.00 98.19 350 LYS A N 1
ATOM 2760 C CA . LYS A 1 350 ? -11.051 21.178 1.409 1.00 98.19 350 LYS A CA 1
ATOM 2761 C C . LYS A 1 350 ? -11.003 19.642 1.359 1.00 98.19 350 LYS A C 1
ATOM 2763 O O . LYS A 1 350 ? -12.021 18.974 1.186 1.00 98.19 350 LYS A O 1
ATOM 2768 N N . GLU A 1 351 ? -9.803 19.082 1.495 1.00 98.12 351 GLU A N 1
ATOM 2769 C CA . GLU A 1 351 ? -9.527 17.647 1.309 1.00 98.12 351 GLU A CA 1
ATOM 2770 C C . GLU A 1 351 ? -9.490 16.843 2.623 1.00 98.12 351 GLU A C 1
ATOM 2772 O O . GLU A 1 351 ? -9.506 15.614 2.592 1.00 98.12 351 GLU A O 1
ATOM 2777 N N . VAL A 1 352 ? -9.530 17.503 3.787 1.00 98.31 352 VAL A N 1
ATOM 2778 C CA . VAL A 1 352 ? -9.478 16.861 5.121 1.00 98.31 352 VAL A CA 1
ATOM 2779 C C . VAL A 1 352 ? -10.549 15.786 5.314 1.00 98.31 352 VAL A C 1
ATOM 2781 O O . VAL A 1 352 ? -10.336 14.795 6.011 1.00 98.31 352 VAL A O 1
ATOM 2784 N N . GLY A 1 353 ? -11.699 15.931 4.648 1.00 97.88 353 GLY A N 1
ATOM 2785 C CA . GLY A 1 353 ? -12.783 14.952 4.692 1.00 97.88 353 GLY A CA 1
ATOM 2786 C C . GLY A 1 353 ? -12.389 13.542 4.231 1.00 97.88 353 GLY A C 1
ATOM 2787 O O . GLY A 1 353 ? -13.055 12.585 4.630 1.00 97.88 353 GLY A O 1
ATOM 2788 N N . PHE A 1 354 ? -11.315 13.387 3.447 1.00 97.69 354 PHE A N 1
ATOM 2789 C CA . PHE A 1 354 ? -10.806 12.072 3.048 1.00 97.69 354 PHE A CA 1
ATOM 2790 C C . PHE A 1 354 ? -10.151 11.304 4.206 1.00 97.69 354 PHE A C 1
ATOM 2792 O O . PHE A 1 354 ? -10.114 10.078 4.165 1.00 97.69 354 PHE A O 1
ATOM 2799 N N . LEU A 1 355 ? -9.726 11.978 5.281 1.00 97.31 355 LEU A N 1
ATOM 2800 C CA . LEU A 1 355 ? -9.083 11.348 6.441 1.00 97.31 355 LEU A CA 1
ATOM 2801 C C . LEU A 1 355 ? -10.060 10.758 7.469 1.00 97.31 355 LEU A C 1
ATOM 2803 O O . LEU A 1 355 ? -9.617 10.182 8.457 1.00 97.31 355 LEU A O 1
ATOM 2807 N N . ARG A 1 356 ? -11.381 10.844 7.256 1.00 96.12 356 ARG A N 1
ATOM 2808 C CA . ARG A 1 356 ? -12.386 10.355 8.227 1.00 96.12 356 ARG A CA 1
ATOM 2809 C C . ARG A 1 356 ? -12.238 8.874 8.583 1.00 96.12 356 ARG A C 1
ATOM 2811 O O . ARG A 1 356 ? -12.468 8.501 9.725 1.00 96.12 356 ARG A O 1
ATOM 2818 N N . GLU A 1 357 ? -11.872 8.029 7.619 1.00 91.12 357 GLU A N 1
ATOM 2819 C CA . GLU A 1 357 ? -11.664 6.597 7.889 1.00 91.12 357 GLU A CA 1
ATOM 2820 C C . GLU A 1 357 ? -10.436 6.355 8.767 1.00 91.12 357 GLU A C 1
ATOM 2822 O O . GLU A 1 357 ? -10.464 5.503 9.651 1.00 91.12 357 GLU A O 1
ATOM 2827 N N . VAL A 1 358 ? -9.368 7.118 8.531 1.00 92.69 358 VAL A N 1
ATOM 2828 C CA . VAL A 1 358 ? -8.128 7.050 9.311 1.00 92.69 358 VAL A CA 1
ATOM 2829 C C . VAL A 1 358 ? -8.377 7.551 10.733 1.00 92.69 358 VAL A C 1
ATOM 2831 O O . VAL A 1 358 ? -7.997 6.886 11.694 1.00 92.69 358 VAL A O 1
ATOM 2834 N N . ASP A 1 359 ? -9.098 8.664 10.860 1.00 94.62 359 ASP A N 1
ATOM 2835 C CA . ASP A 1 359 ? -9.550 9.226 12.132 1.00 94.62 359 ASP A CA 1
ATOM 2836 C C . ASP A 1 359 ? -10.355 8.210 12.948 1.00 94.62 359 ASP A C 1
ATOM 2838 O O . ASP A 1 359 ? -10.010 7.913 14.087 1.00 94.62 359 ASP A O 1
ATOM 2842 N N . ALA A 1 360 ? -11.344 7.558 12.330 1.00 93.75 360 ALA A N 1
ATOM 2843 C CA . ALA A 1 360 ? -12.149 6.544 13.002 1.00 93.75 360 ALA A CA 1
ATOM 2844 C C . ALA A 1 360 ? -11.324 5.342 13.499 1.00 93.75 360 ALA A C 1
ATOM 2846 O O . ALA A 1 360 ? -11.639 4.776 14.551 1.00 93.75 360 ALA A O 1
ATOM 2847 N N . VAL A 1 361 ? -10.290 4.919 12.760 1.00 92.38 361 VAL A N 1
ATOM 2848 C CA . VAL A 1 361 ? -9.385 3.842 13.198 1.00 92.38 361 VAL A CA 1
ATOM 2849 C C . VAL A 1 361 ? -8.563 4.298 14.396 1.00 92.38 361 VAL A C 1
ATOM 2851 O O . VAL A 1 361 ? -8.563 3.615 15.418 1.00 92.38 361 VAL A O 1
ATOM 2854 N N . ILE A 1 362 ? -7.924 5.463 14.304 1.00 91.25 362 ILE A N 1
ATOM 2855 C CA . ILE A 1 362 ? -7.053 5.972 15.364 1.00 91.25 362 ILE A CA 1
ATOM 2856 C C . ILE A 1 362 ? -7.856 6.255 16.643 1.00 91.25 362 ILE A C 1
ATOM 2858 O O . ILE A 1 362 ? -7.511 5.735 17.702 1.00 91.25 362 ILE A O 1
ATOM 2862 N N . SER A 1 363 ? -8.979 6.974 16.553 1.00 92.44 363 SER A N 1
ATOM 2863 C CA . SER A 1 363 ? -9.799 7.320 17.722 1.00 92.44 363 SER A CA 1
ATOM 2864 C C . SER A 1 363 ? -10.417 6.101 18.409 1.00 92.44 363 SER A C 1
ATOM 2866 O O . SER A 1 363 ? -10.576 6.095 19.631 1.00 92.44 363 SER A O 1
ATOM 2868 N N . SER A 1 364 ? -10.762 5.051 17.656 1.00 92.88 364 SER A N 1
ATOM 2869 C CA . SER A 1 364 ? -11.242 3.801 18.263 1.00 92.88 364 SER A CA 1
ATOM 2870 C C . SER A 1 364 ? -10.107 2.924 18.791 1.00 92.88 364 SER A C 1
ATOM 2872 O O . SER A 1 364 ? -10.335 2.133 19.702 1.00 92.88 364 SER A O 1
ATOM 2874 N N . GLY A 1 365 ? -8.898 3.052 18.240 1.00 88.94 365 GLY A N 1
ATOM 2875 C CA . GLY A 1 365 ? -7.803 2.108 18.457 1.00 88.94 365 GLY A CA 1
ATOM 2876 C C . GLY A 1 365 ? -8.076 0.720 17.871 1.00 88.94 365 GLY A C 1
ATOM 2877 O O . GLY A 1 365 ? -7.373 -0.218 18.223 1.00 88.94 365 GLY A O 1
ATOM 2878 N N . VAL A 1 366 ? -9.099 0.578 17.017 1.00 91.62 366 VAL A N 1
ATOM 2879 C CA . VAL A 1 366 ? -9.511 -0.698 16.422 1.00 91.62 366 VAL A CA 1
ATOM 2880 C C . VAL A 1 366 ? -9.248 -0.660 14.923 1.00 91.62 366 VAL A C 1
ATOM 2882 O O . VAL A 1 366 ? -9.953 0.010 14.157 1.00 91.62 366 VAL A O 1
ATOM 2885 N N . THR A 1 367 ? -8.251 -1.429 14.501 1.00 92.44 367 THR A N 1
ATOM 2886 C CA . THR A 1 367 ? -7.867 -1.605 13.101 1.00 92.44 367 THR A CA 1
ATOM 2887 C C . THR A 1 367 ? -8.977 -2.278 12.289 1.00 92.44 367 THR A C 1
ATOM 2889 O O . THR A 1 367 ? -9.836 -2.988 12.828 1.00 92.44 367 THR A O 1
ATOM 2892 N N . PRO A 1 368 ? -8.969 -2.125 10.956 1.00 94.75 368 PRO A N 1
ATOM 2893 C CA . PRO A 1 368 ? -9.876 -2.878 10.102 1.00 94.75 368 PRO A CA 1
ATOM 2894 C C . PRO A 1 368 ? -9.805 -4.393 10.287 1.00 94.75 368 PRO A C 1
ATOM 2896 O O . PRO A 1 368 ? -10.842 -5.052 10.325 1.00 94.75 368 PRO A O 1
ATOM 2899 N N . ALA A 1 369 ? -8.600 -4.938 10.440 1.00 95.69 369 ALA A N 1
ATOM 2900 C CA . ALA A 1 369 ? -8.383 -6.352 10.697 1.00 95.69 369 ALA A CA 1
ATOM 2901 C C . ALA A 1 369 ? -9.055 -6.818 11.998 1.00 95.69 369 ALA A C 1
ATOM 2903 O O . ALA A 1 369 ? -9.724 -7.849 11.997 1.00 95.69 369 ALA A O 1
ATOM 2904 N N . GLU A 1 370 ? -8.963 -6.044 13.081 1.00 95.81 370 GLU A N 1
ATOM 2905 C CA . GLU A 1 370 ? -9.657 -6.354 14.340 1.00 95.81 370 GLU A CA 1
ATOM 2906 C C . GLU A 1 370 ? -11.179 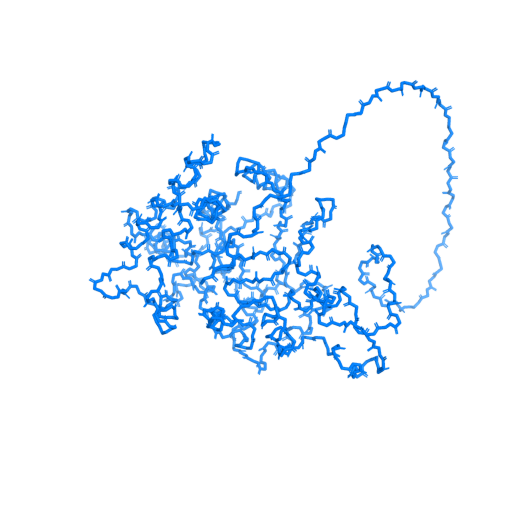-6.311 14.185 1.00 95.81 370 GLU A C 1
ATOM 2908 O O . GLU A 1 370 ? -11.876 -7.176 14.718 1.00 95.81 370 GLU A O 1
ATOM 2913 N N . ARG A 1 371 ? -11.717 -5.372 13.391 1.00 96.69 371 ARG A N 1
ATOM 2914 C CA . ARG A 1 371 ? -13.156 -5.354 13.071 1.00 96.69 371 ARG A CA 1
ATOM 2915 C C . ARG A 1 371 ? -13.581 -6.626 12.339 1.00 96.69 371 ARG A C 1
ATOM 2917 O O . ARG A 1 371 ? -14.602 -7.211 12.696 1.00 96.69 371 ARG A O 1
ATOM 2924 N N . LEU A 1 372 ? -12.796 -7.078 11.358 1.00 98.00 372 LEU A N 1
ATOM 2925 C CA . LEU A 1 372 ? -13.058 -8.324 10.632 1.00 98.00 372 LEU A CA 1
ATOM 2926 C C . LEU A 1 372 ? -12.967 -9.552 11.547 1.00 98.00 372 LEU A C 1
ATOM 2928 O O . LEU A 1 372 ? -13.825 -10.427 11.465 1.00 98.00 372 LEU A O 1
ATOM 2932 N N . LEU A 1 373 ? -11.978 -9.613 12.443 1.00 98.31 373 LEU A N 1
ATOM 2933 C CA . LEU A 1 373 ? -11.852 -10.685 13.439 1.00 98.31 373 LEU A CA 1
ATOM 2934 C C . LEU A 1 373 ? -13.060 -10.724 14.382 1.00 98.31 373 LEU A C 1
ATOM 2936 O O . LEU A 1 373 ? -13.616 -11.792 14.633 1.00 98.31 373 LEU A O 1
ATOM 2940 N N . ASN A 1 374 ? -13.524 -9.562 14.846 1.00 98.06 374 ASN A N 1
ATOM 2941 C CA . ASN A 1 374 ? -14.727 -9.476 15.665 1.00 98.06 374 ASN A CA 1
ATOM 2942 C C . ASN A 1 374 ? -15.975 -9.950 14.900 1.00 98.06 374 ASN A C 1
ATOM 2944 O O . ASN A 1 374 ? -16.780 -10.703 15.446 1.00 98.06 374 ASN A O 1
ATOM 2948 N N . LEU A 1 375 ? -16.139 -9.560 13.630 1.00 98.12 375 LEU A N 1
ATOM 2949 C CA . LEU A 1 375 ? -17.233 -10.056 12.783 1.00 98.12 375 LEU A CA 1
ATOM 2950 C C . LEU A 1 375 ? -17.151 -11.573 12.576 1.00 98.12 375 LEU A C 1
ATOM 2952 O O . LEU A 1 375 ? -18.177 -12.248 12.663 1.00 98.12 375 LEU A O 1
ATOM 2956 N N . TYR A 1 376 ? -15.944 -12.105 12.368 1.00 98.19 376 TYR A N 1
ATOM 2957 C CA . TYR A 1 376 ? -15.684 -13.535 12.226 1.00 98.19 376 TYR A CA 1
ATOM 2958 C C . TYR A 1 376 ? -16.132 -14.330 13.456 1.00 98.19 376 TYR A C 1
ATOM 2960 O O . TYR A 1 376 ? -16.883 -15.295 13.316 1.00 98.19 376 TYR A O 1
ATOM 2968 N N . GLU A 1 377 ? -15.727 -13.908 14.656 1.00 97.88 377 GLU A N 1
ATOM 2969 C CA . GLU A 1 377 ? -16.090 -14.589 15.907 1.00 97.88 377 GLU A CA 1
ATOM 2970 C C . GLU A 1 377 ? -17.573 -14.426 16.269 1.00 97.88 377 GLU A C 1
ATOM 2972 O O . GLU A 1 377 ? -18.156 -15.318 16.882 1.00 97.88 377 GLU A O 1
ATOM 2977 N N . THR A 1 378 ? -18.202 -13.314 15.875 1.00 97.31 378 THR A N 1
ATOM 2978 C CA . THR A 1 378 ? -19.591 -13.003 16.241 1.00 97.31 378 THR A CA 1
ATOM 2979 C C . THR A 1 378 ? -20.575 -13.321 15.111 1.00 97.31 378 THR A C 1
ATOM 2981 O O . THR A 1 378 ? -21.166 -14.400 15.061 1.00 97.31 378 THR A O 1
ATOM 2984 N N . LYS A 1 379 ? -20.773 -12.383 14.183 1.00 97.56 379 LYS A N 1
ATOM 2985 C CA . LYS A 1 379 ? -21.834 -12.420 13.169 1.00 97.56 379 LYS A CA 1
ATOM 2986 C C . LYS A 1 379 ? -21.630 -13.505 12.117 1.00 97.56 379 LYS A C 1
ATOM 2988 O O . LYS A 1 379 ? -22.611 -14.028 11.594 1.00 97.56 379 LYS A O 1
ATOM 2993 N N . TRP A 1 380 ? -20.387 -13.840 11.784 1.00 98.25 380 TRP A N 1
ATOM 2994 C CA . TRP A 1 380 ? -20.085 -14.777 10.699 1.00 98.25 380 TRP A CA 1
ATOM 2995 C C . TRP A 1 380 ? -19.940 -16.224 11.164 1.00 98.25 380 TRP A C 1
ATOM 2997 O O . TRP A 1 380 ? -19.765 -17.113 10.329 1.00 98.25 380 TRP A O 1
ATOM 3007 N N . GLN A 1 381 ? -20.060 -16.479 12.473 1.00 97.00 381 GLN A N 1
ATOM 3008 C CA . GLN A 1 381 ? -20.022 -17.824 13.054 1.00 97.00 381 GLN A CA 1
ATOM 3009 C C . GLN A 1 381 ? -18.768 -18.600 12.625 1.00 97.00 381 GLN A C 1
ATOM 3011 O O . GLN A 1 381 ? -18.845 -19.759 12.220 1.00 97.00 381 GLN A O 1
ATOM 3016 N N . ARG A 1 382 ? -17.610 -17.932 12.669 1.00 97.19 382 ARG A N 1
ATOM 3017 C CA . ARG A 1 382 ? -16.303 -18.481 12.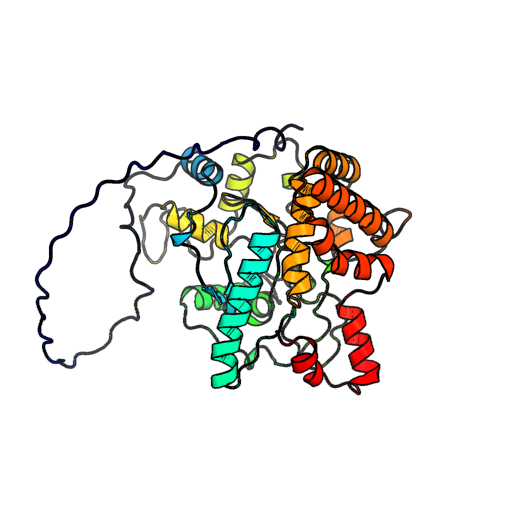285 1.00 97.19 382 ARG A CA 1
ATOM 3018 C C . ARG A 1 382 ? -16.235 -18.982 10.841 1.00 97.19 382 ARG A C 1
ATOM 3020 O O . ARG A 1 382 ? -15.580 -19.977 10.540 1.00 97.19 382 ARG A O 1
ATOM 3027 N N . ARG A 1 383 ? -16.913 -18.281 9.930 1.00 97.50 383 ARG A N 1
ATOM 3028 C CA . ARG A 1 383 ? -16.801 -18.482 8.482 1.00 97.50 383 ARG A CA 1
ATOM 3029 C C . ARG A 1 383 ? -16.268 -17.220 7.829 1.00 97.50 383 ARG A C 1
ATOM 3031 O O . ARG A 1 383 ? -16.714 -16.123 8.144 1.00 97.50 383 ARG A O 1
ATOM 3038 N N . VAL A 1 384 ? -15.332 -17.385 6.900 1.00 97.56 384 VAL A N 1
ATOM 3039 C CA . VAL A 1 384 ? -14.735 -16.252 6.183 1.00 97.56 384 VAL A CA 1
ATOM 3040 C C . VAL A 1 384 ? -15.616 -15.748 5.040 1.00 97.56 384 VAL A C 1
ATOM 3042 O O . VAL A 1 384 ? -15.507 -14.592 4.665 1.00 97.56 384 VAL A O 1
ATOM 3045 N N . ASP A 1 385 ? -16.499 -16.589 4.495 1.00 98.31 385 ASP A N 1
ATOM 3046 C CA . ASP A 1 385 ? -17.266 -16.306 3.272 1.00 98.31 385 ASP A CA 1
ATOM 3047 C C . ASP A 1 385 ? -18.029 -14.965 3.274 1.00 98.31 385 ASP A C 1
ATOM 3049 O O . ASP A 1 385 ? -18.038 -14.300 2.238 1.00 98.31 385 ASP A O 1
ATOM 3053 N N . PRO A 1 386 ? -18.604 -14.487 4.397 1.00 98.38 386 PRO A N 1
ATOM 3054 C CA . PRO A 1 386 ? -19.239 -13.170 4.426 1.00 98.38 386 PRO A CA 1
ATOM 3055 C C . PRO A 1 386 ? -18.292 -11.993 4.132 1.00 98.38 386 PRO A C 1
ATOM 3057 O O . PRO A 1 386 ? -18.766 -10.934 3.728 1.00 98.38 386 PRO A O 1
ATOM 3060 N N . VAL A 1 387 ? -16.965 -12.159 4.245 1.00 97.62 387 VAL A N 1
ATOM 3061 C CA . VAL A 1 387 ? -15.991 -11.117 3.868 1.00 97.62 387 VAL A CA 1
ATOM 3062 C C . VAL A 1 387 ? -16.108 -10.723 2.392 1.00 97.62 387 VAL A C 1
ATOM 3064 O O . VAL A 1 387 ? -15.866 -9.569 2.047 1.00 97.62 387 VAL A O 1
ATOM 3067 N N . PHE A 1 388 ? -16.530 -11.656 1.529 1.00 97.31 388 PHE A N 1
ATOM 3068 C CA . PHE A 1 388 ? -16.742 -11.415 0.098 1.00 97.31 388 PHE A CA 1
ATOM 3069 C C . PHE A 1 388 ? -17.974 -10.551 -0.192 1.00 97.31 388 PHE A C 1
ATOM 3071 O O . PHE A 1 388 ? -18.143 -10.111 -1.323 1.00 97.31 388 PHE A O 1
ATOM 3078 N N . GLN A 1 389 ? -18.823 -10.310 0.810 1.00 96.62 389 GLN A N 1
ATOM 3079 C CA . GLN A 1 389 ? -19.912 -9.335 0.754 1.00 96.62 389 GLN A CA 1
ATOM 3080 C C . GLN A 1 389 ? -19.537 -8.056 1.508 1.00 96.62 389 GLN A C 1
ATOM 3082 O O . GLN A 1 389 ? -19.770 -6.965 1.004 1.00 96.62 389 GLN A O 1
ATOM 3087 N N . GLU A 1 390 ? -18.915 -8.187 2.684 1.00 96.75 390 GLU A N 1
ATOM 3088 C CA . GLU A 1 390 ? -18.519 -7.056 3.535 1.00 96.75 390 GLU A CA 1
ATOM 3089 C C . GLU A 1 390 ? -17.518 -6.112 2.850 1.00 96.75 390 GLU A C 1
ATOM 3091 O O . GLU A 1 390 ? -17.601 -4.896 3.009 1.00 96.75 390 GLU A O 1
ATOM 3096 N N . LEU A 1 391 ? -16.563 -6.666 2.097 1.00 96.38 391 LEU A N 1
ATOM 3097 C CA . LEU A 1 391 ? -15.493 -5.914 1.428 1.00 96.38 391 LEU A CA 1
ATOM 3098 C C . LEU A 1 391 ? -15.620 -5.921 -0.106 1.00 96.38 391 LEU A C 1
ATOM 3100 O O . LEU A 1 391 ? -14.633 -5.674 -0.807 1.00 96.38 391 LEU A O 1
ATOM 3104 N N . LEU A 1 392 ? -16.814 -6.222 -0.623 1.00 96.25 392 LEU A N 1
ATOM 3105 C CA . LEU A 1 392 ? -17.136 -6.107 -2.045 1.00 96.25 392 LEU A CA 1
ATOM 3106 C C . LEU A 1 392 ? -17.139 -4.627 -2.465 1.00 96.25 392 LEU A C 1
ATOM 3108 O O . LEU A 1 392 ? -17.720 -3.794 -1.766 1.00 96.25 392 LEU A O 1
ATOM 3112 N N . TYR A 1 393 ? -16.501 -4.295 -3.592 1.00 92.69 393 TYR A N 1
ATOM 3113 C CA . TYR A 1 393 ? -16.515 -2.929 -4.139 1.00 92.69 393 TYR A CA 1
ATOM 3114 C C . TYR A 1 393 ? -17.862 -2.504 -4.721 1.00 92.69 393 TYR A C 1
ATOM 3116 O O . TYR A 1 393 ? -18.586 -3.322 -5.327 1.00 92.69 393 TYR A O 1
#